Protein AF-0000000070369195 (afdb_homodim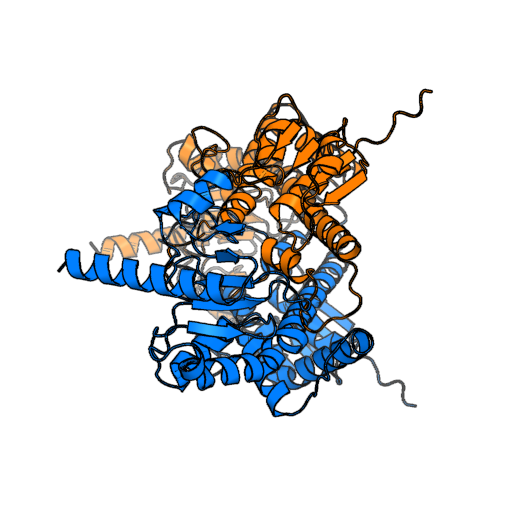er)

Nearest PDB structures (foldseek):
  6nly-assembly1_B  TM=4.868E-01  e=2.873E-02  Homo sapiens
  6now-assembly2_B  TM=4.329E-01  e=4.902E-02  Homo sapiens
  6now-assembly2_B  TM=4.178E-01  e=4.630E-02  Homo sapiens
  7jzk-assembly2_B  TM=3.156E-01  e=8.102E+00  Plasmodium falciparum NF54

Foldseek 3Di:
DPPPPAAEEEEADDQDFLQVLLLCLLQQPQDPRRDVHHYHHHQDVVVVVVGQAYFQHDQDDDVVSRYHHQPHPPQQDDLDPVDRFGFHRNSRSCSVCVLRSLVRLLVVLCVVCVVPAPDDFDDDPVLSVVLSVCCCVPPRSVSRCVVVVHDPDDPPDDDPDDDQPDLRSVLSVLRDDPPDPPDDRVVSSVVNSVSSNVVSSVSSNCCRRAVVVCLVQLVVQQVCQCVLPVQSQETERADDGPRQVSVVVCCVVVVVQNSHFWYKYAPDNVSQKIKIFTHAPHPPDPHGPFFFDQQLEPDPDLVVNCVSLVQNQWDGAHNSRGMGMGRHPVRSSVRVVVRVVVVVVVVVVVD/DPPPPAAEEEEADDQDFLQVLLLCLLQQPQDPNRDVHHYHHHQDVVVVVPGQAYFQHDQDDDVVSRYHHQPHPPQQDDLDPVDRFGFHRNSRSCSVCVLRSLVRLLVVLCVVCVVPAPDDFDDDPVLSVVLSVCCCVPPRSVSRCVVVVHDPDDPPDDDPDDDQPDLRSVLSVLRDDPPDDPDDRVVSSVVNSVSSNVVSSVSSCCCRRAVVVCLVQLVVQQVCQCVLPVQSQETERADDGPRQVSVVVCCVVVVVPNSHFWYKYAPDNVSQKIKIFTHAPHPPDPHGPFFFDQQLEPDPDLVVNCVSLVQNFWDGAHNSRGMGMGRHPVRSSVRVVVRVVVVVVVVVVVD

InterPro domains:
  IPR003226 MYG1 exonuclease [PF03690] (8-339)
  IPR003226 MYG1 exonuclease [PTHR11215] (6-343)

Organism: Tetrahymena thermophila (strain SB210) (NCBI:txid312017)

Radius of gyration: 27.83 Å; Cα contacts (8 Å, |Δi|>4): 1253; chains: 2; bounding box: 65×78×72 Å

Structure (mmCIF, N/CA/C/O backbone):
data_AF-0000000070369195-model_v1
#
loop_
_entity.id
_entity.type
_entity.pdbx_description
1 polymer 'Melanocyte proliferating protein, putative'
#
loop_
_atom_site.group_PDB
_atom_site.id
_atom_site.type_symbol
_atom_site.label_atom_id
_atom_site.label_alt_id
_atom_site.label_comp_id
_atom_site.label_asym_id
_atom_site.label_entity_id
_atom_site.label_seq_id
_atom_site.pdbx_PDB_ins_code
_atom_site.Cartn_x
_atom_site.Cartn_y
_atom_site.Cartn_z
_atom_site.occupancy
_atom_site.B_iso_or_equiv
_atom_site.auth_seq_id
_atom_site.auth_comp_id
_atom_site.auth_asym_id
_atom_site.auth_atom_id
_atom_site.pdbx_PDB_model_num
ATOM 1 N N . MET A 1 1 ? 38.344 -0.16 26.453 1 29.8 1 MET A N 1
ATOM 2 C CA . MET A 1 1 ? 37.5 -0.09 25.266 1 29.8 1 MET A CA 1
ATOM 3 C C . MET A 1 1 ? 36.656 1.184 25.266 1 29.8 1 MET A C 1
ATOM 5 O O . MET A 1 1 ? 35.906 1.432 26.219 1 29.8 1 MET A O 1
ATOM 9 N N . ALA A 1 2 ? 37.188 2.256 24.781 1 38.75 2 ALA A N 1
ATOM 10 C CA . ALA A 1 2 ? 36.594 3.586 24.938 1 38.75 2 ALA A CA 1
ATOM 11 C C . ALA A 1 2 ? 35.094 3.57 24.625 1 38.75 2 ALA A C 1
ATOM 13 O O . ALA A 1 2 ? 34.656 2.945 23.656 1 38.75 2 ALA A O 1
ATOM 14 N N . GLU A 1 3 ? 34.188 3.574 25.438 1 45.19 3 GLU A N 1
ATOM 15 C CA . GLU A 1 3 ? 32.719 3.557 25.297 1 45.19 3 GLU A CA 1
ATOM 16 C C . GLU A 1 3 ? 32.281 4.426 24.141 1 45.19 3 GLU A C 1
ATOM 18 O O . GLU A 1 3 ? 32.438 5.648 24.156 1 45.19 3 GLU A O 1
ATOM 23 N N . VAL A 1 4 ? 32.531 4.082 22.953 1 54.75 4 VAL A N 1
ATOM 24 C CA . VAL A 1 4 ? 32.25 4.891 21.766 1 54.75 4 VAL A CA 1
ATOM 25 C C . VAL A 1 4 ? 30.844 5.5 21.906 1 54.75 4 VAL A C 1
ATOM 27 O O . VAL A 1 4 ? 29.859 4.773 22.062 1 54.75 4 VAL A O 1
ATOM 30 N N . ALA A 1 5 ? 30.766 6.777 22.359 1 74.44 5 ALA A N 1
ATOM 31 C CA . ALA A 1 5 ? 29.547 7.527 22.609 1 74.44 5 ALA A CA 1
ATOM 32 C C . ALA A 1 5 ? 28.578 7.398 21.438 1 74.44 5 ALA A C 1
ATOM 34 O O . ALA A 1 5 ? 28.969 7.516 20.281 1 74.44 5 ALA A O 1
ATOM 35 N N . LEU A 1 6 ? 27.328 6.887 21.641 1 87.94 6 LEU A N 1
ATOM 36 C CA . LEU A 1 6 ? 26.281 6.734 20.641 1 87.94 6 LEU A CA 1
ATOM 37 C C . LEU A 1 6 ? 26.094 8.023 19.859 1 87.94 6 LEU A C 1
ATOM 39 O O . LEU A 1 6 ? 26.141 9.117 20.422 1 87.94 6 LEU A O 1
ATOM 43 N N . LYS A 1 7 ? 26.094 7.926 18.547 1 96.06 7 LYS A N 1
ATOM 44 C CA . LYS A 1 7 ? 25.859 9.086 17.688 1 96.06 7 LYS A CA 1
ATOM 45 C C . LYS A 1 7 ? 24.422 9.578 17.781 1 96.06 7 LYS A C 1
ATOM 47 O O . LYS A 1 7 ? 23.516 8.805 18.125 1 96.06 7 LYS A O 1
ATOM 52 N N . LYS A 1 8 ? 24.281 10.844 17.609 1 98.31 8 LYS A N 1
ATOM 53 C CA . LYS A 1 8 ? 22.984 11.484 17.688 1 98.31 8 LYS A CA 1
ATOM 54 C C . LYS A 1 8 ? 22.438 11.805 16.297 1 98.31 8 LYS A C 1
ATOM 56 O O . LYS A 1 8 ? 23.141 12.359 15.469 1 98.31 8 LYS A O 1
ATOM 61 N N . ILE A 1 9 ? 21.203 11.406 16.062 1 98.69 9 ILE A N 1
ATOM 62 C CA . ILE A 1 9 ? 20.484 11.633 14.812 1 98.69 9 ILE A CA 1
ATOM 63 C C . ILE A 1 9 ? 19.328 12.594 15.047 1 98.69 9 ILE A C 1
ATOM 65 O O . ILE A 1 9 ? 18.406 12.289 15.805 1 98.69 9 ILE A O 1
ATOM 69 N N . GLY A 1 10 ? 19.391 13.75 14.438 1 98.69 10 GLY A N 1
ATOM 70 C CA . GLY A 1 10 ? 18.344 14.75 14.625 1 98.69 10 GLY A CA 1
ATOM 71 C C . GLY A 1 10 ? 17.359 14.797 13.469 1 98.69 10 GLY A C 1
ATOM 72 O O . GLY A 1 10 ? 17.75 14.648 12.312 1 98.69 10 GLY A O 1
ATOM 73 N N . THR A 1 11 ? 16.062 14.953 13.688 1 98.62 11 THR A N 1
ATOM 74 C CA . THR A 1 11 ? 15 15.242 12.734 1 98.62 11 THR A CA 1
ATOM 75 C C . THR A 1 11 ? 13.961 16.172 13.352 1 98.62 11 THR A C 1
ATOM 77 O O . THR A 1 11 ? 14.148 16.672 14.469 1 98.62 11 THR A O 1
ATOM 80 N N . HIS A 1 12 ? 12.922 16.484 12.672 1 96.5 12 HIS A N 1
ATOM 81 C CA . HIS A 1 12 ? 12 17.5 13.172 1 96.5 12 HIS A CA 1
ATOM 82 C C . HIS A 1 12 ? 10.961 16.891 14.102 1 96.5 12 HIS A C 1
ATOM 84 O O . HIS A 1 12 ? 10.656 15.695 14 1 96.5 12 HIS A O 1
ATOM 90 N N . SER A 1 13 ? 10.469 17.688 15.031 1 94.94 13 SER A N 1
ATOM 91 C CA . SER A 1 13 ? 9.359 17.312 15.906 1 94.94 13 SER A CA 1
ATOM 92 C C . SER A 1 13 ? 8.016 17.5 15.203 1 94.94 13 SER A C 1
ATOM 94 O O . SER A 1 13 ? 7.969 17.938 14.055 1 94.94 13 SER A O 1
ATOM 96 N N . GLY A 1 14 ? 6.898 17.078 15.875 1 92.19 14 GLY A N 1
ATOM 97 C CA . GLY A 1 14 ? 5.566 17.25 15.312 1 92.19 14 GLY A CA 1
ATOM 98 C C . GLY A 1 14 ? 5.156 16.109 14.398 1 92.19 14 GLY A C 1
ATOM 99 O O . GLY A 1 14 ? 5.598 14.977 14.57 1 92.19 14 GLY A O 1
ATOM 100 N N . VAL A 1 15 ? 4.32 16.438 13.414 1 93 15 VAL A N 1
ATOM 101 C CA . VAL A 1 15 ? 3.814 15.43 12.484 1 93 15 VAL A CA 1
ATOM 102 C C . VAL A 1 15 ? 4.973 14.82 11.703 1 93 15 VAL A C 1
ATOM 104 O O . VAL A 1 15 ? 5.773 15.539 11.094 1 93 15 VAL A O 1
ATOM 107 N N . PHE A 1 16 ? 5.137 13.539 11.844 1 97.25 16 PHE A N 1
ATOM 108 C CA . PHE A 1 16 ? 6.215 12.891 11.109 1 97.25 16 PHE A CA 1
ATOM 109 C C . PHE A 1 16 ? 5.703 12.281 9.812 1 97.25 16 PHE A C 1
ATOM 111 O O . PHE A 1 16 ? 4.504 12.031 9.664 1 97.25 16 PHE A O 1
ATOM 118 N N . HIS A 1 17 ? 6.613 12.156 8.883 1 97.69 17 HIS A N 1
ATOM 119 C CA . HIS A 1 17 ? 6.328 11.609 7.562 1 97.69 17 HIS A CA 1
ATOM 120 C C . HIS A 1 17 ? 7.168 10.367 7.289 1 97.69 17 HIS A C 1
ATOM 122 O O . HIS A 1 17 ? 8.094 10.062 8.039 1 97.69 17 HIS A O 1
ATOM 128 N N . CYS A 1 18 ? 6.801 9.688 6.25 1 98.69 18 CYS A N 1
ATOM 129 C CA . CYS A 1 18 ? 7.422 8.414 5.902 1 98.69 18 CYS A CA 1
ATOM 130 C C . CYS A 1 18 ? 8.906 8.602 5.598 1 98.69 18 CYS A C 1
ATOM 132 O O . CYS A 1 18 ? 9.719 7.746 5.945 1 98.69 18 CYS A O 1
ATOM 134 N N . ASP A 1 19 ? 9.32 9.711 4.949 1 98.69 19 ASP A N 1
ATOM 135 C CA . ASP A 1 19 ? 10.695 9.867 4.484 1 98.69 19 ASP A CA 1
ATOM 136 C C . ASP A 1 19 ? 11.656 10.008 5.66 1 98.69 19 ASP A C 1
ATOM 138 O O . ASP A 1 19 ? 12.68 9.328 5.711 1 98.69 19 ASP A O 1
ATOM 142 N N . GLU A 1 20 ? 11.359 10.797 6.695 1 98.81 20 GLU A N 1
ATOM 143 C CA . GLU A 1 20 ? 12.312 10.93 7.793 1 98.81 20 GLU A CA 1
ATOM 144 C C . GLU A 1 20 ? 12.281 9.703 8.703 1 98.81 20 GLU A C 1
ATOM 146 O O . GLU A 1 20 ? 13.289 9.344 9.312 1 98.81 20 GLU A O 1
ATOM 151 N N . VAL A 1 21 ? 11.102 9.062 8.797 1 98.94 21 VAL A N 1
ATOM 152 C CA . VAL A 1 21 ? 11.031 7.816 9.555 1 98.94 21 VAL A CA 1
ATOM 153 C C . VAL A 1 21 ? 11.961 6.785 8.93 1 98.94 21 VAL A C 1
ATOM 155 O O . VAL A 1 21 ? 12.773 6.168 9.625 1 98.94 21 VAL A O 1
ATOM 158 N N . LEU A 1 22 ? 11.867 6.578 7.629 1 98.94 22 LEU A N 1
ATOM 159 C CA . LEU A 1 22 ? 12.695 5.613 6.914 1 98.94 22 LEU A CA 1
ATOM 160 C C . LEU A 1 22 ? 14.164 6.012 6.957 1 98.94 22 LEU A C 1
ATOM 162 O O . LEU A 1 22 ? 15.039 5.16 7.105 1 98.94 22 LEU A O 1
ATOM 166 N N . ALA A 1 23 ? 14.453 7.336 6.828 1 98.94 23 ALA A N 1
ATOM 167 C CA . ALA A 1 23 ? 15.828 7.824 6.934 1 98.94 23 ALA A CA 1
ATOM 168 C C . ALA A 1 23 ? 16.438 7.449 8.281 1 98.94 23 ALA A C 1
ATOM 170 O O . ALA A 1 23 ? 17.562 6.953 8.336 1 98.94 23 ALA A O 1
ATOM 171 N N . CYS A 1 24 ? 15.695 7.656 9.32 1 98.94 24 CYS A N 1
ATOM 172 C CA . CYS A 1 24 ? 16.188 7.352 10.656 1 98.94 24 CYS A CA 1
ATOM 173 C C . CYS A 1 24 ? 16.422 5.855 10.828 1 98.94 24 CYS A C 1
ATOM 175 O O . CYS A 1 24 ? 17.391 5.441 11.477 1 98.94 24 CYS A O 1
ATOM 177 N N . VAL A 1 25 ? 15.523 5.035 10.266 1 98.94 25 VAL A N 1
ATOM 178 C CA . VAL A 1 25 ? 15.703 3.588 10.305 1 98.94 25 VAL A CA 1
ATOM 179 C C . VAL A 1 25 ? 17 3.207 9.594 1 98.94 25 VAL A C 1
ATOM 181 O O . VAL A 1 25 ? 17.828 2.486 10.148 1 98.94 25 VAL A O 1
ATOM 184 N N . MET A 1 26 ? 17.172 3.723 8.375 1 98.94 26 MET A N 1
ATOM 185 C CA . MET A 1 26 ? 18.344 3.379 7.574 1 98.94 26 MET A CA 1
ATOM 186 C C . MET A 1 26 ? 19.625 3.74 8.312 1 98.94 26 MET A C 1
ATOM 188 O O . MET A 1 26 ? 20.562 2.943 8.352 1 98.94 26 MET A O 1
ATOM 192 N N . LEU A 1 27 ? 19.641 4.879 8.961 1 98.88 27 LEU A N 1
ATOM 193 C CA . LEU A 1 27 ? 20.828 5.359 9.648 1 98.88 27 LEU A CA 1
ATOM 194 C C . LEU A 1 27 ? 21.078 4.566 10.922 1 98.88 27 LEU A C 1
ATOM 196 O O . LEU A 1 27 ? 22.172 4.02 11.117 1 98.88 27 LEU A O 1
ATOM 200 N N . SER A 1 28 ? 20.078 4.465 11.773 1 98.75 28 SER A N 1
ATOM 201 C CA . SER A 1 28 ? 20.266 3.949 13.125 1 98.75 28 SER A CA 1
ATOM 202 C C . SER A 1 28 ? 20.406 2.432 13.125 1 98.75 28 SER A C 1
ATOM 204 O O . SER A 1 28 ? 20.984 1.856 14.047 1 98.75 28 SER A O 1
ATOM 206 N N . LYS A 1 29 ? 19.922 1.774 12.125 1 98.62 29 LYS A N 1
ATOM 207 C CA . LYS A 1 29 ? 19.938 0.314 12.164 1 98.62 29 LYS A CA 1
ATOM 208 C C . LYS A 1 29 ? 20.953 -0.258 11.188 1 98.62 29 LYS A C 1
ATOM 210 O O . LYS A 1 29 ? 21.469 -1.361 11.391 1 98.62 29 LYS A O 1
ATOM 215 N N . TYR A 1 30 ? 21.328 0.525 10.141 1 98.62 30 TYR A N 1
ATOM 216 C CA . TYR A 1 30 ? 22.016 -0.189 9.07 1 98.62 30 TYR A CA 1
ATOM 217 C C . TYR A 1 30 ? 23.266 0.551 8.625 1 98.62 30 TYR A C 1
ATOM 219 O O . TYR A 1 30 ? 23.844 0.232 7.586 1 98.62 30 TYR A O 1
ATOM 227 N N . THR A 1 31 ? 23.703 1.603 9.344 1 98.5 31 THR A N 1
ATOM 228 C CA . THR A 1 31 ? 25.016 2.203 9.133 1 98.5 31 THR A CA 1
ATOM 229 C C . THR A 1 31 ? 25.953 1.885 10.289 1 98.5 31 THR A C 1
ATOM 231 O O . THR A 1 31 ? 25.5 1.653 11.414 1 98.5 31 THR A O 1
ATOM 234 N N . SER A 1 32 ? 27.188 1.822 9.992 1 97.12 32 SER A N 1
ATOM 235 C CA . SER A 1 32 ? 28.172 1.562 11.031 1 97.12 32 SER A CA 1
ATOM 236 C C . SER A 1 32 ? 28.344 2.77 11.945 1 97.12 32 SER A C 1
ATOM 238 O O . SER A 1 32 ? 28.406 2.625 13.172 1 97.12 32 SER A O 1
ATOM 240 N N . GLU A 1 33 ? 28.344 3.973 11.406 1 97.19 33 GLU A N 1
ATOM 241 C CA . GLU A 1 33 ? 28.641 5.199 12.141 1 97.19 33 GLU A CA 1
ATOM 242 C C . GLU A 1 33 ? 27.5 5.582 13.062 1 97.19 33 GLU A C 1
ATOM 244 O O . GLU A 1 33 ? 27.719 6.074 14.172 1 97.19 33 GLU A O 1
ATOM 249 N N . PHE A 1 34 ? 26.297 5.301 12.695 1 98.31 34 PHE A N 1
ATOM 250 C CA . PHE A 1 34 ? 25.156 5.824 13.43 1 98.31 34 PHE A CA 1
ATOM 251 C C . PHE A 1 34 ? 24.344 4.688 14.031 1 98.31 34 PHE A C 1
ATOM 253 O O . PHE A 1 34 ? 23.234 4.914 14.539 1 98.31 34 PHE A O 1
ATOM 260 N N . LYS A 1 35 ? 24.844 3.525 13.906 1 97.06 35 LYS A N 1
ATOM 261 C CA . LYS A 1 35 ? 24.156 2.359 14.445 1 97.06 35 LYS A CA 1
ATOM 262 C C . LYS A 1 35 ? 23.766 2.576 15.906 1 97.06 35 LYS A C 1
ATOM 264 O O . LYS A 1 35 ? 24.562 3.043 16.703 1 97.06 35 LYS A O 1
ATOM 269 N N . ASP A 1 36 ? 22.469 2.307 16.219 1 96.69 36 ASP A N 1
ATOM 270 C CA . ASP A 1 36 ? 21.906 2.422 17.562 1 96.69 36 ASP A CA 1
ATOM 271 C C . ASP A 1 36 ? 21.969 3.867 18.062 1 96.69 36 ASP A C 1
ATOM 273 O O . ASP A 1 36 ? 21.984 4.117 19.266 1 96.69 36 ASP A O 1
ATOM 277 N N . GLY A 1 37 ? 22.062 4.789 17.109 1 97 37 GLY A N 1
ATOM 278 C CA . GLY A 1 37 ? 22.109 6.199 17.469 1 97 37 GLY A CA 1
ATOM 279 C C . GLY A 1 37 ? 20.859 6.676 18.172 1 97 37 GLY A C 1
ATOM 280 O O . GLY A 1 37 ? 19.797 6.078 18.047 1 97 37 GLY A O 1
ATOM 281 N N . ILE A 1 38 ? 21.016 7.773 18.906 1 97.56 38 ILE A N 1
ATOM 282 C CA . ILE A 1 38 ? 19.906 8.383 19.641 1 97.56 38 ILE A CA 1
ATOM 283 C C . ILE A 1 38 ? 19.172 9.359 18.719 1 97.56 38 ILE A C 1
ATOM 285 O O . ILE A 1 38 ? 19.766 10.312 18.219 1 97.56 38 ILE A O 1
ATOM 289 N N . ILE A 1 39 ? 17.953 9.125 18.516 1 98.31 39 ILE A N 1
ATOM 290 C CA . ILE A 1 39 ? 17.141 9.977 17.656 1 98.31 39 ILE A CA 1
ATOM 291 C C . ILE A 1 39 ? 16.547 11.117 18.469 1 98.31 39 ILE A C 1
ATOM 293 O O . ILE A 1 39 ? 15.852 10.883 19.453 1 98.31 39 ILE A O 1
ATOM 297 N N . THR A 1 40 ? 16.766 12.32 18.062 1 98.06 40 THR A N 1
ATOM 298 C CA . THR A 1 40 ? 16.234 13.531 18.672 1 98.06 40 THR A CA 1
ATOM 299 C C . THR A 1 40 ? 15.312 14.258 17.703 1 98.06 40 THR A C 1
ATOM 301 O O . THR A 1 40 ? 15.727 14.648 16.609 1 98.06 40 THR A O 1
ATOM 304 N N . ARG A 1 41 ? 14.102 14.398 18.125 1 98 41 ARG A N 1
ATOM 305 C CA . ARG A 1 41 ? 13.141 15.125 17.281 1 98 41 ARG A CA 1
ATOM 306 C C . ARG A 1 41 ? 12.891 16.531 17.844 1 98 41 ARG A C 1
ATOM 308 O O . ARG A 1 41 ? 12.352 16.688 18.938 1 98 41 ARG A O 1
ATOM 315 N N . THR A 1 42 ? 13.305 17.516 17.094 1 97 42 THR A N 1
ATOM 316 C CA . THR A 1 42 ? 13.211 18.891 17.547 1 97 42 THR A CA 1
ATOM 317 C C . THR A 1 42 ? 13.312 19.859 16.359 1 97 42 THR A C 1
ATOM 319 O O . THR A 1 42 ? 13.766 19.484 15.281 1 97 42 THR A O 1
ATOM 322 N N . ARG A 1 43 ? 12.867 21.062 16.562 1 91.19 43 ARG A N 1
ATOM 323 C CA . ARG A 1 43 ? 13.047 22.125 15.578 1 91.19 43 ARG A CA 1
ATOM 324 C C . ARG A 1 43 ? 13.969 23.219 16.109 1 91.19 43 ARG A C 1
ATOM 326 O O . ARG A 1 43 ? 14.242 24.188 15.406 1 91.19 43 ARG A O 1
ATOM 333 N N . GLU A 1 44 ? 14.43 22.969 17.312 1 94 44 GLU A N 1
ATOM 334 C CA . GLU A 1 44 ? 15.32 23.953 17.922 1 94 44 GLU A CA 1
ATOM 335 C C . GLU A 1 44 ? 16.734 23.859 17.344 1 94 44 GLU A C 1
ATOM 337 O O . GLU A 1 44 ? 17.422 22.859 17.531 1 94 44 GLU A O 1
ATOM 342 N N . GLN A 1 45 ? 17.156 24.953 16.797 1 93.12 45 GLN A N 1
ATOM 343 C CA . GLN A 1 45 ? 18.422 24.969 16.078 1 93.12 45 GLN A CA 1
ATOM 344 C C . GLN A 1 45 ? 19.594 24.672 17.016 1 93.12 45 GLN A C 1
ATOM 346 O O . GLN A 1 45 ? 20.547 23.984 16.641 1 93.12 45 GLN A O 1
ATOM 351 N N . GLU A 1 46 ? 19.5 25.156 18.219 1 96.56 46 GLU A N 1
ATOM 352 C CA . GLU A 1 46 ? 20.562 24.938 19.172 1 96.56 46 GLU A CA 1
ATOM 353 C C . GLU A 1 46 ? 20.766 23.453 19.469 1 96.56 46 GLU A C 1
ATOM 355 O O . GLU A 1 46 ? 21.906 22.984 19.609 1 96.56 46 GLU A O 1
ATOM 360 N N . ILE A 1 47 ? 19.703 22.719 19.562 1 97.56 47 ILE A N 1
ATOM 361 C CA . ILE A 1 47 ? 19.766 21.281 19.812 1 97.56 47 ILE A CA 1
ATOM 362 C C . ILE A 1 47 ? 20.203 20.578 18.531 1 97.56 47 ILE A C 1
ATOM 364 O O . ILE A 1 47 ? 21.047 19.672 18.594 1 97.56 47 ILE A O 1
ATOM 368 N N . LEU A 1 48 ? 19.703 20.984 17.391 1 97.19 48 LEU A N 1
ATOM 369 C CA . LEU A 1 48 ? 20.062 20.391 16.109 1 97.19 48 LEU A CA 1
ATOM 370 C C . LEU A 1 48 ? 21.562 20.516 15.859 1 97.19 48 LEU A C 1
ATOM 372 O O . LEU A 1 48 ? 22.172 19.578 15.328 1 97.19 48 LEU A O 1
ATOM 376 N N . ASP A 1 49 ? 22.141 21.625 16.297 1 96.38 49 ASP A N 1
ATOM 377 C CA . ASP A 1 49 ? 23.562 21.891 16.062 1 96.38 49 ASP A CA 1
ATOM 378 C C . ASP A 1 49 ? 24.422 20.875 16.828 1 96.38 49 ASP A C 1
ATOM 380 O O . ASP A 1 49 ? 25.594 20.688 16.484 1 96.38 49 ASP A O 1
ATOM 384 N N . GLN A 1 50 ? 23.859 20.25 17.812 1 97.06 50 GLN A N 1
ATOM 385 C CA . GLN A 1 50 ? 24.594 19.312 18.641 1 97.06 50 GLN A CA 1
ATOM 386 C C . GLN A 1 50 ? 24.484 17.891 18.109 1 97.06 50 GLN A C 1
ATOM 388 O O . GLN A 1 50 ? 25.125 16.969 18.625 1 97.06 50 GLN A O 1
ATOM 393 N N . GLN A 1 51 ? 23.703 17.672 17.141 1 97.94 51 GLN A N 1
ATOM 394 C CA . GLN A 1 51 ? 23.516 16.328 16.562 1 97.94 51 GLN A CA 1
ATOM 395 C C . GLN A 1 51 ? 24.656 15.992 15.609 1 97.94 51 GLN A C 1
ATOM 397 O O . GLN A 1 51 ? 25.234 16.875 14.977 1 97.94 51 GLN A O 1
ATOM 402 N N . ASN A 1 52 ? 25.031 14.727 15.531 1 98.5 52 ASN A N 1
ATOM 403 C CA . ASN A 1 52 ? 26.062 14.273 14.617 1 98.5 52 ASN A CA 1
ATOM 404 C C . ASN A 1 52 ? 25.578 14.273 13.172 1 98.5 52 ASN A C 1
ATOM 406 O O . ASN A 1 52 ? 26.375 14.484 12.242 1 98.5 52 ASN A O 1
ATOM 410 N N . ILE A 1 53 ? 24.312 14.016 12.906 1 98.69 53 ILE A N 1
ATOM 411 C CA . ILE A 1 53 ? 23.672 14.016 11.602 1 98.69 53 ILE A CA 1
ATOM 412 C C . ILE A 1 53 ? 22.234 14.5 11.734 1 98.69 53 ILE A C 1
ATOM 414 O O . ILE A 1 53 ? 21.562 14.227 12.742 1 98.69 53 ILE A O 1
ATOM 418 N N . ILE A 1 54 ? 21.797 15.32 10.781 1 98.5 54 ILE A N 1
ATOM 419 C CA . ILE A 1 54 ? 20.422 15.836 10.773 1 98.5 54 ILE A CA 1
ATOM 420 C C . ILE A 1 54 ? 19.75 15.5 9.445 1 98.5 54 ILE A C 1
ATOM 422 O O . ILE A 1 54 ? 20.375 15.609 8.383 1 98.5 54 ILE A O 1
ATOM 426 N N . VAL A 1 55 ? 18.5 15.023 9.578 1 98.69 55 VAL A N 1
ATOM 427 C CA . VAL A 1 55 ? 17.75 14.719 8.375 1 98.69 55 VAL A CA 1
ATOM 428 C C . VAL A 1 55 ? 16.406 15.445 8.406 1 98.69 55 VAL A C 1
ATOM 430 O O . VAL A 1 55 ? 15.805 15.609 9.469 1 98.69 55 VAL A O 1
ATOM 433 N N . ASP A 1 56 ? 15.922 15.961 7.285 1 97.69 56 ASP A N 1
ATOM 434 C CA . ASP A 1 56 ? 14.594 16.484 7.008 1 97.69 56 ASP A CA 1
ATOM 435 C C . ASP A 1 56 ? 14.32 17.766 7.809 1 97.69 56 ASP A C 1
ATOM 437 O O . ASP A 1 56 ? 13.164 18.109 8.062 1 97.69 56 ASP A O 1
ATOM 441 N N . VAL A 1 57 ? 15.344 18.391 8.352 1 95.38 57 VAL A N 1
ATOM 442 C CA . VAL A 1 57 ? 15.211 19.625 9.133 1 95.38 57 VAL A CA 1
ATOM 443 C C . VAL A 1 57 ? 16.5 20.438 9.031 1 95.38 57 VAL A C 1
ATOM 445 O O . VAL A 1 57 ? 17.531 19.922 8.617 1 95.38 57 VAL A O 1
ATOM 448 N N . GLY A 1 58 ? 16.438 21.719 9.312 1 91.38 58 GLY A N 1
ATOM 449 C CA . GLY A 1 58 ? 17.625 22.562 9.367 1 91.38 58 GLY A CA 1
ATOM 450 C C . GLY A 1 58 ? 17.812 23.406 8.125 1 91.38 58 GLY A C 1
ATOM 451 O O . GLY A 1 58 ? 18.562 24.406 8.148 1 91.38 58 GLY A O 1
ATOM 452 N N . GLY A 1 59 ? 17.25 22.953 6.926 1 90.12 59 GLY A N 1
ATOM 453 C CA . GLY A 1 59 ? 17.219 23.781 5.73 1 90.12 59 GLY A CA 1
ATOM 454 C C . GLY A 1 59 ? 18.531 23.75 4.957 1 90.12 59 GLY A C 1
ATOM 455 O O . GLY A 1 59 ? 18.797 24.641 4.152 1 90.12 59 GLY A O 1
ATOM 456 N N . ILE A 1 60 ? 19.375 22.766 5.246 1 92.81 60 ILE A N 1
ATOM 457 C CA . ILE A 1 60 ? 20.688 22.688 4.609 1 92.81 60 ILE A CA 1
ATOM 458 C C . ILE A 1 60 ? 20.906 21.281 4.055 1 92.81 60 ILE A C 1
ATOM 460 O O . ILE A 1 60 ? 20.578 20.297 4.707 1 92.81 60 ILE A O 1
ATOM 464 N N . TYR A 1 61 ? 21.406 21.188 2.859 1 96.44 61 TYR A N 1
ATOM 465 C CA . TYR A 1 61 ? 21.953 19.969 2.293 1 96.44 61 TYR A CA 1
ATOM 466 C C . TYR A 1 61 ? 23.453 20.078 2.102 1 96.44 61 TYR A C 1
ATOM 468 O O . TYR A 1 61 ? 23.922 20.766 1.19 1 96.44 61 TYR A O 1
ATOM 476 N N . ASP A 1 62 ? 24.172 19.484 2.973 1 97.12 62 ASP A N 1
ATOM 477 C CA . ASP A 1 62 ? 25.625 19.484 2.984 1 97.12 62 ASP A CA 1
ATOM 478 C C . ASP A 1 62 ? 26.172 18.156 3.535 1 97.12 62 ASP A C 1
ATOM 480 O O . ASP A 1 62 ? 26.406 18.031 4.738 1 97.12 62 ASP A O 1
ATOM 484 N N . PRO A 1 63 ? 26.438 17.188 2.695 1 97.25 63 PRO A N 1
ATOM 485 C CA . PRO A 1 63 ? 26.891 15.859 3.125 1 97.25 63 PRO A CA 1
ATOM 486 C C . PRO A 1 63 ? 28.172 15.922 3.959 1 97.25 63 PRO A C 1
ATOM 488 O O . PRO A 1 63 ? 28.359 15.086 4.848 1 97.25 63 PRO A O 1
ATOM 491 N N . SER A 1 64 ? 29.016 16.891 3.705 1 97.5 64 SER A N 1
ATOM 492 C CA . SER A 1 64 ? 30.281 16.984 4.43 1 97.5 64 SER A CA 1
ATOM 493 C C . SER A 1 64 ? 30.062 17.266 5.906 1 97.5 64 SER A C 1
ATOM 495 O O . SER A 1 64 ? 30.906 16.953 6.746 1 97.5 64 SER A O 1
ATOM 497 N N . LYS A 1 65 ? 28.922 17.797 6.238 1 97.31 65 LYS A N 1
ATOM 498 C CA . LYS A 1 65 ? 28.594 18.109 7.621 1 97.31 65 LYS A CA 1
ATOM 499 C C . LYS A 1 65 ? 27.438 17.25 8.117 1 97.31 65 LYS A C 1
ATOM 501 O O . LYS A 1 65 ? 26.875 17.516 9.188 1 97.31 65 LYS A O 1
ATOM 506 N N . HIS A 1 66 ? 26.984 16.359 7.34 1 98.31 66 HIS A N 1
ATOM 507 C CA . HIS A 1 66 ? 25.891 15.445 7.656 1 98.31 66 HIS A CA 1
ATOM 508 C C . HIS A 1 66 ? 24.594 16.203 7.918 1 98.31 66 HIS A C 1
ATOM 510 O O . HIS A 1 66 ? 23.906 15.945 8.906 1 98.31 66 HIS A O 1
ATOM 516 N N . ARG A 1 67 ? 24.359 17.203 7.008 1 98.06 67 ARG A N 1
ATOM 517 C CA . ARG A 1 67 ? 23.078 17.922 6.965 1 98.06 67 ARG A CA 1
ATOM 518 C C . ARG A 1 67 ? 22.266 17.516 5.738 1 98.06 67 ARG A C 1
ATOM 520 O O . ARG A 1 67 ? 22.688 17.766 4.605 1 98.06 67 ARG A O 1
ATOM 527 N N . TYR A 1 68 ? 21.109 16.812 5.953 1 98.25 68 TYR A N 1
ATOM 528 C CA . TYR A 1 68 ? 20.344 16.25 4.852 1 98.25 68 TYR A CA 1
ATOM 529 C C . TYR A 1 68 ? 18.891 16.734 4.879 1 98.25 68 TYR A C 1
ATOM 531 O O . TYR A 1 68 ? 17.969 15.969 5.168 1 98.25 68 TYR A O 1
ATOM 539 N N . ASP A 1 69 ? 18.688 17.984 4.539 1 96.06 69 ASP A N 1
ATOM 540 C CA . ASP A 1 69 ? 17.359 18.562 4.352 1 96.06 69 ASP A CA 1
ATOM 541 C C . ASP A 1 69 ? 17.109 18.859 2.877 1 96.06 69 ASP A C 1
ATOM 543 O O . ASP A 1 69 ? 18.016 19.219 2.135 1 96.06 69 ASP A O 1
ATOM 547 N N . HIS A 1 70 ? 15.875 18.672 2.49 1 94.25 70 HIS A N 1
ATOM 548 C CA . HIS A 1 70 ? 15.516 18.828 1.083 1 94.25 70 HIS A CA 1
ATOM 549 C C . HIS A 1 70 ? 14.477 19.922 0.89 1 94.25 70 HIS A C 1
ATOM 551 O O . HIS A 1 70 ? 14 20.141 -0.225 1 94.25 70 HIS A O 1
ATOM 557 N N . HIS A 1 71 ? 14.195 20.75 1.901 1 88.88 71 HIS A N 1
ATOM 558 C CA . HIS A 1 71 ? 13.039 21.641 1.883 1 88.88 71 HIS A CA 1
ATOM 559 C C . HIS A 1 71 ? 13.398 23 1.27 1 88.88 71 HIS A C 1
ATOM 561 O O . HIS A 1 71 ? 12.516 23.781 0.93 1 88.88 71 HIS A O 1
ATOM 567 N N . GLN A 1 72 ? 14.664 23.312 1.148 1 84.5 72 GLN A N 1
ATOM 568 C CA . GLN A 1 72 ? 15.047 24.609 0.603 1 84.5 72 GLN A CA 1
ATOM 569 C C . GLN A 1 72 ? 14.703 24.719 -0.88 1 84.5 72 GLN A C 1
ATOM 571 O O . GLN A 1 72 ? 14.781 23.719 -1.608 1 84.5 72 GLN A O 1
ATOM 576 N N . ARG A 1 73 ? 14.375 25.812 -1.326 1 82.25 73 ARG A N 1
ATOM 577 C CA . ARG A 1 73 ? 13.977 26.094 -2.703 1 82.25 73 ARG A CA 1
ATOM 578 C C . ARG A 1 73 ? 15.094 25.734 -3.68 1 82.25 73 ARG A C 1
ATOM 580 O O . ARG A 1 73 ? 14.828 25.281 -4.793 1 82.25 73 ARG A O 1
ATOM 587 N N . SER A 1 74 ? 16.266 25.906 -3.223 1 85.69 74 SER A N 1
ATOM 588 C CA . SER A 1 74 ? 17.422 25.703 -4.098 1 85.69 74 SER A CA 1
ATOM 589 C C . SER A 1 74 ? 17.688 24.219 -4.316 1 85.69 74 SER A C 1
ATOM 591 O O . SER A 1 74 ? 18.453 23.844 -5.211 1 85.69 74 SER A O 1
ATOM 593 N N . PHE A 1 75 ? 17.078 23.391 -3.504 1 90.69 75 PHE A N 1
ATOM 594 C CA . PHE A 1 75 ? 17.359 21.969 -3.609 1 90.69 75 PHE A CA 1
ATOM 595 C C . PHE A 1 75 ? 16.562 21.344 -4.758 1 90.69 75 PHE A C 1
ATOM 597 O O . PHE A 1 75 ? 15.336 21.375 -4.766 1 90.69 75 PHE A O 1
ATOM 604 N N . VAL A 1 76 ? 17.281 20.75 -5.695 1 91.81 76 VAL A N 1
ATOM 605 C CA . VAL A 1 76 ? 16.625 20.172 -6.863 1 91.81 76 VAL A CA 1
ATOM 606 C C . VAL A 1 76 ? 17.266 18.844 -7.215 1 91.81 76 VAL A C 1
ATOM 608 O O . VAL A 1 76 ? 17.047 18.297 -8.297 1 91.81 76 VAL A O 1
ATOM 611 N N . ASP A 1 77 ? 17.969 18.25 -6.289 1 95.5 77 ASP A N 1
ATOM 612 C CA . ASP A 1 77 ? 18.766 17.062 -6.594 1 95.5 77 ASP A CA 1
ATOM 613 C C . ASP A 1 77 ? 17.875 15.828 -6.719 1 95.5 77 ASP A C 1
ATOM 615 O O . ASP A 1 77 ? 16.859 15.727 -6.039 1 95.5 77 ASP A O 1
ATOM 619 N N . THR A 1 78 ? 18.328 14.961 -7.59 1 97.94 78 THR A N 1
ATOM 620 C CA . THR A 1 78 ? 17.719 13.648 -7.824 1 97.94 78 THR A CA 1
ATOM 621 C C . THR A 1 78 ? 18.719 12.531 -7.531 1 97.94 78 THR A C 1
ATOM 623 O O . THR A 1 78 ? 19.859 12.797 -7.156 1 97.94 78 THR A O 1
ATOM 626 N N . PHE A 1 79 ? 18.281 11.297 -7.586 1 98.25 79 PHE A N 1
ATOM 627 C CA . PHE A 1 79 ? 19.125 10.164 -7.238 1 98.25 79 PHE A CA 1
ATOM 628 C C . PHE A 1 79 ? 20.312 10.055 -8.188 1 98.25 79 PHE A C 1
ATOM 630 O O . PHE A 1 79 ? 21.438 9.82 -7.758 1 98.25 79 PHE A O 1
ATOM 637 N N . SER A 1 80 ? 20.094 10.203 -9.461 1 97.25 80 SER A N 1
ATOM 638 C CA . SER A 1 80 ? 21.094 10.211 -10.523 1 97.25 80 SER A CA 1
ATOM 639 C C . SER A 1 80 ? 20.578 10.953 -11.758 1 97.25 80 SER A C 1
ATOM 641 O O . SER A 1 80 ? 19.438 11.422 -11.773 1 97.25 80 SER A O 1
ATOM 643 N N . SER A 1 81 ? 21.375 11.055 -12.758 1 95.81 81 SER A N 1
ATOM 644 C CA . SER A 1 81 ? 21 11.742 -13.992 1 95.81 81 SER A CA 1
ATOM 645 C C . SER A 1 81 ? 19.859 11.031 -14.703 1 95.81 81 SER A C 1
ATOM 647 O O . SER A 1 81 ? 19.203 11.609 -15.562 1 95.81 81 SER A O 1
ATOM 649 N N . GLN A 1 82 ? 19.594 9.797 -14.266 1 95.19 82 GLN A N 1
ATOM 650 C CA . GLN A 1 82 ? 18.547 9.016 -14.914 1 95.19 82 GLN A CA 1
ATOM 651 C C . GLN A 1 82 ? 17.219 9.156 -14.172 1 95.19 82 GLN A C 1
ATOM 653 O O . GLN A 1 82 ? 16.219 8.57 -14.57 1 95.19 82 GLN A O 1
ATOM 658 N N . HIS A 1 83 ? 17.219 9.875 -13.125 1 97.19 83 HIS A N 1
ATOM 659 C CA . HIS A 1 83 ? 16.016 10.039 -12.297 1 97.19 83 HIS A CA 1
ATOM 660 C C . HIS A 1 83 ? 15.547 11.484 -12.297 1 97.19 83 HIS A C 1
ATOM 662 O O . HIS A 1 83 ? 16.359 12.406 -12.398 1 97.19 83 HIS A O 1
ATOM 668 N N . ASN A 1 84 ? 14.273 11.703 -12.172 1 96.25 84 ASN A N 1
ATOM 669 C CA . ASN A 1 84 ? 13.719 13.055 -12.281 1 96.25 84 ASN A CA 1
ATOM 670 C C . ASN A 1 84 ? 12.945 13.445 -11.023 1 96.25 84 ASN A C 1
ATOM 672 O O . ASN A 1 84 ? 12.438 14.562 -10.922 1 96.25 84 ASN A O 1
ATOM 676 N N . ILE A 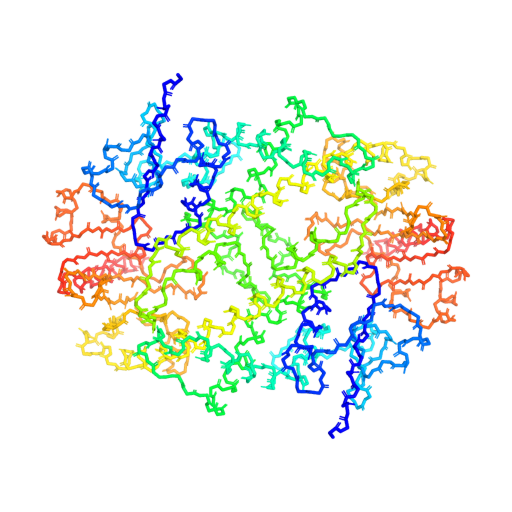1 85 ? 12.875 12.516 -10.102 1 97.25 85 ILE A N 1
ATOM 677 C CA . ILE A 1 85 ? 12.148 12.828 -8.875 1 97.25 85 ILE A CA 1
ATOM 678 C C . ILE A 1 85 ? 13.117 13.367 -7.82 1 97.25 85 ILE A C 1
ATOM 680 O O . ILE A 1 85 ? 14.156 12.766 -7.555 1 97.25 85 ILE A O 1
ATOM 684 N N . ARG A 1 86 ? 12.711 14.555 -7.34 1 96.62 86 ARG A N 1
ATOM 685 C CA . ARG A 1 86 ? 13.484 15.188 -6.281 1 96.62 86 ARG A CA 1
ATOM 686 C C . ARG A 1 86 ? 13.609 14.273 -5.066 1 96.62 86 ARG A C 1
ATOM 688 O O . ARG A 1 86 ? 12.648 13.594 -4.699 1 96.62 86 ARG A O 1
ATOM 695 N N . LEU A 1 87 ? 14.797 14.305 -4.461 1 98.38 87 LEU A N 1
ATOM 696 C CA . LEU A 1 87 ? 15.031 13.43 -3.314 1 98.38 87 LEU A CA 1
ATOM 697 C C . LEU A 1 87 ? 14.359 13.992 -2.064 1 98.38 87 LEU A C 1
ATOM 699 O O . LEU A 1 87 ? 14.273 15.211 -1.89 1 98.38 87 LEU A O 1
ATOM 703 N N . SER A 1 88 ? 13.812 13.133 -1.25 1 98.12 88 SER A N 1
ATOM 704 C CA . SER A 1 88 ? 13.438 13.438 0.13 1 98.12 88 SER A CA 1
ATOM 705 C C . SER A 1 88 ? 14.562 13.07 1.094 1 98.12 88 SER A C 1
ATOM 707 O O . SER A 1 88 ? 15.68 12.75 0.667 1 98.12 88 SER A O 1
ATOM 709 N N . SER A 1 89 ? 14.297 13.164 2.393 1 98.38 89 SER A N 1
ATOM 710 C CA . SER A 1 89 ? 15.352 12.812 3.338 1 98.38 89 SER A CA 1
ATOM 711 C C . SER A 1 89 ? 15.703 11.336 3.246 1 98.38 89 SER A C 1
ATOM 713 O O . SER A 1 89 ? 16.859 10.953 3.439 1 98.38 89 SER A O 1
ATOM 715 N N . ALA A 1 90 ? 14.727 10.453 2.953 1 98.81 90 ALA A N 1
ATOM 716 C CA . ALA A 1 90 ? 15 9.039 2.746 1 98.81 90 ALA A CA 1
ATOM 717 C C . ALA A 1 90 ? 15.93 8.828 1.55 1 98.81 90 ALA A C 1
ATOM 719 O O . ALA A 1 90 ? 16.922 8.094 1.642 1 98.81 90 ALA A O 1
ATOM 720 N N . GLY A 1 91 ? 15.57 9.469 0.455 1 98.81 91 GLY A N 1
ATOM 721 C CA . GLY A 1 91 ? 16.406 9.383 -0.727 1 98.81 91 GLY A CA 1
ATOM 722 C C . GLY A 1 91 ? 17.812 9.914 -0.503 1 98.81 91 GLY A C 1
ATOM 723 O O . GLY A 1 91 ? 18.781 9.336 -0.992 1 98.81 91 GLY A O 1
ATOM 724 N N . LEU A 1 92 ? 17.938 11.031 0.23 1 98.81 92 LEU A N 1
ATOM 725 C CA .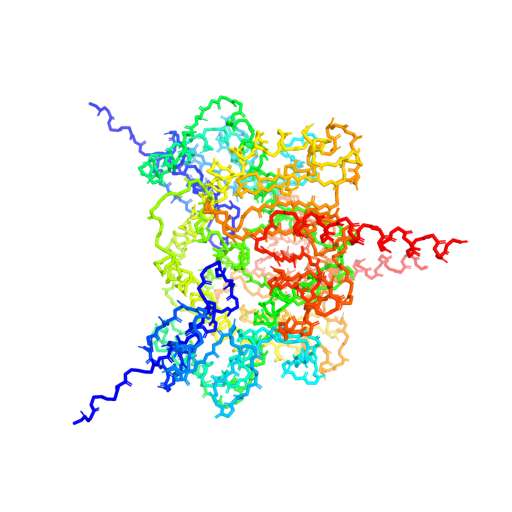 LEU A 1 92 ? 19.234 11.617 0.508 1 98.81 92 LEU A CA 1
ATOM 726 C C . LEU A 1 92 ? 20.094 10.664 1.32 1 98.81 92 LEU A C 1
ATOM 728 O O . LEU A 1 92 ? 21.266 10.445 0.991 1 98.81 92 LEU A O 1
ATOM 732 N N . VAL A 1 93 ? 19.516 10.109 2.375 1 98.81 93 VAL A N 1
ATOM 733 C CA . VAL A 1 93 ? 20.25 9.156 3.191 1 98.81 93 VAL A CA 1
ATOM 734 C C . VAL A 1 93 ? 20.641 7.941 2.346 1 98.81 93 VAL A C 1
ATOM 736 O O . VAL A 1 93 ? 21.781 7.461 2.42 1 98.81 93 VAL A O 1
ATOM 739 N N . TYR A 1 94 ? 19.75 7.449 1.515 1 98.88 94 TYR A N 1
ATOM 740 C CA . TYR A 1 94 ? 20.016 6.297 0.659 1 98.88 94 TYR A CA 1
ATOM 741 C C . TYR A 1 94 ? 21.125 6.605 -0.344 1 98.88 94 TYR A C 1
ATOM 743 O O . TYR A 1 94 ? 21.969 5.754 -0.621 1 98.88 94 TYR A O 1
ATOM 751 N N . LYS A 1 95 ? 21.078 7.781 -0.905 1 98.56 95 LYS A N 1
ATOM 752 C CA . LYS A 1 95 ? 22.062 8.188 -1.895 1 98.56 95 LYS A CA 1
ATOM 753 C C . LYS A 1 95 ? 23.469 8.164 -1.302 1 98.56 95 LYS A C 1
ATOM 755 O O . LYS A 1 95 ? 24.422 7.707 -1.95 1 98.56 95 LYS A O 1
ATOM 760 N N . HIS A 1 96 ? 23.641 8.586 -0.073 1 98.44 96 HIS A N 1
ATOM 761 C CA . HIS A 1 96 ? 24.953 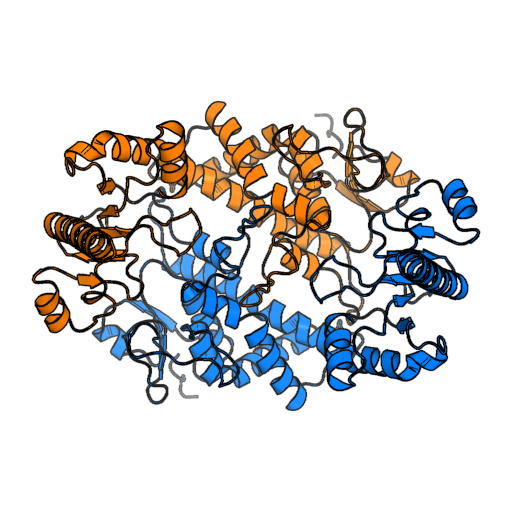8.773 0.505 1 98.44 96 HIS A CA 1
ATOM 762 C C . HIS A 1 96 ? 25.391 7.551 1.303 1 98.44 96 HIS A C 1
ATOM 764 O O . HIS A 1 96 ? 26.594 7.27 1.409 1 98.44 96 HIS A O 1
ATOM 770 N N . PHE A 1 97 ? 24.422 6.793 1.87 1 98.62 97 PHE A N 1
ATOM 771 C CA . PHE A 1 97 ? 24.766 5.676 2.742 1 98.62 97 PHE A CA 1
ATOM 772 C C . PHE A 1 97 ? 24.219 4.367 2.188 1 98.62 97 PHE A C 1
ATOM 774 O O . PHE A 1 97 ? 24.375 3.309 2.797 1 98.62 97 PHE A O 1
ATOM 781 N N . GLY A 1 98 ? 23.531 4.398 1.057 1 98.56 98 GLY A N 1
ATOM 782 C CA . GLY A 1 98 ? 22.719 3.307 0.545 1 98.56 98 GLY A CA 1
ATOM 783 C C . GLY A 1 98 ? 23.5 2.033 0.312 1 98.56 98 GLY A C 1
ATOM 784 O O . GLY A 1 98 ? 23 0.932 0.539 1 98.56 98 GLY A O 1
ATOM 785 N N . GLN A 1 99 ? 24.75 2.168 -0.187 1 97.94 99 GLN A N 1
ATOM 786 C CA . GLN A 1 99 ? 25.578 0.985 -0.42 1 97.94 99 GLN A CA 1
ATOM 787 C C . GLN A 1 99 ? 25.828 0.224 0.878 1 97.94 99 GLN A C 1
ATOM 789 O O . GLN A 1 99 ? 25.688 -1 0.923 1 97.94 99 GLN A O 1
ATOM 794 N N . GLU A 1 100 ? 26.156 0.954 1.885 1 98.44 100 GLU A N 1
ATOM 795 C CA . GLU A 1 100 ? 26.375 0.348 3.193 1 98.44 100 GLU A CA 1
ATOM 796 C C . GLU A 1 100 ? 25.078 -0.215 3.773 1 98.44 100 GLU A C 1
ATOM 798 O O . GLU A 1 100 ? 25.078 -1.313 4.332 1 98.44 100 GLU A O 1
ATOM 803 N N . ILE A 1 101 ? 24.031 0.56 3.662 1 98.81 101 ILE A N 1
ATOM 804 C CA . ILE A 1 101 ? 22.734 0.167 4.188 1 98.81 101 ILE A CA 1
ATOM 805 C C . ILE A 1 101 ? 22.297 -1.149 3.549 1 98.81 101 ILE A C 1
ATOM 807 O O . ILE A 1 101 ? 21.938 -2.098 4.254 1 98.81 101 ILE A O 1
ATOM 811 N N . ILE A 1 102 ? 22.344 -1.263 2.229 1 98.75 102 ILE A N 1
ATOM 812 C CA . ILE A 1 102 ? 21.922 -2.447 1.491 1 98.75 102 ILE A CA 1
ATOM 813 C C . ILE A 1 102 ? 22.797 -3.639 1.879 1 98.75 102 ILE A C 1
ATOM 815 O O . ILE A 1 102 ? 22.281 -4.746 2.082 1 98.75 102 ILE A O 1
ATOM 819 N N . LYS A 1 103 ? 24.062 -3.402 1.947 1 98.62 103 LYS A N 1
ATOM 820 C CA . LYS A 1 103 ? 24.984 -4.465 2.346 1 98.62 103 LYS A CA 1
ATOM 821 C C . LYS A 1 103 ? 24.609 -5.031 3.713 1 98.62 103 LYS A C 1
ATOM 823 O O . LYS A 1 103 ? 24.516 -6.25 3.883 1 98.62 103 LYS A O 1
ATOM 828 N N . ASN A 1 104 ? 24.359 -4.156 4.664 1 98.69 104 ASN A N 1
ATOM 829 C CA . ASN A 1 104 ? 24.078 -4.586 6.031 1 98.69 104 ASN A CA 1
ATOM 830 C C . ASN A 1 104 ? 22.719 -5.258 6.133 1 98.69 104 ASN A C 1
ATOM 832 O O . ASN A 1 104 ? 22.562 -6.262 6.828 1 98.69 104 ASN A O 1
ATOM 836 N N . VAL A 1 105 ? 21.703 -4.715 5.477 1 98.75 105 VAL A N 1
ATOM 837 C CA . VAL A 1 105 ? 20.391 -5.352 5.445 1 98.75 105 VAL A CA 1
ATOM 838 C C . VAL A 1 105 ? 20.5 -6.738 4.816 1 98.75 105 VAL A C 1
ATOM 840 O O . VAL A 1 105 ? 19.969 -7.715 5.348 1 98.75 105 VAL A O 1
ATOM 843 N N . ALA A 1 106 ? 21.219 -6.797 3.658 1 98.62 106 ALA A N 1
ATOM 844 C CA . ALA A 1 106 ? 21.359 -8.047 2.918 1 98.62 106 ALA A CA 1
ATOM 845 C C . ALA A 1 106 ? 22.062 -9.109 3.758 1 98.62 106 ALA A C 1
ATOM 847 O O . ALA A 1 106 ? 21.625 -10.258 3.818 1 98.62 106 ALA A O 1
ATOM 848 N N . GLN A 1 107 ? 23.141 -8.711 4.398 1 97.94 107 GLN A N 1
ATOM 849 C CA . GLN A 1 107 ? 23.875 -9.641 5.238 1 97.94 107 GLN A CA 1
ATOM 850 C C . GLN A 1 107 ? 23 -10.18 6.375 1 97.94 107 GLN A C 1
ATOM 852 O O . GLN A 1 107 ? 23.016 -11.375 6.664 1 97.94 107 GLN A O 1
ATOM 857 N N . SER A 1 108 ? 22.312 -9.266 7.004 1 97.94 108 SER A N 1
ATOM 858 C CA . SER A 1 108 ? 21.406 -9.672 8.078 1 97.94 108 SER A CA 1
ATOM 859 C C . SER A 1 108 ? 20.375 -10.68 7.574 1 97.94 108 SER A C 1
ATOM 861 O O . SER A 1 108 ? 20.094 -11.672 8.25 1 97.94 108 SER A O 1
ATOM 863 N N . LEU A 1 109 ? 19.844 -10.484 6.445 1 98 109 LEU A N 1
ATOM 864 C CA . LEU A 1 109 ? 18.828 -11.352 5.863 1 98 109 LEU A CA 1
ATOM 865 C C . LEU A 1 109 ? 19.406 -12.719 5.516 1 98 109 LEU A C 1
ATOM 867 O O . LEU A 1 109 ? 18.766 -13.75 5.715 1 98 109 LEU A O 1
ATOM 871 N N . ILE A 1 110 ? 20.609 -12.734 4.957 1 97.12 110 ILE A N 1
ATOM 872 C CA . ILE A 1 110 ? 21.266 -14 4.641 1 97.12 110 ILE A CA 1
ATOM 873 C C . ILE A 1 110 ? 21.469 -14.805 5.918 1 97.12 110 ILE A C 1
ATOM 875 O O . ILE A 1 110 ? 21.172 -15.992 5.969 1 97.12 110 ILE A O 1
ATOM 879 N N . ASP A 1 111 ? 21.938 -14.094 6.961 1 96.81 111 ASP A N 1
ATOM 880 C CA . ASP A 1 111 ? 22.203 -14.758 8.234 1 96.81 111 ASP A CA 1
ATOM 881 C C . ASP A 1 111 ? 20.922 -15.312 8.844 1 96.81 111 ASP A C 1
ATOM 883 O O . ASP A 1 111 ? 20.922 -16.422 9.391 1 96.81 111 ASP A O 1
ATOM 887 N N . GLU A 1 112 ? 19.891 -14.594 8.742 1 96.38 112 GLU A N 1
ATOM 888 C CA . GLU A 1 112 ? 18.625 -14.953 9.344 1 96.38 112 GLU A CA 1
ATOM 889 C C . GLU A 1 112 ? 17.953 -16.109 8.594 1 96.38 112 GLU A C 1
ATOM 891 O O . GLU A 1 112 ? 17.141 -16.828 9.164 1 96.38 112 GLU A O 1
ATOM 896 N N . ASN A 1 113 ? 18.328 -16.312 7.277 1 95.69 113 ASN A N 1
ATOM 897 C CA . ASN A 1 113 ? 17.562 -17.234 6.445 1 95.69 113 ASN A CA 1
ATOM 898 C C . ASN A 1 113 ? 18.438 -18.375 5.934 1 95.69 113 ASN A C 1
ATOM 900 O O . ASN A 1 113 ? 17.938 -19.297 5.289 1 95.69 113 ASN A O 1
ATOM 904 N N . LYS A 1 114 ? 19.688 -18.359 6.203 1 93.25 114 LYS A N 1
ATOM 905 C CA . LYS A 1 114 ? 20.672 -19.25 5.605 1 93.25 114 LYS A CA 1
ATOM 906 C C . LYS A 1 114 ? 20.266 -20.719 5.773 1 93.25 114 LYS A C 1
ATOM 908 O O . LYS A 1 114 ? 20.406 -21.516 4.848 1 93.25 114 LYS A O 1
ATOM 913 N N . ASP A 1 115 ? 19.688 -21.094 6.867 1 94.12 115 ASP A N 1
ATOM 914 C CA . ASP A 1 115 ? 19.375 -22.484 7.172 1 94.12 115 ASP A CA 1
ATOM 915 C C . ASP A 1 115 ? 18.109 -22.922 6.434 1 94.12 115 ASP A C 1
ATOM 917 O O . ASP A 1 115 ? 17.828 -24.125 6.324 1 94.12 115 ASP A O 1
ATOM 921 N N . ASN A 1 116 ? 17.391 -22 5.91 1 94.94 116 ASN A N 1
ATOM 922 C CA . ASN A 1 116 ? 16.109 -22.312 5.281 1 94.94 116 ASN A CA 1
ATOM 923 C C . ASN A 1 116 ? 16.156 -22.078 3.773 1 94.94 116 ASN A C 1
ATOM 925 O O . ASN A 1 116 ? 15.117 -22.078 3.109 1 94.94 116 ASN A O 1
ATOM 929 N N . LEU A 1 117 ? 17.312 -21.875 3.213 1 96.06 117 LEU A N 1
ATOM 930 C CA . LEU A 1 117 ? 17.469 -21.656 1.779 1 96.06 117 LEU A CA 1
ATOM 931 C C . LEU A 1 117 ? 17.969 -22.906 1.088 1 96.06 117 LEU A C 1
ATOM 933 O O . LEU A 1 117 ? 18.812 -23.625 1.637 1 96.06 117 LEU A O 1
ATOM 937 N N . ASN A 1 118 ? 17.484 -23.172 -0.094 1 94.5 118 ASN A N 1
ATOM 938 C CA . ASN A 1 118 ? 17.938 -24.312 -0.875 1 94.5 118 ASN A CA 1
ATOM 939 C C . ASN A 1 118 ? 19 -23.922 -1.905 1 94.5 118 ASN A C 1
ATOM 941 O O . ASN A 1 118 ? 19.391 -24.734 -2.744 1 94.5 118 ASN A O 1
ATOM 945 N N . ILE A 1 119 ? 19.344 -22.609 -1.839 1 94 119 ILE A N 1
ATOM 946 C CA . ILE A 1 119 ? 20.406 -22.109 -2.715 1 94 119 ILE A CA 1
ATOM 947 C C . ILE A 1 119 ? 21.391 -21.281 -1.899 1 94 119 ILE A C 1
ATOM 949 O O . ILE A 1 119 ? 21.109 -20.906 -0.762 1 94 119 ILE A O 1
ATOM 953 N N . GLU A 1 120 ? 22.531 -21.062 -2.535 1 93 120 GLU A N 1
ATOM 954 C CA . GLU A 1 120 ? 23.516 -20.188 -1.922 1 93 120 GLU A CA 1
ATOM 955 C C . GLU A 1 120 ? 23.391 -18.75 -2.441 1 93 120 GLU A C 1
ATOM 957 O O . GLU A 1 120 ? 23.297 -18.531 -3.65 1 93 120 GLU A O 1
ATOM 962 N N . ILE A 1 121 ? 23.328 -17.875 -1.52 1 93.62 121 ILE A N 1
ATOM 963 C CA . ILE A 1 121 ? 23.297 -16.469 -1.866 1 93.62 121 ILE A CA 1
ATOM 964 C C . ILE A 1 121 ? 24.672 -15.844 -1.643 1 93.62 121 ILE A C 1
ATOM 966 O O . ILE A 1 121 ? 25.219 -15.906 -0.539 1 93.62 121 ILE A O 1
ATOM 970 N N . THR A 1 122 ? 25.234 -15.32 -2.705 1 87.25 122 THR A N 1
ATOM 971 C CA . THR A 1 122 ? 26.516 -14.648 -2.617 1 87.25 122 THR A CA 1
ATOM 972 C C . THR A 1 122 ? 26.344 -13.133 -2.689 1 87.25 122 THR A C 1
ATOM 974 O O . THR A 1 122 ? 25.672 -12.625 -3.596 1 87.25 122 THR A O 1
ATOM 977 N N . LEU A 1 123 ? 26.938 -12.5 -1.737 1 93.69 123 LEU A N 1
ATOM 978 C CA . LEU A 1 123 ? 26.875 -11.039 -1.705 1 93.69 123 LEU A CA 1
ATOM 979 C C . LEU A 1 123 ? 28.156 -10.438 -2.27 1 93.69 123 LEU A C 1
ATOM 981 O O . LEU A 1 123 ? 29 -9.93 -1.519 1 93.69 123 LEU A O 1
ATOM 985 N N . ASN A 1 124 ? 28.328 -10.445 -3.594 1 94.62 124 ASN A N 1
ATOM 986 C CA . ASN A 1 124 ? 29.453 -9.766 -4.223 1 94.62 124 ASN A CA 1
ATOM 987 C C . ASN A 1 124 ? 29.078 -8.352 -4.668 1 94.62 124 ASN A C 1
ATOM 989 O O . ASN A 1 124 ? 27.953 -7.914 -4.465 1 94.62 124 ASN A O 1
ATOM 993 N N . GLN A 1 125 ? 30 -7.676 -5.199 1 95.88 125 GLN A N 1
ATOM 994 C CA . GLN A 1 125 ? 29.797 -6.273 -5.547 1 95.88 125 GLN A CA 1
ATOM 995 C C . GLN A 1 125 ? 28.719 -6.129 -6.621 1 95.88 125 GLN A C 1
ATOM 997 O O . GLN A 1 125 ? 27.938 -5.18 -6.59 1 95.88 125 GLN A O 1
ATOM 1002 N N . GLU A 1 126 ? 28.672 -7.016 -7.504 1 94.31 126 GLU A N 1
ATOM 1003 C CA . GLU A 1 126 ? 27.672 -6.98 -8.57 1 94.31 126 GLU A CA 1
ATOM 1004 C C . GLU A 1 126 ? 26.266 -7.094 -8 1 94.31 126 GLU A C 1
ATOM 1006 O O . GLU A 1 126 ? 25.359 -6.363 -8.422 1 94.31 126 GLU A O 1
ATOM 1011 N N . THR A 1 127 ? 26.125 -8.055 -7.105 1 95.56 127 THR A N 1
ATOM 1012 C CA . THR A 1 127 ? 24.828 -8.242 -6.453 1 95.56 127 THR A CA 1
ATOM 1013 C C . THR A 1 127 ? 24.438 -6.996 -5.664 1 95.56 127 THR A C 1
ATOM 1015 O O . THR A 1 127 ? 23.281 -6.551 -5.723 1 95.56 127 THR A O 1
ATOM 1018 N N . LEU A 1 128 ? 25.391 -6.434 -4.953 1 97.62 128 LEU A N 1
ATOM 1019 C CA . LEU A 1 128 ? 25.141 -5.262 -4.125 1 97.62 128 LEU A CA 1
ATOM 1020 C C . LEU A 1 128 ? 24.766 -4.059 -4.984 1 97.62 128 LEU A C 1
ATOM 1022 O O . LEU A 1 128 ? 23.859 -3.297 -4.641 1 97.62 128 LEU A O 1
ATOM 1026 N N . ASP A 1 129 ? 25.469 -3.922 -6.102 1 97.25 129 ASP A N 1
ATOM 1027 C CA . ASP A 1 129 ? 25.156 -2.828 -7.02 1 97.25 129 ASP A CA 1
ATOM 1028 C C . ASP A 1 129 ? 23.766 -2.977 -7.605 1 97.25 129 ASP A C 1
ATOM 1030 O O . ASP A 1 129 ? 23.031 -1.992 -7.734 1 97.25 129 ASP A O 1
ATOM 1034 N N . SER A 1 130 ? 23.422 -4.191 -7.949 1 95.69 130 SER A N 1
ATOM 1035 C CA . SER A 1 130 ? 22.078 -4.461 -8.484 1 95.69 130 SER A CA 1
ATOM 1036 C C . SER A 1 130 ? 21 -4.168 -7.441 1 95.69 130 SER A C 1
ATOM 1038 O O . SER A 1 130 ? 19.984 -3.553 -7.754 1 95.69 130 SER A O 1
ATOM 1040 N N . LEU A 1 131 ? 21.281 -4.629 -6.25 1 98.12 131 LEU A N 1
ATOM 1041 C CA . LEU A 1 131 ? 20.328 -4.375 -5.168 1 98.12 131 LEU A CA 1
ATOM 1042 C C . LEU A 1 131 ? 20.172 -2.877 -4.93 1 98.12 131 LEU A C 1
ATOM 1044 O O . LEU A 1 131 ? 19.047 -2.387 -4.793 1 98.12 131 LEU A O 1
ATOM 1048 N N . TYR A 1 132 ? 21.281 -2.191 -4.871 1 98.5 132 TYR A N 1
ATOM 1049 C CA . TYR A 1 132 ? 21.281 -0.753 -4.625 1 98.5 132 TYR A CA 1
ATOM 1050 C C . TYR A 1 132 ? 20.375 -0.028 -5.613 1 98.5 132 TYR A C 1
ATOM 1052 O O . TYR A 1 132 ? 19.547 0.787 -5.219 1 98.5 132 TYR A O 1
ATOM 1060 N N . GLN A 1 133 ? 20.484 -0.375 -6.859 1 97.44 133 GLN A N 1
ATOM 1061 C CA . GLN A 1 133 ? 19.703 0.271 -7.91 1 97.44 133 GLN A CA 1
ATOM 1062 C C . GLN A 1 133 ? 18.234 -0.178 -7.867 1 97.44 133 GLN A C 1
ATOM 1064 O O . GLN A 1 133 ? 17.328 0.644 -7.977 1 97.44 133 GLN A O 1
ATOM 1069 N N . ARG A 1 134 ? 18 -1.443 -7.672 1 96.62 134 ARG A N 1
ATOM 1070 C CA . ARG A 1 134 ? 16.656 -2.006 -7.699 1 96.62 134 ARG A CA 1
ATOM 1071 C C . ARG A 1 134 ? 15.82 -1.493 -6.527 1 96.62 134 ARG A C 1
ATOM 1073 O O . ARG A 1 134 ? 14.625 -1.229 -6.676 1 96.62 134 ARG A O 1
ATOM 1080 N N . ILE A 1 135 ? 16.484 -1.357 -5.402 1 98.56 135 ILE A N 1
ATOM 1081 C CA . ILE A 1 135 ? 15.766 -0.92 -4.215 1 98.56 135 ILE A CA 1
ATOM 1082 C C . ILE A 1 135 ? 15.398 0.555 -4.352 1 98.56 135 ILE A C 1
ATOM 1084 O O . ILE A 1 135 ? 14.297 0.964 -3.967 1 98.56 135 ILE A O 1
ATOM 1088 N N . TYR A 1 136 ? 16.266 1.366 -4.887 1 98.69 136 TYR A N 1
ATOM 1089 C CA . TYR A 1 136 ? 15.875 2.756 -5.105 1 98.69 136 TYR A CA 1
ATOM 1090 C C . TYR A 1 136 ? 14.695 2.848 -6.07 1 98.69 136 TYR A C 1
ATOM 1092 O O . TYR A 1 136 ? 13.68 3.467 -5.758 1 98.69 136 TYR A O 1
ATOM 1100 N N . ASP A 1 137 ? 14.805 2.162 -7.219 1 97.19 137 ASP A N 1
ATOM 1101 C CA . ASP A 1 137 ? 13.812 2.268 -8.281 1 97.19 137 ASP A CA 1
ATOM 1102 C C . ASP A 1 137 ? 12.477 1.662 -7.859 1 97.19 137 ASP A C 1
ATOM 1104 O O . ASP A 1 137 ? 11.414 2.158 -8.234 1 97.19 137 ASP A O 1
ATOM 1108 N N . GLY A 1 138 ? 12.602 0.707 -7.066 1 96.81 138 GLY A N 1
ATOM 1109 C CA . GLY A 1 138 ? 11.398 -0.057 -6.762 1 96.81 138 GLY A CA 1
ATOM 1110 C C . GLY A 1 138 ? 10.75 0.349 -5.453 1 96.81 138 GLY A C 1
ATOM 1111 O O . GLY A 1 138 ? 9.656 -0.108 -5.129 1 96.81 138 GLY A O 1
ATOM 1112 N N . PHE A 1 139 ? 11.43 1.156 -4.613 1 98.38 139 PHE A N 1
ATOM 1113 C CA . PHE A 1 139 ? 10.906 1.394 -3.271 1 98.38 139 PHE A CA 1
ATOM 1114 C C . PHE A 1 139 ? 11.188 2.822 -2.824 1 98.38 139 PHE A C 1
ATOM 1116 O O . PHE A 1 139 ? 10.273 3.633 -2.695 1 98.38 139 PHE A O 1
ATOM 1123 N N . ILE A 1 140 ? 12.477 3.266 -2.752 1 98.81 140 ILE A N 1
ATOM 1124 C CA . ILE A 1 140 ? 12.875 4.543 -2.174 1 98.81 140 ILE A CA 1
ATOM 1125 C C . ILE A 1 140 ? 12.336 5.688 -3.027 1 98.81 140 ILE A C 1
ATOM 1127 O O . ILE A 1 140 ? 11.945 6.73 -2.5 1 98.81 140 ILE A O 1
ATOM 1131 N N . GLN A 1 141 ? 12.352 5.539 -4.348 1 98.69 141 GLN A N 1
ATOM 1132 C CA . GLN A 1 141 ? 11.844 6.562 -5.254 1 98.69 141 GLN A CA 1
ATOM 1133 C C . GLN A 1 141 ? 10.383 6.891 -4.957 1 98.69 141 GLN A C 1
ATOM 1135 O O . GLN A 1 141 ? 9.969 8.047 -5.062 1 98.69 141 GLN A O 1
ATOM 1140 N N . GLY A 1 142 ? 9.633 5.828 -4.656 1 98.12 142 GLY A N 1
ATOM 1141 C CA . GLY A 1 142 ? 8.242 6.055 -4.273 1 98.12 142 GLY A CA 1
ATOM 1142 C C . GLY A 1 142 ? 8.102 6.906 -3.029 1 98.12 142 GLY A C 1
ATOM 1143 O O . GLY A 1 142 ? 7.195 7.746 -2.947 1 98.12 142 GLY A O 1
ATOM 1144 N N . VAL A 1 143 ? 8.977 6.707 -2.043 1 98.62 143 VAL A N 1
ATOM 1145 C CA . VAL A 1 143 ? 8.984 7.512 -0.826 1 98.62 143 VAL A CA 1
ATOM 1146 C C . VAL A 1 143 ? 9.344 8.961 -1.165 1 98.62 143 VAL A C 1
ATOM 1148 O O . VAL A 1 143 ? 8.711 9.891 -0.676 1 98.62 143 VAL A O 1
ATOM 1151 N N . ASP A 1 144 ? 10.328 9.133 -2.062 1 98.38 144 ASP A N 1
ATOM 1152 C CA . ASP A 1 144 ? 10.727 10.461 -2.518 1 98.38 144 ASP A CA 1
ATOM 1153 C C . ASP A 1 144 ? 9.57 11.172 -3.223 1 98.38 144 ASP A C 1
ATOM 1155 O O . ASP A 1 144 ? 9.281 12.336 -2.939 1 98.38 144 ASP A O 1
ATOM 1159 N N . GLY A 1 145 ? 8.984 10.438 -4.164 1 96.81 145 GLY A N 1
ATOM 1160 C CA . GLY A 1 145 ? 7.883 11.016 -4.918 1 96.81 145 GLY A CA 1
ATOM 1161 C C . GLY A 1 145 ? 6.719 11.445 -4.047 1 96.81 145 GLY A C 1
ATOM 1162 O O . GLY A 1 145 ? 6.219 12.562 -4.168 1 96.81 145 GLY A O 1
ATOM 1163 N N . SER A 1 146 ? 6.332 10.586 -3.178 1 94.56 146 SER A N 1
ATOM 1164 C CA . SER A 1 146 ? 5.207 10.875 -2.293 1 94.56 146 SER A CA 1
ATOM 1165 C C . SER A 1 146 ? 5.5 12.078 -1.402 1 94.56 146 SER A C 1
ATOM 1167 O O . SER A 1 146 ? 4.652 12.953 -1.241 1 94.56 146 SER A O 1
ATOM 1169 N N . ASP A 1 147 ? 6.633 12.148 -0.853 1 95 147 ASP A N 1
ATOM 1170 C CA . ASP A 1 147 ? 6.984 13.227 0.069 1 95 147 ASP A CA 1
ATOM 1171 C C . ASP A 1 147 ? 7.047 14.57 -0.654 1 95 147 ASP A C 1
ATOM 1173 O O . ASP A 1 147 ? 6.715 15.609 -0.077 1 95 147 ASP A O 1
ATOM 1177 N N . ASN A 1 148 ? 7.477 14.539 -1.88 1 93.25 148 ASN A N 1
ATOM 1178 C CA . ASN A 1 148 ? 7.652 15.773 -2.637 1 93.25 148 ASN A CA 1
ATOM 1179 C C . ASN A 1 148 ? 6.391 16.141 -3.418 1 93.25 148 ASN A C 1
ATOM 1181 O O . ASN A 1 148 ? 6.418 17.047 -4.258 1 93.25 148 ASN A O 1
ATOM 1185 N N . GLY A 1 149 ? 5.352 15.383 -3.199 1 90.5 149 GLY A N 1
ATOM 1186 C CA . GLY A 1 149 ? 4.074 15.742 -3.797 1 90.5 149 GLY A CA 1
ATOM 1187 C C . GLY A 1 149 ? 3.973 15.352 -5.262 1 90.5 149 GLY A C 1
ATOM 1188 O O . GLY A 1 149 ? 3.229 15.977 -6.02 1 90.5 149 GLY A O 1
ATOM 1189 N N . VAL A 1 150 ? 4.754 14.375 -5.699 1 92.94 150 VAL A N 1
ATOM 1190 C CA . VAL A 1 150 ? 4.668 13.867 -7.066 1 92.94 150 VAL A CA 1
ATOM 1191 C C . VAL A 1 150 ? 3.537 12.852 -7.172 1 92.94 150 VAL A C 1
ATOM 1193 O O . VAL A 1 150 ? 3.564 11.812 -6.5 1 92.94 150 VAL A O 1
ATOM 1196 N N . GLU A 1 151 ? 2.582 13.188 -8.023 1 91.5 151 GLU A N 1
ATOM 1197 C CA . GLU A 1 151 ? 1.493 12.242 -8.25 1 91.5 151 GLU A CA 1
ATOM 1198 C C . GLU A 1 151 ? 1.996 10.969 -8.93 1 91.5 151 GLU A C 1
ATOM 1200 O O . GLU A 1 151 ? 2.689 11.039 -9.945 1 91.5 151 GLU A O 1
ATOM 1205 N N . GLN A 1 152 ? 1.649 9.836 -8.398 1 92.75 152 GLN A N 1
ATOM 1206 C CA . GLN A 1 152 ? 2.043 8.57 -9.016 1 92.75 152 GLN A CA 1
ATOM 1207 C C . GLN A 1 152 ? 1.4 8.406 -10.391 1 92.75 152 GLN A C 1
ATOM 1209 O O . GLN A 1 152 ? 2.006 7.832 -11.297 1 92.75 152 GLN A O 1
ATOM 1214 N N . TYR A 1 153 ? 0.168 8.859 -10.531 1 92.31 153 TYR A N 1
ATOM 1215 C CA . TYR A 1 153 ? -0.574 8.883 -11.789 1 92.31 153 TYR A CA 1
ATOM 1216 C C . TYR A 1 153 ? -1.169 10.266 -12.047 1 92.31 153 TYR A C 1
ATOM 1218 O O . TYR A 1 153 ? -1.431 11.016 -11.109 1 92.31 153 TYR A O 1
ATOM 1226 N N . PRO A 1 154 ? -1.423 10.562 -13.328 1 89.94 154 PRO A N 1
ATOM 1227 C CA . PRO A 1 154 ? -2.002 11.875 -13.625 1 89.94 154 PRO A CA 1
ATOM 1228 C C . PRO A 1 154 ? -3.334 12.102 -12.922 1 89.94 154 PRO A C 1
ATOM 1230 O O . PRO A 1 154 ? -4.148 11.188 -12.812 1 89.94 154 PRO A O 1
ATOM 1233 N N . VAL A 1 155 ? -3.529 13.25 -12.453 1 85.5 155 VAL A N 1
ATOM 1234 C CA . VAL A 1 155 ? -4.668 13.625 -11.617 1 85.5 155 VAL A CA 1
ATOM 1235 C C . VAL A 1 155 ? -5.965 13.445 -12.406 1 85.5 155 VAL A C 1
ATOM 1237 O O . VAL A 1 155 ? -7.02 13.18 -11.828 1 85.5 155 VAL A O 1
ATOM 1240 N N . GLU A 1 156 ? -5.879 13.594 -13.688 1 86.62 156 GLU A N 1
ATOM 1241 C CA . GLU A 1 156 ? -7.059 13.523 -14.539 1 86.62 156 GLU A CA 1
ATOM 1242 C C . GLU A 1 156 ? -7.574 12.086 -14.656 1 86.62 156 GLU A C 1
ATOM 1244 O O . GLU A 1 156 ? -8.711 11.859 -15.07 1 86.62 156 GLU A O 1
ATOM 1249 N N . VAL A 1 157 ? -6.688 11.211 -14.297 1 89.25 157 VAL A N 1
ATOM 1250 C CA . VAL A 1 157 ? -7.062 9.805 -14.398 1 89.25 157 VAL A CA 1
ATOM 1251 C C . VAL A 1 157 ? -7.672 9.328 -13.078 1 89.25 157 VAL A C 1
ATOM 1253 O O . VAL A 1 157 ? -7.008 9.352 -12.039 1 89.25 157 VAL A O 1
ATOM 1256 N N . LYS A 1 158 ? -8.867 8.93 -13.156 1 87.06 158 LYS A N 1
ATOM 1257 C CA . LYS A 1 158 ? -9.57 8.461 -11.969 1 87.06 158 LYS A CA 1
ATOM 1258 C C . LYS A 1 158 ? -9.211 7.012 -11.648 1 87.06 158 LYS A C 1
ATOM 1260 O O . LYS A 1 158 ? -9.172 6.168 -12.547 1 87.06 158 LYS A O 1
ATOM 1265 N N . SER A 1 159 ? -8.961 6.789 -10.391 1 91.94 159 SER A N 1
ATOM 1266 C CA . S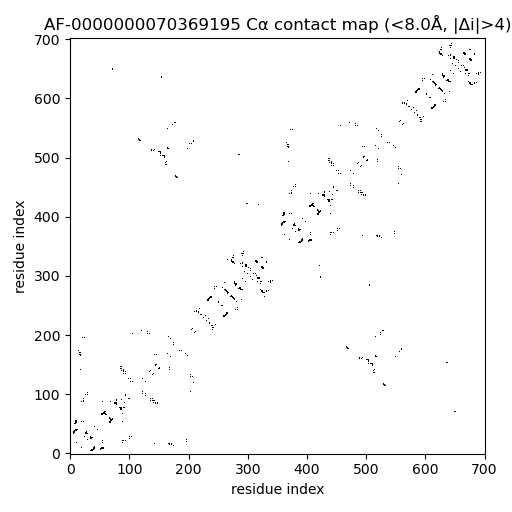ER A 1 159 ? -8.703 5.426 -9.945 1 91.94 159 SER A CA 1
ATOM 1267 C C . SER A 1 159 ? -9.984 4.594 -9.938 1 91.94 159 SER A C 1
ATOM 1269 O O . SER A 1 159 ? -11.055 5.098 -9.594 1 91.94 159 SER A O 1
ATOM 1271 N N . ALA A 1 160 ? -9.906 3.293 -10.289 1 94.38 160 ALA A N 1
ATOM 1272 C CA . ALA A 1 160 ? -11.055 2.395 -10.289 1 94.38 160 ALA A CA 1
ATOM 1273 C C . ALA A 1 160 ? -11.516 2.082 -8.867 1 94.38 160 ALA A C 1
ATOM 1275 O O . ALA A 1 160 ? -12.688 1.76 -8.641 1 94.38 160 ALA A O 1
ATOM 1276 N N . TYR A 1 161 ? -10.672 2.184 -7.93 1 95.31 161 TYR A N 1
ATOM 1277 C CA . TYR A 1 161 ? -10.969 1.927 -6.523 1 95.31 161 TYR A CA 1
ATOM 1278 C C . TYR A 1 161 ? -9.891 2.521 -5.625 1 95.31 161 TYR A C 1
ATOM 1280 O O . TYR A 1 161 ? -8.781 2.82 -6.082 1 95.31 161 TYR A O 1
ATOM 1288 N N . SER A 1 162 ? -10.234 2.689 -4.367 1 93.38 162 SER A N 1
ATOM 1289 C CA . SER A 1 162 ? -9.305 3.172 -3.354 1 93.38 162 SER A CA 1
ATOM 1290 C C . SER A 1 162 ? -8.5 2.025 -2.748 1 93.38 162 SER A C 1
ATOM 1292 O O . SER A 1 162 ? -9.016 0.914 -2.6 1 93.38 162 SER A O 1
ATOM 1294 N N . ASN A 1 163 ? -7.219 2.254 -2.428 1 92.94 163 ASN A N 1
ATOM 1295 C CA . ASN A 1 163 ? -6.359 1.312 -1.72 1 92.94 163 ASN A CA 1
ATOM 1296 C C . ASN A 1 163 ? -5.348 2.033 -0.837 1 92.94 163 ASN A C 1
ATOM 1298 O O . ASN A 1 163 ? -4.152 2.039 -1.135 1 92.94 163 ASN A O 1
ATOM 1302 N N . PRO A 1 164 ? -5.832 2.627 0.246 1 94.12 164 PRO A N 1
ATOM 1303 C CA . PRO A 1 164 ? -4.961 3.418 1.119 1 94.12 164 PRO A CA 1
ATOM 1304 C C . PRO A 1 164 ? -4.172 2.557 2.102 1 94.12 164 PRO A C 1
ATOM 1306 O O . PRO A 1 164 ? -4.234 2.779 3.312 1 94.12 164 PRO A O 1
ATOM 1309 N N . THR A 1 165 ? -3.375 1.604 1.588 1 97.88 165 THR A N 1
ATOM 1310 C CA . THR A 1 165 ? -2.676 0.653 2.445 1 97.88 165 THR A CA 1
ATOM 1311 C C . THR A 1 165 ? -1.171 0.708 2.199 1 97.88 165 THR A C 1
ATOM 1313 O O . THR A 1 165 ? -0.435 -0.188 2.621 1 97.88 165 THR A O 1
ATOM 1316 N N . GLN A 1 166 ? -0.698 1.774 1.508 1 97.25 166 GLN A N 1
ATOM 1317 C CA . GLN A 1 166 ? 0.723 1.919 1.21 1 97.25 166 GLN A CA 1
ATOM 1318 C C . GLN A 1 166 ? 1.506 2.334 2.451 1 97.25 166 GLN A C 1
ATOM 1320 O O . GLN A 1 166 ? 0.916 2.66 3.484 1 97.25 166 GLN A O 1
ATOM 1325 N N . LEU A 1 167 ? 2.799 2.258 2.346 1 98.5 167 LEU A N 1
ATOM 1326 C CA . LEU A 1 167 ? 3.676 2.525 3.48 1 98.5 167 LEU A CA 1
ATOM 1327 C C . LEU A 1 167 ? 3.43 3.922 4.043 1 98.5 167 LEU A C 1
ATOM 1329 O O . LEU A 1 167 ? 3.346 4.102 5.258 1 98.5 167 LEU A O 1
ATOM 1333 N N . GLN A 1 168 ? 3.287 4.938 3.146 1 97.38 168 GLN A N 1
ATOM 1334 C CA . GLN A 1 168 ? 3.109 6.32 3.574 1 97.38 168 GLN A CA 1
ATOM 1335 C C . GLN A 1 168 ? 1.838 6.48 4.402 1 97.38 168 GLN A C 1
ATOM 1337 O O . GLN A 1 168 ? 1.831 7.195 5.406 1 97.38 168 GLN A O 1
ATOM 1342 N N . GLN A 1 169 ? 0.805 5.77 3.982 1 96.12 169 GLN A N 1
ATOM 1343 C CA . GLN A 1 169 ? -0.45 5.82 4.723 1 96.12 169 GLN A CA 1
ATOM 1344 C C . GLN A 1 169 ? -0.325 5.109 6.066 1 96.12 169 GLN A C 1
ATOM 1346 O O . GLN A 1 169 ? -0.866 5.57 7.074 1 96.12 169 GLN A O 1
ATOM 1351 N N . ARG A 1 170 ? 0.368 3.975 6.074 1 98.12 170 ARG A N 1
ATOM 1352 C CA . ARG A 1 170 ? 0.545 3.199 7.297 1 98.12 170 ARG A CA 1
ATOM 1353 C C . ARG A 1 170 ? 1.34 3.984 8.336 1 98.12 170 ARG A C 1
ATOM 1355 O O . ARG A 1 170 ? 1.026 3.943 9.523 1 98.12 170 ARG A O 1
ATOM 1362 N N . ILE A 1 171 ? 2.314 4.684 7.875 1 98.56 171 ILE A N 1
ATOM 1363 C CA . ILE A 1 171 ? 3.113 5.508 8.773 1 98.56 171 ILE A CA 1
ATOM 1364 C C . ILE A 1 171 ? 2.305 6.727 9.211 1 98.56 171 ILE A C 1
ATOM 1366 O O . ILE A 1 171 ? 2.295 7.086 10.391 1 98.56 171 ILE A O 1
ATOM 1370 N N . GLY A 1 172 ? 1.611 7.371 8.258 1 97.25 172 GLY A N 1
ATOM 1371 C CA . GLY A 1 172 ? 0.817 8.555 8.547 1 97.25 172 GLY A CA 1
ATOM 1372 C C . GLY A 1 172 ? -0.247 8.312 9.602 1 97.25 172 GLY A C 1
ATOM 1373 O O . GLY A 1 172 ? -0.527 9.195 10.422 1 97.25 172 GLY A O 1
ATOM 1374 N N . ARG A 1 173 ? -0.817 7.145 9.609 1 96.75 173 ARG A N 1
ATOM 1375 C CA . ARG A 1 173 ? -1.933 6.867 10.508 1 96.75 173 ARG A CA 1
ATOM 1376 C C . ARG A 1 173 ? -1.447 6.684 11.945 1 96.75 173 ARG A C 1
ATOM 1378 O O . ARG A 1 173 ? -2.254 6.625 12.875 1 96.75 173 ARG A O 1
ATOM 1385 N N . LEU A 1 174 ? -0.128 6.652 12.164 1 97.44 174 LEU A N 1
ATOM 1386 C CA . LEU A 1 174 ? 0.421 6.504 13.508 1 97.44 174 LEU A CA 1
ATOM 1387 C C . LEU A 1 174 ? 0.572 7.859 14.188 1 97.44 174 LEU A C 1
ATOM 1389 O O . LEU A 1 174 ? 0.812 7.934 15.391 1 97.44 174 LEU A O 1
ATOM 1393 N N . ASN A 1 175 ? 0.462 8.977 13.375 1 96.81 175 ASN A N 1
ATOM 1394 C CA . ASN A 1 175 ? 0.403 10.281 14.023 1 96.81 175 ASN A CA 1
ATOM 1395 C C . ASN A 1 175 ? -0.799 10.391 14.961 1 96.81 175 ASN A C 1
ATOM 1397 O O . ASN A 1 175 ? -1.828 9.75 14.734 1 96.81 175 ASN A O 1
ATOM 1401 N N . PRO A 1 176 ? -0.67 11.141 16 1 94.5 176 PRO A N 1
ATOM 1402 C CA . PRO A 1 176 ? -1.807 11.297 16.906 1 94.5 176 PRO A CA 1
ATOM 1403 C C . PRO A 1 176 ? -3.059 11.82 16.219 1 94.5 176 PRO A C 1
ATOM 1405 O O . PRO A 1 176 ? -2.965 12.688 15.344 1 94.5 176 PRO A O 1
ATOM 1408 N N . LEU A 1 177 ? -4.242 11.219 16.516 1 94.25 177 LEU A N 1
ATOM 1409 C CA . LEU A 1 177 ? -5.523 11.727 16.031 1 94.25 177 LEU A CA 1
ATOM 1410 C C . LEU A 1 177 ? -5.957 12.945 16.844 1 94.25 177 LEU A C 1
ATOM 1412 O O . LEU A 1 177 ? -5.562 13.102 18 1 94.25 177 LEU A O 1
ATOM 1416 N N . TRP A 1 178 ? -6.809 13.789 16.219 1 93.31 178 TRP A N 1
ATOM 1417 C CA . TRP A 1 178 ? -7.305 14.984 16.906 1 93.31 178 TRP A CA 1
ATOM 1418 C C . TRP A 1 178 ? -8.195 14.602 18.078 1 93.31 178 TRP A C 1
ATOM 1420 O O . TRP A 1 178 ? -8.398 15.406 19 1 93.31 178 TRP A O 1
ATOM 1430 N N . THR A 1 179 ? -8.68 13.352 18.062 1 95.88 179 THR A N 1
ATOM 1431 C CA . THR A 1 179 ? -9.586 12.883 19.109 1 95.88 179 THR A CA 1
ATOM 1432 C C . THR A 1 179 ? -8.812 12.242 20.25 1 95.88 179 THR A C 1
ATOM 1434 O O . THR A 1 179 ? -9.391 11.867 21.266 1 95.88 179 THR A O 1
ATOM 1437 N N . GLU A 1 180 ? -7.559 12.047 20.078 1 95 180 GLU A N 1
ATOM 1438 C CA . GLU A 1 180 ? -6.75 11.367 21.078 1 95 180 GLU A CA 1
ATOM 1439 C C . GLU A 1 180 ? -6.156 12.367 22.078 1 95 180 GLU A C 1
ATOM 1441 O O . GLU A 1 180 ? -5.789 13.484 21.688 1 95 180 GLU A O 1
ATOM 1446 N N . LYS A 1 181 ? -6.062 11.898 23.281 1 92.69 181 LYS A N 1
ATOM 1447 C CA . LYS A 1 181 ? -5.383 12.688 24.297 1 92.69 181 LYS A CA 1
ATOM 1448 C C . LYS A 1 181 ? -4.184 11.93 24.875 1 92.69 181 LYS A C 1
ATOM 1450 O O . LYS A 1 181 ? -4.07 10.719 24.703 1 92.69 181 LYS A O 1
ATOM 1455 N N . ASN A 1 182 ? -3.209 12.633 25.406 1 88 182 ASN A N 1
ATOM 1456 C CA . ASN A 1 182 ? -2.045 12.078 26.094 1 88 182 ASN A CA 1
ATOM 1457 C C . ASN A 1 182 ? -1.211 11.203 25.172 1 88 182 ASN A C 1
ATOM 1459 O O . ASN A 1 182 ? -0.801 10.102 25.547 1 88 182 ASN A O 1
ATOM 1463 N N . THR A 1 183 ? -1.132 11.617 23.984 1 91.38 183 THR A N 1
ATOM 1464 C CA . THR A 1 183 ? -0.317 10.859 23.031 1 91.38 183 THR A CA 1
ATOM 1465 C C . THR A 1 183 ? 1.148 11.273 23.141 1 91.38 183 THR A C 1
ATOM 1467 O O . THR A 1 183 ? 1.455 12.445 23.375 1 91.38 183 THR A O 1
ATOM 1470 N N . ASP A 1 184 ? 2.016 10.305 23.109 1 94.06 184 ASP A N 1
ATOM 1471 C CA . ASP A 1 184 ? 3.453 10.531 23 1 94.06 184 ASP A CA 1
ATOM 1472 C C . ASP A 1 184 ? 3.941 10.336 21.562 1 94.06 184 ASP A C 1
ATOM 1474 O O . ASP A 1 184 ? 4.094 9.203 21.109 1 94.06 184 ASP A O 1
ATOM 1478 N N . GLU A 1 185 ? 4.215 11.391 20.938 1 94 185 GLU A N 1
ATOM 1479 C CA . GLU A 1 185 ? 4.59 11.391 19.516 1 94 185 GLU A CA 1
ATOM 1480 C C . GLU A 1 185 ? 5.844 10.562 19.281 1 94 185 GLU A C 1
ATOM 1482 O O . GLU A 1 185 ? 5.984 9.922 18.234 1 94 185 GLU A O 1
ATOM 1487 N N . ASN A 1 186 ? 6.715 10.562 20.203 1 95.88 186 ASN A N 1
ATOM 1488 C CA . ASN A 1 186 ? 7.969 9.836 20.031 1 95.88 186 ASN A CA 1
ATOM 1489 C C . ASN A 1 186 ? 7.754 8.32 20.094 1 95.88 186 ASN A C 1
ATOM 1491 O O . ASN A 1 186 ? 8.445 7.57 19.406 1 95.88 186 ASN A O 1
ATOM 1495 N N . VAL A 1 187 ? 6.855 7.926 20.984 1 97 187 VAL A N 1
ATOM 1496 C CA . VAL A 1 187 ? 6.508 6.508 21.016 1 97 187 VAL A CA 1
ATOM 1497 C C . VAL A 1 187 ? 5.887 6.09 19.688 1 97 187 VAL A C 1
ATOM 1499 O O . VAL A 1 187 ? 6.207 5.027 19.156 1 97 187 VAL A O 1
ATOM 1502 N N . ARG A 1 188 ? 5.02 6.977 19.188 1 97.75 188 ARG A N 1
ATOM 1503 C CA . ARG A 1 188 ? 4.398 6.715 17.891 1 97.75 188 ARG A CA 1
ATOM 1504 C C . ARG A 1 188 ? 5.438 6.699 16.781 1 97.75 188 ARG A C 1
ATOM 1506 O O . ARG A 1 188 ? 5.355 5.879 15.859 1 97.75 188 ARG A O 1
ATOM 1513 N N . PHE A 1 189 ? 6.402 7.609 16.891 1 98.56 189 PHE A N 1
ATOM 1514 C CA . PHE A 1 189 ? 7.484 7.664 15.906 1 98.56 189 PHE A CA 1
ATOM 1515 C C . PHE A 1 189 ? 8.273 6.363 15.898 1 98.56 189 PHE A C 1
ATOM 1517 O O . PHE A 1 189 ? 8.594 5.832 14.836 1 98.56 189 PHE A O 1
ATOM 1524 N N . ARG A 1 190 ? 8.555 5.82 17.031 1 98.31 190 ARG A N 1
ATOM 1525 C CA . ARG A 1 190 ? 9.281 4.562 17.125 1 98.31 190 ARG A CA 1
ATOM 1526 C C . ARG A 1 190 ? 8.484 3.412 16.516 1 98.31 190 ARG A C 1
ATOM 1528 O O . ARG A 1 190 ? 9.047 2.533 15.867 1 98.31 190 ARG A O 1
ATOM 1535 N N . SER A 1 191 ? 7.207 3.461 16.766 1 98.31 191 SER A N 1
ATOM 1536 C CA . SER A 1 191 ? 6.348 2.457 16.141 1 98.31 191 SER A CA 1
ATOM 1537 C C . SER A 1 191 ? 6.383 2.562 14.625 1 98.31 191 SER A C 1
ATOM 1539 O O . SER A 1 191 ? 6.379 1.546 13.93 1 98.31 191 SER A O 1
ATOM 1541 N N . ALA A 1 192 ? 6.383 3.799 14.148 1 98.75 192 ALA A N 1
ATOM 1542 C CA . ALA A 1 192 ? 6.484 4.035 12.711 1 98.75 192 ALA A CA 1
ATOM 1543 C C . ALA A 1 192 ? 7.801 3.492 12.156 1 98.75 192 ALA A C 1
ATOM 1545 O O . ALA A 1 192 ? 7.836 2.922 11.062 1 98.75 192 ALA A O 1
ATOM 1546 N N . MET A 1 193 ? 8.852 3.641 12.938 1 98.81 193 MET A N 1
ATOM 1547 C CA . MET A 1 193 ? 10.156 3.143 12.523 1 98.81 193 MET A CA 1
ATOM 1548 C C . MET A 1 193 ? 10.141 1.626 12.367 1 98.81 193 MET A C 1
ATOM 1550 O O . MET A 1 193 ? 10.773 1.083 11.461 1 98.81 193 MET A O 1
ATOM 1554 N N . GLU A 1 194 ? 9.422 0.952 13.227 1 98.69 194 GLU A N 1
ATOM 1555 C CA . GLU A 1 194 ? 9.32 -0.501 13.125 1 98.69 194 GLU A CA 1
ATOM 1556 C C . GLU A 1 194 ? 8.648 -0.917 11.82 1 98.69 194 GLU A C 1
ATOM 1558 O O . GLU A 1 194 ? 9.078 -1.87 11.172 1 98.69 194 GLU A O 1
ATOM 1563 N N . ILE A 1 195 ? 7.629 -0.223 11.477 1 98.56 195 ILE A N 1
ATOM 1564 C CA . ILE A 1 195 ? 6.902 -0.51 10.242 1 98.56 195 ILE A CA 1
ATOM 1565 C C . ILE A 1 195 ? 7.797 -0.234 9.039 1 98.56 195 ILE A C 1
ATOM 1567 O O . ILE A 1 195 ? 7.855 -1.035 8.102 1 98.56 195 ILE A O 1
ATOM 1571 N N . ALA A 1 196 ? 8.508 0.896 9.07 1 98.88 196 ALA A N 1
ATOM 1572 C CA . ALA A 1 196 ? 9.406 1.261 7.984 1 98.88 196 ALA A CA 1
ATOM 1573 C C . ALA A 1 196 ? 10.531 0.241 7.84 1 98.88 196 ALA A C 1
ATOM 1575 O O . ALA A 1 196 ? 10.906 -0.124 6.723 1 98.88 196 ALA A O 1
ATOM 1576 N N . ASP A 1 197 ? 11.047 -0.186 8.961 1 98.81 197 ASP A N 1
ATOM 1577 C CA . ASP A 1 197 ? 12.109 -1.182 8.961 1 98.81 197 ASP A CA 1
ATOM 1578 C C . ASP A 1 197 ? 11.641 -2.488 8.328 1 98.81 197 ASP A C 1
ATOM 1580 O O . ASP A 1 197 ? 12.336 -3.059 7.48 1 98.81 197 ASP A O 1
ATOM 1584 N N . MET A 1 198 ? 10.508 -2.91 8.758 1 98.38 198 MET A N 1
ATOM 1585 C CA . MET A 1 198 ? 9.945 -4.145 8.227 1 98.38 198 MET A CA 1
ATOM 1586 C C . MET A 1 198 ? 9.781 -4.055 6.711 1 98.38 198 MET A C 1
ATOM 1588 O O . MET A 1 198 ? 10.117 -4.996 5.988 1 98.38 198 MET A O 1
ATOM 1592 N N . GLU A 1 199 ? 9.266 -2.945 6.25 1 98.69 199 GLU A N 1
ATOM 1593 C CA . GLU A 1 199 ? 9.047 -2.766 4.816 1 98.69 199 GLU A CA 1
ATOM 1594 C C . GLU A 1 199 ? 10.367 -2.748 4.055 1 98.69 199 GLU A C 1
ATOM 1596 O O . GLU A 1 199 ? 10.492 -3.395 3.012 1 98.69 199 GLU A O 1
ATOM 1601 N N . LEU A 1 200 ? 11.383 -2.029 4.574 1 98.88 200 LEU A N 1
ATOM 1602 C CA . LEU A 1 200 ? 12.695 -1.99 3.936 1 98.88 200 LEU A CA 1
ATOM 1603 C C . LEU A 1 200 ? 13.289 -3.391 3.82 1 98.88 200 LEU A C 1
ATOM 1605 O O . LEU A 1 200 ? 13.766 -3.779 2.752 1 98.88 200 LEU A O 1
ATOM 1609 N N . ARG A 1 201 ? 13.211 -4.094 4.879 1 98.75 201 ARG A N 1
ATOM 1610 C CA . ARG A 1 201 ? 13.773 -5.441 4.906 1 98.75 201 ARG A CA 1
ATOM 1611 C C . ARG A 1 201 ? 13.07 -6.344 3.896 1 98.75 201 ARG A C 1
ATOM 1613 O O . ARG A 1 201 ? 13.719 -7.133 3.205 1 98.75 201 ARG A O 1
ATOM 1620 N N . TRP A 1 202 ? 11.797 -6.219 3.807 1 98.19 202 TRP A N 1
ATOM 1621 C CA . TRP A 1 202 ? 11.039 -7.043 2.869 1 98.19 202 TRP A CA 1
ATOM 1622 C C . TRP A 1 202 ? 11.406 -6.703 1.429 1 98.19 202 TRP A C 1
ATOM 1624 O O . TRP A 1 202 ? 11.523 -7.598 0.583 1 98.19 202 TRP A O 1
ATOM 1634 N N . GLN A 1 203 ? 11.555 -5.391 1.142 1 98.38 203 GLN A N 1
ATOM 1635 C CA . GLN A 1 203 ? 11.922 -4.973 -0.206 1 98.38 203 GLN A CA 1
ATOM 1636 C C . GLN A 1 203 ? 13.273 -5.562 -0.615 1 98.38 203 GLN A C 1
ATOM 1638 O O . GLN A 1 203 ? 13.438 -6.016 -1.75 1 98.38 203 GLN A O 1
ATOM 1643 N N . VAL A 1 204 ? 14.164 -5.586 0.317 1 98.75 204 VAL A N 1
ATOM 1644 C CA . VAL A 1 204 ? 15.492 -6.137 0.033 1 98.75 204 VAL A CA 1
ATOM 1645 C C . VAL A 1 204 ? 15.406 -7.66 -0.051 1 98.75 204 VAL A C 1
ATOM 1647 O O . VAL A 1 204 ? 16.016 -8.273 -0.935 1 98.75 204 VAL A O 1
ATOM 1650 N N . LYS A 1 205 ? 14.688 -8.242 0.821 1 98.38 205 LYS A N 1
ATOM 1651 C CA . LYS A 1 205 ? 14.586 -9.695 0.916 1 98.38 205 LYS A CA 1
ATOM 1652 C C . LYS A 1 205 ? 14.078 -10.305 -0.39 1 98.38 205 LYS A C 1
ATOM 1654 O O . LYS A 1 205 ? 14.656 -11.266 -0.899 1 98.38 205 LYS A O 1
ATOM 1659 N N . ILE A 1 206 ? 13.07 -9.758 -0.965 1 97.44 206 ILE A N 1
ATOM 1660 C CA . ILE A 1 206 ? 12.461 -10.297 -2.178 1 97.44 206 ILE A CA 1
ATOM 1661 C C . ILE A 1 206 ? 13.461 -10.234 -3.33 1 97.44 206 ILE A C 1
ATOM 1663 O O . ILE A 1 206 ? 13.617 -11.203 -4.078 1 97.44 206 ILE A O 1
ATOM 1667 N N . GLN A 1 207 ? 14.125 -9.094 -3.443 1 97.5 207 GLN A N 1
ATOM 1668 C CA . GLN A 1 207 ? 15.117 -8.953 -4.504 1 97.5 207 GLN A CA 1
ATOM 1669 C C . GLN A 1 207 ? 16.297 -9.906 -4.285 1 97.5 207 GLN A C 1
ATOM 1671 O O . GLN A 1 207 ? 16.734 -10.57 -5.223 1 97.5 207 GLN A O 1
ATOM 1676 N N . LEU A 1 208 ? 16.703 -10.023 -3.061 1 98 208 LEU A N 1
ATOM 1677 C CA . LEU A 1 208 ? 17.922 -10.75 -2.705 1 98 208 LEU A CA 1
ATOM 1678 C C . LEU A 1 208 ? 17.703 -12.258 -2.783 1 98 208 LEU A C 1
ATOM 1680 O O . LEU A 1 208 ? 18.531 -12.984 -3.336 1 98 208 LEU A O 1
ATOM 1684 N N . LEU A 1 209 ? 16.625 -12.703 -2.275 1 97.38 209 LEU A N 1
ATOM 1685 C CA . LEU A 1 209 ? 16.453 -14.133 -2.064 1 97.38 209 LEU A CA 1
ATOM 1686 C C . LEU A 1 209 ? 15.609 -14.75 -3.18 1 97.38 209 LEU A C 1
ATOM 1688 O O . LEU A 1 209 ? 15.531 -15.977 -3.305 1 97.38 209 LEU A O 1
ATOM 1692 N N . SER A 1 210 ? 14.992 -13.953 -3.967 1 96.62 210 SER A N 1
ATOM 1693 C CA . SER A 1 210 ? 14.062 -14.531 -4.934 1 96.62 210 SER A CA 1
ATOM 1694 C C . SER A 1 210 ? 14.344 -14.023 -6.344 1 96.62 210 SER A C 1
ATOM 1696 O O . SER A 1 210 ? 14.641 -14.805 -7.246 1 96.62 210 SER A O 1
ATOM 1698 N N . VAL A 1 211 ? 14.406 -12.734 -6.57 1 96.31 211 VAL A N 1
ATOM 1699 C CA . VAL A 1 211 ? 14.406 -12.156 -7.906 1 96.31 211 VAL A CA 1
ATOM 1700 C C . VAL A 1 211 ? 15.797 -12.281 -8.523 1 96.31 211 VAL A C 1
ATOM 1702 O O . VAL A 1 211 ? 15.953 -12.859 -9.602 1 96.31 211 VAL A O 1
ATOM 1705 N N . LEU A 1 212 ? 16.797 -11.797 -7.812 1 96.5 212 LEU A N 1
ATOM 1706 C CA . LEU A 1 212 ? 18.141 -11.758 -8.383 1 96.5 212 LEU A CA 1
ATOM 1707 C C . LEU A 1 212 ? 18.625 -13.164 -8.711 1 96.5 212 LEU A C 1
ATOM 1709 O O . LEU A 1 212 ? 19.141 -13.414 -9.805 1 96.5 212 LEU A O 1
ATOM 1713 N N . PRO A 1 213 ? 18.406 -14.125 -7.82 1 95.69 213 PRO A N 1
ATOM 1714 C CA . PRO A 1 213 ? 18.891 -15.477 -8.117 1 95.69 213 PRO A CA 1
ATOM 1715 C C . PRO A 1 213 ? 18.172 -16.125 -9.289 1 95.69 213 PRO A C 1
ATOM 1717 O O . PRO A 1 213 ? 18.656 -17.094 -9.859 1 95.69 213 PRO A O 1
ATOM 1720 N N . ALA A 1 214 ? 17.016 -15.641 -9.656 1 96.25 214 ALA A N 1
ATOM 1721 C CA . ALA A 1 214 ? 16.203 -16.234 -10.711 1 96.25 214 ALA A CA 1
ATOM 1722 C C . ALA A 1 214 ? 16.719 -15.828 -12.094 1 96.25 214 ALA A C 1
ATOM 1724 O O . ALA A 1 214 ? 16.344 -16.422 -13.102 1 96.25 214 ALA A O 1
ATOM 1725 N N . TYR A 1 215 ? 17.578 -14.828 -12.156 1 95.31 215 TYR A N 1
ATOM 1726 C CA . TYR A 1 215 ? 17.953 -14.203 -13.422 1 95.31 215 TYR A CA 1
ATOM 1727 C C . TYR A 1 215 ? 18.562 -15.227 -14.375 1 95.31 215 TYR A C 1
ATOM 1729 O O . TYR A 1 215 ? 18.125 -15.336 -15.523 1 95.31 215 TYR A O 1
ATOM 1737 N N . ASP A 1 216 ? 19.5 -15.969 -13.922 1 94.81 216 ASP A N 1
ATOM 1738 C CA . ASP A 1 216 ? 20.203 -16.906 -14.797 1 94.81 216 ASP A CA 1
ATOM 1739 C C . ASP A 1 216 ? 19.266 -18.016 -15.289 1 94.81 216 ASP A C 1
ATOM 1741 O O . ASP A 1 216 ? 19.406 -18.5 -16.406 1 94.81 216 ASP A O 1
ATOM 1745 N N . ILE A 1 217 ? 18.375 -18.406 -14.414 1 95.88 217 ILE A N 1
ATOM 1746 C CA . ILE A 1 217 ? 17.406 -19.438 -14.781 1 95.88 217 ILE A CA 1
ATOM 1747 C C . ILE A 1 217 ? 16.531 -18.938 -15.922 1 95.88 217 ILE A C 1
ATOM 1749 O O . ILE A 1 217 ? 16.359 -19.625 -16.938 1 95.88 217 ILE A O 1
ATOM 1753 N N . VAL A 1 218 ? 16.062 -17.719 -15.789 1 97.19 218 VAL A N 1
ATOM 1754 C CA . VAL A 1 218 ? 15.203 -17.125 -16.797 1 97.19 218 VAL A CA 1
ATOM 1755 C C . VAL A 1 218 ? 15.992 -16.891 -18.078 1 97.19 218 VAL A C 1
ATOM 1757 O O . VAL A 1 218 ? 15.523 -17.203 -19.188 1 97.19 218 VAL A O 1
ATOM 1760 N N . LYS A 1 219 ? 17.188 -16.406 -17.938 1 97.25 219 LYS A N 1
ATOM 1761 C CA . LYS A 1 219 ? 18.031 -16.125 -19.094 1 97.25 219 LYS A CA 1
ATOM 1762 C C . LYS A 1 219 ? 18.297 -17.391 -19.891 1 97.25 219 LYS A C 1
ATOM 1764 O O . LYS A 1 219 ? 18.156 -17.406 -21.125 1 97.25 219 LYS A O 1
ATOM 1769 N N . GLN A 1 220 ? 18.625 -18.391 -19.234 1 97.25 220 GLN A N 1
ATOM 1770 C CA . GLN A 1 220 ? 18.891 -19.656 -19.906 1 97.25 220 GLN A CA 1
ATOM 1771 C C . GLN A 1 220 ? 17.641 -20.172 -20.609 1 97.25 220 GLN A C 1
ATOM 1773 O O . GLN A 1 220 ? 17.719 -20.688 -21.734 1 97.25 220 GLN A O 1
ATOM 1778 N N . SER A 1 221 ? 16.531 -20.094 -19.938 1 97.38 221 SER A N 1
ATOM 1779 C CA . SER A 1 221 ? 15.273 -20.516 -20.531 1 97.38 221 SER A CA 1
ATOM 1780 C C . SER A 1 221 ? 14.961 -19.734 -21.812 1 97.38 221 SER A C 1
ATOM 1782 O O . SER A 1 221 ? 14.523 -20.312 -22.797 1 97.38 221 SER A O 1
ATOM 1784 N N . VAL A 1 222 ? 15.211 -18.453 -21.781 1 97.69 222 VAL A N 1
ATOM 1785 C CA . VAL A 1 222 ? 14.961 -17.578 -22.922 1 97.69 222 VAL A CA 1
ATOM 1786 C C . VAL A 1 222 ? 15.898 -17.938 -24.062 1 97.69 222 VAL A C 1
ATOM 1788 O O . VAL A 1 222 ? 15.477 -18.031 -25.219 1 97.69 222 VAL A O 1
ATOM 1791 N N . LEU A 1 223 ? 17.125 -18.172 -23.75 1 97.31 223 LEU A N 1
ATOM 1792 C CA . LEU A 1 223 ? 18.125 -18.484 -24.766 1 97.31 223 LEU A CA 1
ATOM 1793 C C . LEU A 1 223 ? 17.844 -19.859 -25.391 1 97.31 223 LEU A C 1
ATOM 1795 O O . LEU A 1 223 ? 18.125 -20.078 -26.562 1 97.31 223 LEU A O 1
ATOM 1799 N N . ASN A 1 224 ? 17.234 -20.734 -24.656 1 97.19 224 ASN A N 1
ATOM 1800 C CA . ASN A 1 224 ? 16.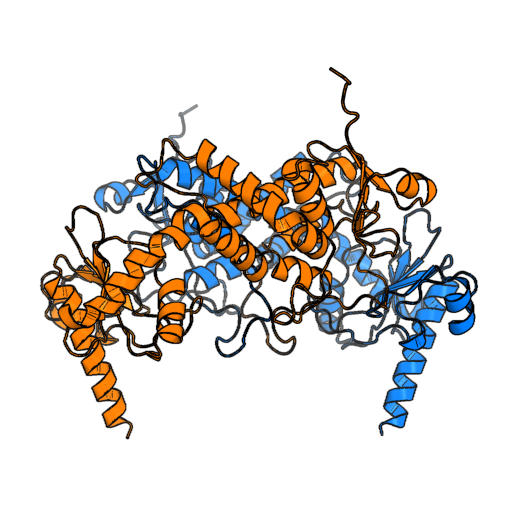984 -22.094 -25.109 1 97.19 224 ASN A CA 1
ATOM 1801 C C . ASN A 1 224 ? 15.578 -22.25 -25.688 1 97.19 224 ASN A C 1
ATOM 1803 O O . ASN A 1 224 ? 15.141 -23.359 -25.969 1 97.19 224 ASN A O 1
ATOM 1807 N N . ARG A 1 225 ? 14.906 -21.203 -25.859 1 97.75 225 ARG A N 1
ATOM 1808 C CA . ARG A 1 225 ? 13.484 -21.25 -26.219 1 97.75 225 ARG A CA 1
ATOM 1809 C C . ARG A 1 225 ? 13.281 -21.906 -27.578 1 97.75 225 ARG A C 1
ATOM 1811 O O . ARG A 1 225 ? 12.227 -22.484 -27.828 1 97.75 225 ARG A O 1
ATOM 1818 N N . PHE A 1 226 ? 14.281 -21.906 -28.438 1 97.88 226 PHE A N 1
ATOM 1819 C CA . PHE A 1 226 ? 14.156 -22.5 -29.766 1 97.88 226 PHE A CA 1
ATOM 1820 C C . PHE A 1 226 ? 14.18 -24.016 -29.688 1 97.88 226 PHE A C 1
ATOM 1822 O O . PHE A 1 226 ? 13.805 -24.703 -30.641 1 97.88 226 PHE A O 1
ATOM 1829 N N . ASN A 1 227 ? 14.609 -24.547 -28.578 1 97.06 227 ASN A N 1
ATOM 1830 C CA . ASN A 1 227 ? 14.531 -25.984 -28.328 1 97.06 227 ASN A CA 1
ATOM 1831 C C . ASN A 1 227 ? 13.117 -26.391 -27.922 1 97.06 227 ASN A C 1
ATOM 1833 O O . ASN A 1 227 ? 12.773 -27.578 -27.984 1 97.06 227 ASN A O 1
ATOM 1837 N N . VAL A 1 228 ? 12.352 -25.531 -27.438 1 96.56 228 VAL A N 1
ATOM 1838 C CA . VAL A 1 228 ? 10.961 -25.781 -27.078 1 96.56 228 VAL A CA 1
ATOM 1839 C C . VAL A 1 228 ? 10.094 -25.781 -28.328 1 96.56 228 VAL A C 1
ATOM 1841 O O . VAL A 1 228 ? 9.312 -26.719 -28.547 1 96.56 228 VAL A O 1
ATOM 1844 N N . HIS A 1 229 ? 10.266 -24.797 -29.109 1 96.94 229 HIS A N 1
ATOM 1845 C CA . HIS A 1 229 ? 9.602 -24.656 -30.391 1 96.94 229 HIS A CA 1
ATOM 1846 C C . HIS A 1 229 ? 10.375 -23.734 -31.312 1 96.94 229 HIS A C 1
ATOM 1848 O O . HIS A 1 229 ? 10.906 -22.703 -30.875 1 96.94 229 HIS A O 1
ATOM 1854 N N . PRO A 1 230 ? 10.383 -23.969 -32.531 1 97.25 230 PRO A N 1
ATOM 1855 C CA . PRO A 1 230 ? 11.203 -23.188 -33.438 1 97.25 230 PRO A CA 1
ATOM 1856 C C . PRO A 1 230 ? 10.758 -21.734 -33.562 1 97.25 230 PRO A C 1
ATOM 1858 O O . PRO A 1 230 ? 11.555 -20.875 -33.938 1 97.25 230 PRO A O 1
ATOM 1861 N N . SER A 1 231 ? 9.539 -21.469 -33.25 1 95.88 231 SER A N 1
ATOM 1862 C CA . SER A 1 231 ? 9.039 -20.109 -33.344 1 95.88 231 SER A CA 1
ATOM 1863 C C . SER A 1 231 ? 9.727 -19.203 -32.312 1 95.88 231 SER A C 1
ATOM 1865 O O . SER A 1 231 ? 9.742 -17.984 -32.469 1 95.88 231 SER A O 1
ATOM 1867 N N . GLY A 1 232 ? 10.195 -19.812 -31.219 1 97.56 232 GLY A N 1
ATOM 1868 C CA . GLY A 1 232 ? 10.805 -19.031 -30.156 1 97.56 232 GLY A CA 1
ATOM 1869 C C . GLY A 1 232 ? 9.797 -18.281 -29.297 1 97.56 232 GLY A C 1
ATOM 1870 O O . GLY A 1 232 ? 10.164 -17.406 -28.531 1 97.56 232 GLY A O 1
ATOM 1871 N N . GLU A 1 233 ? 8.531 -18.578 -29.422 1 98.12 233 GLU A N 1
ATOM 1872 C CA . GLU A 1 233 ? 7.465 -17.828 -28.75 1 98.12 233 GLU A CA 1
ATOM 1873 C C . GLU A 1 233 ? 7.121 -18.438 -27.391 1 98.12 233 GLU A C 1
ATOM 1875 O O . GLU A 1 233 ? 6.359 -17.859 -26.625 1 98.12 233 GLU A O 1
ATOM 1880 N N . ILE A 1 234 ? 7.719 -19.547 -27.125 1 98.5 234 ILE A N 1
ATOM 1881 C CA . ILE A 1 234 ? 7.383 -20.297 -25.906 1 98.5 234 ILE A CA 1
ATOM 1882 C C . ILE A 1 234 ? 8.656 -20.609 -25.125 1 98.5 234 ILE A C 1
ATOM 1884 O O . ILE A 1 234 ? 9.641 -21.062 -25.703 1 98.5 234 ILE A O 1
ATOM 1888 N N . VAL A 1 235 ? 8.633 -20.297 -23.844 1 98.06 235 VAL A N 1
ATOM 1889 C CA . VAL A 1 235 ? 9.75 -20.578 -22.953 1 98.06 235 VAL A CA 1
ATOM 1890 C C . VAL A 1 235 ? 9.336 -21.609 -21.906 1 98.06 235 VAL A C 1
ATOM 1892 O O . VAL A 1 235 ? 8.164 -21.688 -21.531 1 98.06 235 VAL A O 1
ATOM 1895 N N . ILE A 1 236 ? 10.305 -22.406 -21.484 1 97.25 236 ILE A N 1
ATOM 1896 C CA . ILE A 1 236 ? 10.055 -23.359 -20.422 1 97.25 236 ILE A CA 1
ATOM 1897 C C . ILE A 1 236 ? 10.898 -23.016 -19.203 1 97.25 236 ILE A C 1
ATOM 1899 O O . ILE A 1 236 ? 12.062 -22.641 -19.328 1 97.25 236 ILE A O 1
ATOM 1903 N N . LEU A 1 237 ? 10.266 -22.984 -18.062 1 95.88 237 LEU A N 1
ATOM 1904 C CA . LEU A 1 237 ? 10.953 -22.891 -16.781 1 95.88 237 LEU A CA 1
ATOM 1905 C C . LEU A 1 237 ? 10.906 -24.219 -16.047 1 95.88 237 LEU A C 1
ATOM 1907 O O . LEU A 1 237 ? 9.844 -24.641 -15.578 1 95.88 237 LEU A O 1
ATOM 1911 N N . GLU A 1 238 ? 12.031 -24.797 -15.898 1 88.75 238 GLU A N 1
ATOM 1912 C CA . GLU A 1 238 ? 12.086 -26.078 -15.188 1 88.75 238 GLU A CA 1
ATOM 1913 C C . GLU A 1 238 ? 11.82 -25.891 -13.695 1 88.75 238 GLU A C 1
ATOM 1915 O O . GLU A 1 238 ? 11.359 -26.812 -13.023 1 88.75 238 GLU A O 1
ATOM 1920 N N . THR A 1 239 ? 12.242 -24.766 -13.25 1 88.12 239 THR A N 1
ATOM 1921 C CA . THR A 1 239 ? 11.969 -24.328 -11.883 1 88.12 239 THR A CA 1
ATOM 1922 C C . THR A 1 239 ? 11.094 -23.078 -11.875 1 88.12 239 THR A C 1
ATOM 1924 O O . THR A 1 239 ? 11.344 -22.141 -12.625 1 88.12 239 THR A O 1
ATOM 1927 N N . VAL A 1 240 ? 10.055 -23.203 -11.055 1 89.81 240 VAL A N 1
ATOM 1928 C CA . VAL 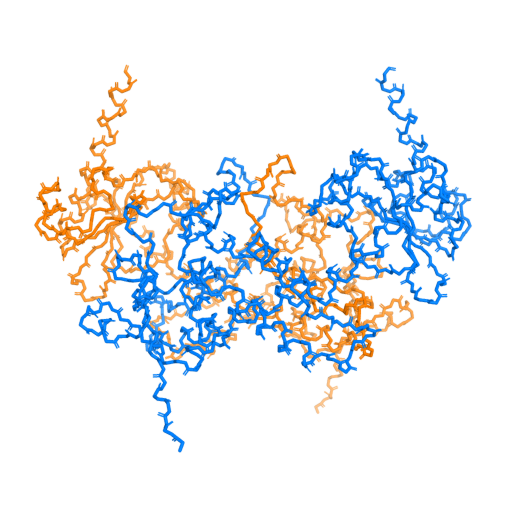A 1 240 ? 9.148 -22.062 -10.984 1 89.81 240 VAL A CA 1
ATOM 1929 C C . VAL A 1 240 ? 9.828 -20.922 -10.242 1 89.81 240 VAL A C 1
ATOM 1931 O O . VAL A 1 240 ? 10.07 -21.016 -9.031 1 89.81 240 VAL A O 1
ATOM 1934 N N . VAL A 1 241 ? 10.195 -19.875 -10.922 1 94.5 241 VAL A N 1
ATOM 1935 C CA . VAL A 1 241 ? 10.867 -18.703 -10.375 1 94.5 241 VAL A CA 1
ATOM 1936 C C . VAL A 1 241 ? 10.156 -17.422 -10.844 1 94.5 241 VAL A C 1
ATOM 1938 O O . VAL A 1 241 ? 9.352 -17.469 -11.773 1 94.5 241 VAL A O 1
ATOM 1941 N N . PRO A 1 242 ? 10.352 -16.312 -10.125 1 94.12 242 PRO A N 1
ATOM 1942 C CA . PRO A 1 242 ? 9.867 -15.055 -10.695 1 94.12 242 PRO A CA 1
ATOM 1943 C C . PRO A 1 242 ? 10.539 -14.703 -12.016 1 94.12 242 PRO A C 1
ATOM 1945 O O . PRO A 1 242 ? 11.758 -14.531 -12.07 1 94.12 242 PRO A O 1
ATOM 1948 N N . TRP A 1 243 ? 9.75 -14.625 -13.062 1 95.88 243 TRP A N 1
ATOM 1949 C CA . TRP A 1 243 ? 10.359 -14.562 -14.383 1 95.88 243 TRP A CA 1
ATOM 1950 C C . TRP A 1 243 ? 9.93 -13.297 -15.125 1 95.88 243 TRP A C 1
ATOM 1952 O O . TRP A 1 243 ? 10.602 -12.859 -16.062 1 95.88 243 TRP A O 1
ATOM 1962 N N . LYS A 1 244 ? 8.914 -12.641 -14.719 1 93 244 LYS A N 1
ATOM 1963 C CA . LYS A 1 244 ? 8.273 -11.617 -15.531 1 93 244 LYS A CA 1
ATOM 1964 C C . LYS A 1 244 ? 9.18 -10.406 -15.711 1 93 244 LYS A C 1
ATOM 1966 O O . LYS A 1 244 ? 9.398 -9.945 -16.828 1 93 244 LYS A O 1
ATOM 1971 N N . SER A 1 245 ? 9.672 -9.906 -14.562 1 91.25 245 SER A N 1
ATOM 1972 C CA . SER A 1 245 ? 10.523 -8.727 -14.656 1 91.25 245 SER A CA 1
ATOM 1973 C C . SER A 1 245 ? 11.812 -9.031 -15.414 1 91.25 245 SER A C 1
ATOM 1975 O O . SER A 1 245 ? 12.273 -8.219 -16.219 1 91.25 245 SER A O 1
ATOM 1977 N N . HIS A 1 246 ? 12.375 -10.219 -15.219 1 95 246 HIS A N 1
ATOM 1978 C CA . HIS A 1 246 ? 13.586 -10.617 -15.922 1 95 246 HIS A CA 1
ATOM 1979 C C . HIS A 1 246 ? 13.32 -10.797 -17.406 1 95 246 HIS A C 1
ATOM 1981 O O . HIS A 1 246 ? 14.164 -10.438 -18.25 1 95 246 HIS A O 1
ATOM 1987 N N . LEU A 1 247 ? 12.195 -11.344 -17.688 1 96.06 247 LEU A N 1
ATOM 1988 C CA . LEU A 1 247 ? 11.852 -11.523 -19.094 1 96.06 247 LEU A CA 1
ATOM 1989 C C . LEU A 1 247 ? 11.797 -10.18 -19.812 1 96.06 247 LEU A C 1
ATOM 1991 O O . LEU A 1 247 ? 12.344 -10.039 -20.922 1 96.06 247 LEU A O 1
ATOM 1995 N N . GLU A 1 248 ? 11.148 -9.234 -19.188 1 93.44 248 GLU A N 1
ATOM 1996 C CA . GLU A 1 248 ? 11.055 -7.902 -19.781 1 93.44 248 GLU A CA 1
ATOM 1997 C C . GLU A 1 248 ? 12.445 -7.301 -19.984 1 93.44 248 GLU A C 1
ATOM 1999 O O . GLU A 1 248 ? 12.727 -6.73 -21.047 1 93.44 248 GLU A O 1
ATOM 2004 N N . ASP A 1 249 ? 13.273 -7.434 -19.031 1 92.19 249 ASP A N 1
ATOM 2005 C CA . ASP A 1 249 ? 14.641 -6.926 -19.109 1 92.19 249 ASP A CA 1
ATOM 2006 C C . ASP A 1 249 ? 15.414 -7.621 -20.234 1 92.19 249 ASP A C 1
ATOM 2008 O O . ASP A 1 249 ? 16.141 -6.977 -20.984 1 92.19 249 ASP A O 1
ATOM 2012 N N . LEU A 1 250 ? 15.266 -8.875 -20.266 1 95.69 250 LEU A N 1
ATOM 2013 C CA . LEU A 1 250 ? 15.977 -9.68 -21.25 1 95.69 250 LEU A CA 1
ATOM 2014 C C . LEU A 1 250 ? 15.492 -9.375 -22.672 1 95.69 250 LEU A C 1
ATOM 2016 O O . LEU A 1 250 ? 16.281 -9.336 -23.609 1 95.69 250 LEU A O 1
ATOM 2020 N N . GLU A 1 251 ? 14.234 -9.203 -22.781 1 95.94 251 GLU A N 1
ATOM 2021 C CA . GLU A 1 251 ? 13.68 -8.836 -24.094 1 95.94 251 GLU A CA 1
ATOM 2022 C C . GLU A 1 251 ? 14.289 -7.531 -24.594 1 95.94 251 GLU A C 1
ATOM 2024 O O . GLU A 1 251 ? 14.602 -7.402 -25.781 1 95.94 251 GLU A O 1
ATOM 2029 N N . LYS A 1 252 ? 14.469 -6.586 -23.719 1 93.5 252 LYS A N 1
ATOM 2030 C CA . LYS A 1 252 ? 15.086 -5.309 -24.062 1 93.5 252 LYS A CA 1
ATOM 2031 C C . LYS A 1 252 ? 16.562 -5.484 -24.406 1 93.5 252 LYS A C 1
ATOM 2033 O O . LYS A 1 252 ? 17.016 -5.016 -25.453 1 93.5 252 LYS A O 1
ATOM 2038 N N . SER A 1 253 ? 17.266 -6.18 -23.609 1 94.62 253 SER A N 1
ATOM 2039 C CA . SER A 1 253 ? 18.719 -6.309 -23.766 1 94.62 253 SER A CA 1
ATOM 2040 C C . SER A 1 253 ? 19.078 -7.141 -24.984 1 94.62 253 SER A C 1
ATOM 2042 O O . SER A 1 253 ? 20.094 -6.902 -25.625 1 94.62 253 SER A O 1
ATOM 2044 N N . LEU A 1 254 ? 18.203 -8.062 -25.312 1 95.75 254 LEU A N 1
ATOM 2045 C CA . LEU A 1 254 ? 18.484 -8.961 -26.422 1 95.75 254 LEU A CA 1
ATOM 2046 C C . LEU A 1 254 ? 17.703 -8.531 -27.672 1 95.75 254 LEU A C 1
ATOM 2048 O O . LEU A 1 254 ? 17.75 -9.211 -28.688 1 95.75 254 LEU A O 1
ATOM 2052 N N . ASN A 1 255 ? 16.969 -7.438 -27.562 1 95.25 255 ASN A N 1
ATOM 2053 C CA . ASN A 1 255 ? 16.188 -6.875 -28.656 1 95.25 255 ASN A CA 1
ATOM 2054 C C . ASN A 1 255 ? 15.234 -7.91 -29.25 1 95.25 255 ASN A C 1
ATOM 2056 O O . ASN A 1 255 ? 15.227 -8.125 -30.469 1 95.25 255 ASN A O 1
ATOM 2060 N N . LEU A 1 256 ? 14.484 -8.523 -28.344 1 95.75 256 LEU A N 1
ATOM 2061 C CA . LEU A 1 256 ? 13.586 -9.586 -28.766 1 95.75 256 LEU A CA 1
ATOM 2062 C C . LEU A 1 256 ? 12.188 -9.039 -29.031 1 95.75 256 LEU A C 1
ATOM 2064 O O . LEU A 1 256 ? 11.344 -9.734 -29.609 1 95.75 256 LEU A O 1
ATOM 2068 N N . GLY A 1 257 ? 11.945 -7.77 -28.625 1 92.94 257 GLY A N 1
ATOM 2069 C CA . GLY A 1 257 ? 10.57 -7.305 -28.656 1 92.94 257 GLY A CA 1
ATOM 2070 C C . GLY A 1 257 ? 9.641 -8.125 -27.781 1 92.94 257 GLY A C 1
ATOM 2071 O O . GLY A 1 257 ? 10.039 -8.617 -26.734 1 92.94 257 GLY A O 1
ATOM 2072 N N . LYS A 1 258 ? 8.375 -8.266 -28.141 1 93.75 258 LYS A N 1
ATOM 2073 C CA . LYS A 1 258 ? 7.395 -9.055 -27.391 1 93.75 258 LYS A CA 1
ATOM 2074 C C . LYS A 1 258 ? 7.141 -10.391 -28.078 1 93.75 258 LYS A C 1
ATOM 2076 O O . LYS A 1 258 ? 5.988 -10.797 -28.266 1 93.75 258 LYS A O 1
ATOM 2081 N N . GLN A 1 259 ? 8.219 -11.062 -28.406 1 94.94 259 GLN A N 1
ATOM 2082 C CA . GLN A 1 259 ? 8.172 -12.312 -29.141 1 94.94 259 GLN A CA 1
ATOM 2083 C C . GLN A 1 259 ? 7.652 -13.453 -28.281 1 94.94 259 GLN A C 1
ATOM 2085 O O . GLN A 1 259 ? 6.926 -14.328 -28.766 1 94.94 259 GLN A O 1
ATOM 2090 N N . ILE A 1 260 ? 8.055 -13.477 -27.062 1 97.5 260 ILE A N 1
ATOM 2091 C CA . ILE A 1 260 ? 7.699 -14.57 -26.156 1 97.5 260 ILE A CA 1
ATOM 2092 C C . ILE A 1 260 ? 6.262 -14.391 -25.672 1 97.5 260 ILE A C 1
ATOM 2094 O O . ILE A 1 260 ? 5.906 -13.344 -25.125 1 97.5 260 ILE A O 1
ATOM 2098 N N . LYS A 1 261 ? 5.449 -15.445 -25.859 1 98.06 261 LYS A N 1
ATOM 2099 C CA . LYS A 1 261 ? 4.016 -15.336 -25.609 1 98.06 261 LYS A CA 1
ATOM 2100 C C . LYS A 1 261 ? 3.609 -16.172 -24.391 1 98.06 261 LYS A C 1
ATOM 2102 O O . LYS A 1 261 ? 2.689 -15.797 -23.656 1 98.06 261 LYS A O 1
ATOM 2107 N N . PHE A 1 262 ? 4.289 -17.266 -24.203 1 98.44 262 PHE A N 1
ATOM 2108 C CA . PHE A 1 262 ? 3.887 -18.188 -23.141 1 98.44 262 PHE A CA 1
ATOM 2109 C C . PHE A 1 262 ? 5.102 -18.703 -22.391 1 98.44 262 PHE A C 1
ATOM 2111 O O . PHE A 1 262 ? 6.195 -18.797 -22.953 1 98.44 262 PHE A O 1
ATOM 2118 N N . VAL A 1 263 ? 4.891 -19.016 -21.172 1 98.12 263 VAL A N 1
ATOM 2119 C CA . VAL A 1 263 ? 5.859 -19.672 -20.312 1 98.12 263 VAL A CA 1
ATOM 2120 C C . VAL A 1 263 ? 5.25 -20.953 -19.734 1 98.12 263 VAL A C 1
ATOM 2122 O O . VAL A 1 263 ? 4.145 -20.938 -19.188 1 98.12 263 VAL A O 1
ATOM 2125 N N . LEU A 1 264 ? 5.941 -22.062 -19.922 1 98.12 264 LEU A N 1
ATOM 2126 C CA . LEU A 1 264 ? 5.527 -23.359 -19.391 1 98.12 264 LEU A CA 1
ATOM 2127 C C . LEU A 1 264 ? 6.348 -23.719 -18.156 1 98.12 264 LEU A C 1
ATOM 2129 O O . LEU A 1 264 ? 7.555 -23.453 -18.109 1 98.12 264 LEU A O 1
ATOM 2133 N N . PHE A 1 265 ? 5.695 -24.219 -17.109 1 96.5 265 PHE A N 1
ATOM 2134 C CA . PHE A 1 265 ? 6.43 -24.625 -15.922 1 96.5 265 PHE A CA 1
ATOM 2135 C C . PHE A 1 265 ? 5.668 -25.703 -15.156 1 96.5 265 PHE A C 1
ATOM 2137 O O . PHE A 1 265 ? 4.445 -25.812 -15.273 1 96.5 265 PHE A O 1
ATOM 2144 N N . PRO A 1 266 ? 6.406 -26.578 -14.469 1 94.38 266 PRO A N 1
ATOM 2145 C CA . PRO A 1 266 ? 5.734 -27.594 -13.656 1 94.38 266 PRO A CA 1
ATOM 2146 C C . PRO A 1 266 ? 5.027 -27.016 -12.438 1 94.38 266 PRO A C 1
ATOM 2148 O O . PRO A 1 266 ? 5.484 -26 -11.883 1 94.38 266 PRO A O 1
ATOM 2151 N N . GLU A 1 267 ? 3.953 -27.562 -12.102 1 87.75 267 GLU A N 1
ATOM 2152 C CA . GLU A 1 267 ? 3.221 -27.094 -10.93 1 87.75 267 GLU A CA 1
ATOM 2153 C C . GLU A 1 267 ? 4.035 -27.312 -9.656 1 87.75 267 GLU A C 1
ATOM 2155 O O . GLU A 1 267 ? 3.908 -26.531 -8.695 1 87.75 267 GLU A O 1
ATOM 2160 N N . SER A 1 268 ? 4.758 -28.438 -9.641 1 80.75 268 SER A N 1
ATOM 2161 C CA . SER A 1 268 ? 5.617 -28.781 -8.508 1 80.75 268 SER A CA 1
ATOM 2162 C C . SER A 1 268 ? 6.887 -29.484 -8.977 1 80.75 268 SER A C 1
ATOM 2164 O O . SER A 1 268 ? 7.016 -29.828 -10.156 1 80.75 268 SER A O 1
ATOM 2166 N N . SER A 1 269 ? 7.719 -29.625 -8.039 1 75.81 269 SER A N 1
ATOM 2167 C CA . SER A 1 269 ? 8.961 -30.312 -8.359 1 75.81 269 SER A CA 1
ATOM 2168 C C . SER A 1 269 ? 8.703 -31.766 -8.766 1 75.81 269 SER A C 1
ATOM 2170 O O . SER A 1 269 ? 9.516 -32.375 -9.461 1 75.81 269 SER A O 1
ATOM 2172 N N . ALA A 1 270 ? 7.547 -32.281 -8.391 1 73.81 270 ALA A N 1
ATOM 2173 C CA . ALA A 1 270 ? 7.188 -33.656 -8.734 1 73.81 270 ALA A CA 1
ATOM 2174 C C . ALA A 1 270 ? 6.762 -33.75 -10.195 1 73.81 270 ALA A C 1
ATOM 2176 O O . ALA A 1 270 ? 6.727 -34.844 -10.758 1 73.81 270 ALA A O 1
ATOM 2177 N N . LYS A 1 271 ? 6.516 -32.656 -10.836 1 80.25 271 LYS A N 1
ATOM 2178 C CA . LYS A 1 271 ? 6.164 -32.531 -12.25 1 80.25 271 LYS A CA 1
ATOM 2179 C C . LYS A 1 271 ? 4.98 -33.438 -12.594 1 80.25 271 LYS A C 1
ATOM 2181 O O . LYS A 1 271 ? 5 -34.156 -13.617 1 80.25 271 LYS A O 1
ATOM 2186 N N . LYS A 1 272 ? 3.99 -33.5 -11.656 1 83.75 272 LYS A N 1
ATOM 2187 C CA . LYS A 1 272 ? 2.771 -34.281 -11.883 1 83.75 272 LYS A CA 1
ATOM 2188 C C . LYS A 1 272 ? 1.771 -33.469 -12.727 1 83.75 272 LYS A C 1
ATOM 2190 O O . LYS A 1 272 ? 0.826 -34.062 -13.273 1 83.75 272 LYS A O 1
ATOM 2195 N N . ALA A 1 273 ? 1.955 -32.25 -12.781 1 92.5 273 ALA A N 1
ATOM 2196 C CA . ALA A 1 273 ? 1.142 -31.359 -13.594 1 92.5 273 ALA A CA 1
ATOM 2197 C C . ALA A 1 273 ? 1.965 -30.188 -14.102 1 92.5 273 ALA A C 1
ATOM 2199 O O . ALA A 1 273 ? 3.039 -29.891 -13.562 1 92.5 273 ALA A O 1
ATOM 2200 N N . TRP A 1 274 ? 1.502 -29.625 -15.141 1 96 274 TRP A N 1
ATOM 2201 C CA . TRP A 1 274 ? 2.189 -28.5 -15.773 1 96 274 TRP A CA 1
ATOM 2202 C C . TRP A 1 274 ? 1.241 -27.328 -15.977 1 96 274 TRP A C 1
ATOM 2204 O O . TRP A 1 274 ? 0.025 -27.5 -16.062 1 96 274 TRP A O 1
ATOM 2214 N N . ARG A 1 275 ? 1.853 -26.172 -16 1 97.12 275 ARG A N 1
ATOM 2215 C CA . ARG A 1 275 ? 1.097 -24.938 -16.203 1 97.12 275 ARG A CA 1
ATOM 2216 C C . ARG A 1 275 ? 1.589 -24.188 -17.438 1 97.12 275 ARG A C 1
ATOM 2218 O O . ARG A 1 275 ? 2.75 -24.328 -17.828 1 97.12 275 ARG A O 1
ATOM 2225 N N . VAL A 1 276 ? 0.695 -23.562 -18.047 1 98.12 276 VAL A N 1
ATOM 2226 C CA . VAL A 1 276 ? 0.981 -22.641 -19.141 1 98.12 276 VAL A CA 1
ATOM 2227 C C . VAL A 1 276 ? 0.499 -21.234 -18.766 1 98.12 276 VAL A C 1
ATOM 2229 O O . VAL A 1 276 ? -0.676 -21.047 -18.438 1 98.12 276 VAL A O 1
ATOM 2232 N N . SER A 1 277 ? 1.451 -20.297 -18.703 1 97.12 277 SER A N 1
ATOM 2233 C CA . SER A 1 277 ? 1.132 -18.922 -18.359 1 97.12 277 SER A CA 1
ATOM 2234 C C . SER A 1 277 ? 1.408 -17.984 -19.516 1 97.12 277 SER A C 1
ATOM 2236 O O . SER A 1 277 ? 2.416 -18.125 -20.219 1 97.12 277 SER A O 1
ATOM 2238 N N . THR A 1 278 ? 0.495 -17.125 -19.75 1 97 278 THR A N 1
ATOM 2239 C CA . THR A 1 278 ? 0.701 -16.078 -20.75 1 97 278 THR A CA 1
ATOM 2240 C C . THR A 1 278 ? 1.677 -15.023 -20.234 1 97 278 THR A C 1
ATOM 2242 O O . THR A 1 278 ? 1.88 -14.891 -19.031 1 97 278 THR A O 1
ATOM 2245 N N . VAL A 1 279 ? 2.348 -14.375 -21.125 1 96.12 279 VAL A N 1
ATOM 2246 C CA . VAL A 1 279 ? 3.209 -13.25 -20.797 1 96.12 279 VAL A CA 1
ATOM 2247 C C . VAL A 1 279 ? 2.396 -11.953 -20.828 1 96.12 279 VAL A C 1
ATOM 2249 O O . VAL A 1 279 ? 1.704 -11.672 -21.812 1 96.12 279 VAL A O 1
ATOM 2252 N N . PRO A 1 280 ? 2.479 -11.242 -19.688 1 92.19 280 PRO A N 1
ATOM 2253 C CA . PRO A 1 280 ? 1.761 -9.969 -19.703 1 92.19 280 PRO A CA 1
ATOM 2254 C C . PRO A 1 280 ? 2.344 -8.969 -20.703 1 92.19 280 PRO A C 1
ATOM 2256 O O . PRO A 1 280 ? 3.523 -9.062 -21.047 1 92.19 280 PRO A O 1
ATOM 2259 N N . GLU A 1 281 ? 1.458 -8.062 -21.172 1 89.69 281 GLU A N 1
ATOM 2260 C CA . GLU A 1 281 ? 1.934 -7.016 -22.078 1 89.69 281 GLU A CA 1
ATOM 2261 C C . GLU A 1 281 ? 3.07 -6.219 -21.438 1 89.69 281 GLU A C 1
ATOM 2263 O O . GLU A 1 281 ? 4.078 -5.938 -22.094 1 89.69 281 GLU A O 1
ATOM 2268 N N . ASN A 1 282 ? 2.832 -5.777 -20.219 1 83.19 282 ASN A N 1
ATOM 2269 C CA . ASN A 1 282 ? 3.861 -5.137 -19.406 1 83.19 282 ASN A CA 1
ATOM 2270 C C . ASN A 1 282 ? 3.895 -5.711 -18 1 83.19 282 ASN A C 1
ATOM 2272 O O . ASN A 1 282 ? 2.852 -6.066 -17.438 1 83.19 282 ASN A O 1
ATOM 2276 N N . TRP A 1 283 ? 5.066 -5.75 -17.531 1 79.56 283 TRP A N 1
ATOM 2277 C CA . TRP A 1 283 ? 5.219 -6.262 -16.172 1 79.56 283 TRP A CA 1
ATOM 2278 C C . TRP A 1 283 ? 4.34 -5.492 -15.195 1 79.56 283 TRP A C 1
ATOM 2280 O O . TRP A 1 283 ? 4.273 -4.262 -15.25 1 79.56 283 TRP A O 1
ATOM 2290 N N . GLY A 1 284 ? 3.625 -6.242 -14.406 1 77.81 284 GLY A N 1
ATOM 2291 C CA . GLY A 1 284 ? 2.818 -5.613 -13.367 1 77.81 284 GLY A CA 1
ATOM 2292 C C . GLY A 1 284 ? 1.402 -5.309 -13.82 1 77.81 284 GLY A C 1
ATOM 2293 O O . GLY A 1 284 ? 0.606 -4.762 -13.055 1 77.81 284 GLY A O 1
ATOM 2294 N N . THR A 1 285 ? 1.063 -5.602 -15.062 1 79.19 285 THR A N 1
ATOM 2295 C CA . THR A 1 285 ? -0.281 -5.348 -15.57 1 79.19 285 THR A CA 1
ATOM 2296 C C . THR A 1 285 ? -1.022 -6.656 -15.812 1 79.19 285 THR A C 1
ATOM 2298 O O . THR A 1 285 ? -0.415 -7.73 -15.812 1 79.19 285 THR A O 1
ATOM 2301 N N . TYR A 1 286 ? -2.283 -6.535 -16.031 1 83.44 286 TYR A N 1
ATOM 2302 C CA . TYR A 1 286 ? -3.102 -7.723 -16.25 1 83.44 286 TYR A CA 1
ATOM 2303 C C . TYR A 1 286 ? -3.324 -7.965 -17.734 1 83.44 286 TYR A C 1
ATOM 2305 O O . TYR A 1 286 ? -3.818 -9.023 -18.141 1 83.44 286 TYR A O 1
ATOM 2313 N N . ASP A 1 287 ? -2.893 -7.023 -18.547 1 87.38 287 ASP A N 1
ATOM 2314 C CA . ASP A 1 287 ? -3.045 -7.195 -19.984 1 87.38 287 ASP A CA 1
ATOM 2315 C C . ASP A 1 287 ? -2.104 -8.273 -20.516 1 87.38 287 ASP A C 1
ATOM 2317 O O . ASP A 1 287 ? -0.947 -8.359 -20.094 1 87.38 287 ASP A O 1
ATOM 2321 N N . LEU A 1 288 ? -2.697 -9.07 -21.375 1 92.25 288 LEU A N 1
ATOM 2322 C CA . LEU A 1 288 ? -1.939 -10.203 -21.906 1 92.25 288 LEU A CA 1
ATOM 2323 C C . LEU A 1 288 ? -1.479 -9.938 -23.328 1 92.25 288 LEU A C 1
ATOM 2325 O O . LEU A 1 288 ? -2.213 -9.344 -24.125 1 92.25 288 LEU A O 1
ATOM 2329 N N . ARG A 1 289 ? -0.289 -10.367 -23.641 1 94.81 289 ARG A N 1
ATOM 2330 C CA . ARG A 1 289 ? 0.119 -10.375 -25.047 1 94.81 289 ARG A CA 1
ATOM 2331 C C . ARG A 1 289 ? -0.808 -11.25 -25.875 1 94.81 289 ARG A C 1
ATOM 2333 O O . ARG A 1 289 ? -1.285 -10.828 -26.938 1 94.81 289 ARG A O 1
ATOM 2340 N N . ILE A 1 290 ? -0.928 -12.477 -25.453 1 95.38 290 ILE A N 1
ATOM 2341 C CA . ILE A 1 290 ? -1.87 -13.461 -25.969 1 95.38 290 ILE A CA 1
ATOM 2342 C C . ILE A 1 290 ? -2.471 -14.258 -24.812 1 95.38 290 ILE A C 1
ATOM 2344 O O . ILE A 1 290 ? -1.76 -14.648 -23.875 1 95.38 290 ILE A O 1
ATOM 2348 N N . GLY A 1 291 ? -3.781 -14.383 -24.844 1 96.25 291 GLY A N 1
ATOM 2349 C CA . GLY A 1 291 ? -4.426 -15.242 -23.844 1 96.25 291 GLY A CA 1
ATOM 2350 C C . GLY A 1 291 ? -4.668 -16.656 -24.344 1 96.25 291 GLY A C 1
ATOM 2351 O O . GLY A 1 291 ? -4.586 -16.906 -25.547 1 96.25 291 GLY A O 1
ATOM 2352 N N . LEU A 1 292 ? -4.855 -17.516 -23.391 1 97.94 292 LEU A N 1
ATOM 2353 C CA . LEU A 1 292 ? -5.32 -18.844 -23.781 1 97.94 292 LEU A CA 1
ATOM 2354 C C . LEU A 1 292 ? -6.656 -18.75 -24.516 1 97.94 292 LEU A C 1
ATOM 2356 O O . LEU A 1 292 ? -7.406 -17.781 -24.328 1 97.94 292 LEU A O 1
ATOM 2360 N N . LYS A 1 293 ? -6.949 -19.703 -25.312 1 96.56 293 LYS A N 1
ATOM 2361 C CA . LYS A 1 293 ? -8.133 -19.672 -26.156 1 96.56 293 LYS A CA 1
ATOM 2362 C C . LYS A 1 293 ? -9.383 -19.297 -25.359 1 96.56 293 LYS A C 1
ATOM 2364 O O . LYS A 1 293 ? -9.625 -19.859 -24.281 1 96.56 293 LYS A O 1
ATOM 2369 N N . GLU A 1 294 ? -10.125 -18.375 -25.891 1 93.44 294 GLU A N 1
ATOM 2370 C CA . GLU A 1 294 ? -11.297 -17.828 -25.203 1 93.44 294 GLU A CA 1
ATOM 2371 C C . GLU A 1 294 ? -12.32 -18.922 -24.906 1 93.44 294 GLU A C 1
ATOM 2373 O O . GLU A 1 294 ? -12.938 -18.906 -23.844 1 93.44 294 GLU A O 1
ATOM 2378 N N . GLU A 1 295 ? -12.469 -19.844 -25.797 1 94.12 295 GLU A N 1
ATOM 2379 C CA . GLU A 1 295 ? -13.492 -20.875 -25.672 1 94.12 295 GLU A CA 1
ATOM 2380 C C . GLU A 1 295 ? -13.172 -21.828 -24.516 1 94.12 295 GLU A C 1
ATOM 2382 O O . GLU A 1 295 ? -14.039 -22.594 -24.078 1 94.12 295 GLU A O 1
ATOM 2387 N N . TRP A 1 296 ? -11.867 -21.844 -24.109 1 96.12 296 TRP A N 1
ATOM 2388 C CA . TRP A 1 296 ? -11.438 -22.75 -23.047 1 96.12 296 TRP A CA 1
ATOM 2389 C C . TRP A 1 296 ? -11.672 -22.125 -21.672 1 96.12 296 TRP A C 1
ATOM 2391 O O . TRP A 1 296 ? -11.68 -22.844 -20.672 1 96.12 296 TRP A O 1
ATOM 2401 N N . ARG A 1 297 ? -11.789 -20.875 -21.562 1 92.81 297 ARG A N 1
ATOM 2402 C CA . ARG A 1 297 ? -11.609 -20.109 -20.328 1 92.81 297 ARG A CA 1
ATOM 2403 C C . ARG A 1 297 ? -12.797 -20.297 -19.391 1 92.81 297 ARG A C 1
ATOM 2405 O O . ARG A 1 297 ? -13.945 -20.297 -19.844 1 92.81 297 ARG A O 1
ATOM 2412 N N . GLY A 1 298 ? -12.531 -20.562 -18.172 1 86.88 298 GLY A N 1
ATOM 2413 C CA . GLY A 1 298 ? -13.523 -20.5 -17.094 1 86.88 298 GLY A CA 1
ATOM 2414 C C . GLY A 1 298 ? -14.406 -21.734 -17.047 1 86.88 298 GLY A C 1
ATOM 2415 O O . GLY A 1 298 ? -15.383 -21.766 -16.281 1 86.88 298 GLY A O 1
ATOM 2416 N N . ILE A 1 299 ? -14.148 -22.75 -17.891 1 88.31 299 ILE A N 1
ATOM 2417 C CA . ILE A 1 299 ? -14.961 -23.953 -17.875 1 88.31 299 ILE A CA 1
ATOM 2418 C C . ILE A 1 299 ? -14.586 -24.812 -16.672 1 88.31 299 ILE A C 1
ATOM 2420 O O . ILE A 1 299 ? -13.445 -25.281 -16.562 1 88.31 299 ILE A O 1
ATOM 2424 N N . LYS A 1 300 ? -15.523 -25.109 -15.805 1 84.38 300 LYS A N 1
ATOM 2425 C CA . LYS A 1 300 ? -15.25 -25.844 -14.578 1 84.38 300 LYS A CA 1
ATOM 2426 C C . LYS A 1 300 ? -15.562 -27.328 -14.742 1 84.38 300 LYS A C 1
ATOM 2428 O O . LYS A 1 300 ? -14.906 -28.188 -14.141 1 84.38 300 LYS A O 1
ATOM 2433 N N . ASP A 1 301 ? -16.578 -27.547 -15.547 1 87.25 301 ASP A N 1
ATOM 2434 C CA . ASP A 1 301 ? -16.922 -28.938 -15.805 1 87.25 301 ASP A CA 1
ATOM 2435 C C . ASP A 1 301 ? -15.82 -29.641 -16.594 1 87.25 301 ASP A C 1
ATOM 2437 O O . ASP A 1 301 ? -15.562 -29.281 -17.75 1 87.25 301 ASP A O 1
ATOM 2441 N N . MET A 1 302 ? -15.305 -30.656 -16.031 1 90.31 302 MET A N 1
ATOM 2442 C CA . MET A 1 302 ? -14.141 -31.312 -16.625 1 90.31 302 MET A CA 1
ATOM 2443 C C . MET A 1 302 ? -14.516 -32 -17.922 1 90.31 302 MET A C 1
ATOM 2445 O O . MET A 1 302 ? -13.727 -32.031 -18.875 1 90.31 302 MET A O 1
ATOM 2449 N N . THR A 1 303 ? -15.625 -32.5 -17.953 1 94.31 303 THR A N 1
ATOM 2450 C CA . THR A 1 303 ? -16.078 -33.188 -19.172 1 94.31 303 THR A CA 1
ATOM 2451 C C . THR A 1 303 ? -16.234 -32.156 -20.312 1 94.31 303 THR A C 1
ATOM 2453 O O . THR A 1 303 ? -15.781 -32.406 -21.438 1 94.31 303 THR A O 1
ATOM 2456 N N . GLU A 1 304 ? -16.828 -31.109 -19.953 1 94.12 304 GLU A N 1
ATOM 2457 C CA . GLU A 1 304 ? -17 -30.062 -20.953 1 94.12 304 GLU A CA 1
ATOM 2458 C C . GLU A 1 304 ? -15.656 -29.484 -21.391 1 94.12 304 GLU A C 1
ATOM 2460 O O . GLU A 1 304 ? -15.438 -29.266 -22.594 1 94.12 304 GLU A O 1
ATOM 2465 N N . LEU A 1 305 ? -14.781 -29.266 -20.5 1 95.12 305 LEU A N 1
ATOM 2466 C CA . LEU A 1 305 ? -13.469 -28.719 -20.797 1 95.12 305 LEU A CA 1
ATOM 2467 C C . LEU A 1 305 ? -12.68 -29.656 -21.719 1 95.12 305 LEU A C 1
ATOM 2469 O O . LEU A 1 305 ? -12.078 -29.203 -22.688 1 95.12 305 LEU A O 1
ATOM 2473 N N . LYS A 1 306 ? -12.711 -30.906 -21.516 1 96.75 306 LYS A N 1
ATOM 2474 C CA . LYS A 1 306 ? -12.039 -31.906 -22.344 1 96.75 306 LYS A CA 1
ATOM 2475 C C . LYS A 1 306 ? -12.633 -31.938 -23.75 1 96.75 306 LYS A C 1
ATOM 2477 O O . LYS A 1 306 ? -11.898 -32.031 -24.75 1 96.75 306 LYS A O 1
ATOM 2482 N N . ASN A 1 307 ? -13.906 -31.766 -23.75 1 96.44 307 ASN A N 1
ATOM 2483 C CA . ASN A 1 307 ? -14.594 -31.812 -25.047 1 96.44 307 ASN A CA 1
ATOM 2484 C C . ASN A 1 307 ? -14.25 -30.609 -25.906 1 96.44 307 ASN A C 1
ATOM 2486 O O . ASN A 1 307 ? -14.062 -30.734 -27.125 1 96.44 307 ASN A O 1
ATOM 2490 N N . VAL A 1 308 ? -14.219 -29.5 -25.266 1 96.19 308 VAL A N 1
ATOM 2491 C CA . VAL A 1 308 ? -14 -28.25 -26 1 96.19 308 VAL A CA 1
ATOM 2492 C C . VAL A 1 308 ? -12.531 -28.141 -26.406 1 96.19 308 VAL A C 1
ATOM 2494 O O . VAL A 1 308 ? -12.219 -27.641 -27.484 1 96.19 308 VAL A O 1
ATOM 2497 N N . THR A 1 309 ? -11.625 -28.625 -25.609 1 96.62 309 THR A N 1
ATOM 2498 C CA . THR A 1 309 ? -10.195 -28.453 -25.844 1 96.62 309 THR A CA 1
ATOM 2499 C C . THR A 1 309 ? -9.648 -29.641 -26.625 1 96.62 309 THR A C 1
ATOM 2501 O O . THR A 1 309 ? -8.602 -29.531 -27.281 1 96.62 309 THR A O 1
ATOM 2504 N N . LYS A 1 310 ? -10.258 -30.781 -26.469 1 97 310 LYS A N 1
ATOM 2505 C CA . LYS A 1 310 ? -9.805 -32.062 -27.016 1 97 310 LYS A CA 1
ATOM 2506 C C . LYS A 1 310 ? -8.484 -32.5 -26.391 1 97 310 LYS A C 1
ATOM 2508 O O . LYS A 1 310 ? -7.656 -33.125 -27.031 1 97 310 LYS A O 1
ATOM 2513 N N . ILE A 1 311 ? -8.188 -31.984 -25.219 1 97.62 311 ILE A N 1
ATOM 2514 C CA . ILE A 1 311 ? -7.031 -32.375 -24.422 1 97.62 311 ILE A CA 1
ATOM 2515 C C . ILE A 1 311 ? -7.488 -33.188 -23.219 1 97.62 311 ILE A C 1
ATOM 2517 O O . ILE A 1 311 ? -8.078 -32.656 -22.266 1 97.62 311 ILE A O 1
ATOM 2521 N N . ASP A 1 312 ? -7.137 -34.375 -23.203 1 96.12 312 ASP A N 1
ATOM 2522 C CA . ASP A 1 312 ? -7.699 -35.344 -22.266 1 96.12 312 ASP A CA 1
ATOM 2523 C C . ASP A 1 312 ? -7.23 -35.062 -20.844 1 96.12 312 ASP A C 1
ATOM 2525 O O . ASP A 1 312 ? -7.988 -35.219 -19.891 1 96.12 312 ASP A O 1
ATOM 2529 N N . ASP A 1 313 ? -5.988 -34.625 -20.719 1 97 313 ASP A N 1
ATOM 2530 C CA . ASP A 1 313 ? -5.453 -34.5 -19.359 1 97 313 ASP A CA 1
ATOM 2531 C C . ASP A 1 313 ? -5.43 -33.031 -18.922 1 97 313 ASP A C 1
ATOM 2533 O O . ASP A 1 313 ? -4.633 -32.656 -18.047 1 97 313 ASP A O 1
ATOM 2537 N N . ILE A 1 314 ? -6.273 -32.188 -19.562 1 97.19 314 ILE A N 1
ATOM 2538 C CA . ILE A 1 314 ? -6.371 -30.797 -19.156 1 97.19 314 ILE A CA 1
ATOM 2539 C C . ILE A 1 314 ? -6.957 -30.703 -17.75 1 97.19 314 ILE A C 1
ATOM 2541 O O . ILE A 1 314 ? -7.781 -31.531 -17.359 1 97.19 314 ILE A O 1
ATOM 2545 N N . VAL A 1 315 ? -6.504 -29.75 -17.016 1 93.12 315 VAL A N 1
ATOM 2546 C CA . VAL A 1 315 ? -6.938 -29.609 -15.625 1 93.12 315 VAL A CA 1
ATOM 2547 C C . VAL A 1 315 ? -7.82 -28.375 -15.484 1 93.12 315 VAL A C 1
ATOM 2549 O O . VAL A 1 315 ? -8.844 -28.406 -14.797 1 93.12 315 VAL A O 1
ATOM 2552 N N . PHE A 1 316 ? -7.434 -27.25 -16.047 1 91.88 316 PHE A N 1
ATOM 2553 C CA . PHE A 1 316 ? -8.219 -26.031 -15.922 1 91.88 316 PHE A CA 1
ATOM 2554 C C . PHE A 1 316 ? -7.684 -24.953 -16.859 1 91.88 316 PHE A C 1
ATOM 2556 O O . PHE A 1 316 ? -6.57 -25.062 -17.375 1 91.88 316 PHE A O 1
ATOM 2563 N N . VAL A 1 317 ? -8.461 -24.016 -17.125 1 94.38 317 VAL A N 1
ATOM 2564 C CA . VAL A 1 317 ? -8.102 -22.75 -17.75 1 94.38 317 VAL A CA 1
ATOM 2565 C C . VAL A 1 317 ? -8.758 -21.594 -17 1 94.38 317 VAL A C 1
ATOM 2567 O O . VAL A 1 317 ? -9.977 -21.578 -16.828 1 94.38 317 VAL A O 1
ATOM 2570 N N . HIS A 1 318 ? -7.922 -20.719 -16.562 1 91.19 318 HIS A N 1
ATOM 2571 C CA . HIS A 1 318 ? -8.43 -19.578 -15.812 1 91.19 318 HIS A CA 1
ATOM 2572 C C . HIS A 1 318 ? -9.383 -18.734 -16.656 1 91.19 318 HIS A C 1
ATOM 2574 O O . HIS A 1 318 ? -9.203 -18.609 -17.875 1 91.19 318 HIS A O 1
ATOM 2580 N N . ASN A 1 319 ? -10.305 -18.062 -16.062 1 86.56 319 ASN A N 1
ATOM 2581 C CA . ASN A 1 319 ? -11.344 -17.281 -16.719 1 86.56 319 ASN A CA 1
ATOM 2582 C C . ASN A 1 319 ? -10.75 -16.172 -17.578 1 86.56 319 ASN A C 1
ATOM 2584 O O . ASN A 1 319 ? -11.258 -15.867 -18.656 1 86.56 319 ASN A O 1
ATOM 2588 N N . SER A 1 320 ? -9.68 -15.586 -17.078 1 86.38 320 SER A N 1
ATOM 2589 C CA . SER A 1 320 ? -9.078 -14.461 -17.781 1 86.38 320 SER A CA 1
ATOM 2590 C C . SER A 1 320 ? -8.172 -14.93 -18.906 1 86.38 320 SER A C 1
ATOM 2592 O O . SER A 1 320 ? -7.773 -14.141 -19.766 1 86.38 320 SER A O 1
ATOM 2594 N N . GLY A 1 321 ? -7.816 -16.203 -18.844 1 93 321 GLY A N 1
ATOM 2595 C CA . GLY A 1 321 ? -6.977 -16.781 -19.875 1 93 321 GLY A CA 1
ATOM 2596 C C . GLY A 1 321 ? -5.492 -16.641 -19.594 1 93 321 GLY A C 1
ATOM 2597 O O . GLY A 1 321 ? -4.656 -17.016 -20.422 1 93 321 GLY A O 1
ATOM 2598 N N . PHE A 1 322 ? -5.086 -16.141 -18.438 1 94.25 322 PHE A N 1
ATOM 2599 C CA . PHE A 1 322 ? -3.678 -15.836 -18.203 1 94.25 322 PHE A CA 1
ATOM 2600 C C . PHE A 1 322 ? -2.904 -17.094 -17.828 1 94.25 322 PHE A C 1
ATOM 2602 O O . PHE A 1 322 ? -1.675 -17.125 -17.922 1 94.25 322 PHE A O 1
ATOM 2609 N N . ILE A 1 323 ? -3.684 -18.172 -17.438 1 95.69 323 ILE A N 1
ATOM 2610 C CA . ILE A 1 323 ? -2.98 -19.375 -17 1 95.69 323 ILE A CA 1
ATOM 2611 C C . ILE A 1 323 ? -3.891 -20.594 -17.172 1 95.69 323 ILE A C 1
ATOM 2613 O O . ILE A 1 323 ? -5.117 -20.469 -17.094 1 95.69 323 ILE A O 1
ATOM 2617 N N . GLY A 1 324 ? -3.34 -21.703 -17.453 1 96.44 324 GLY A N 1
ATOM 2618 C CA . GLY A 1 324 ? -3.988 -23 -17.531 1 96.44 324 GLY A CA 1
ATOM 2619 C C . GLY A 1 324 ? -3.072 -24.141 -17.141 1 96.44 324 GLY A C 1
ATOM 2620 O O . GLY A 1 324 ? -1.907 -23.922 -16.797 1 96.44 324 GLY A O 1
ATOM 2621 N N . GLY A 1 325 ? -3.682 -25.266 -17.094 1 97 325 GLY A N 1
ATOM 2622 C CA . GLY A 1 325 ? -2.861 -26.391 -16.672 1 97 325 GLY A CA 1
ATOM 2623 C C . GLY A 1 325 ? -3.363 -27.719 -17.188 1 97 325 GLY A C 1
ATOM 2624 O O . GLY A 1 325 ? -4.539 -27.859 -17.547 1 97 325 GLY A O 1
ATOM 2625 N N . ALA A 1 326 ? -2.424 -28.656 -17.312 1 97.44 326 ALA A N 1
ATOM 2626 C CA . ALA A 1 326 ? -2.658 -30.047 -17.688 1 97.44 326 ALA A CA 1
ATOM 2627 C C . ALA A 1 326 ? -1.699 -30.984 -16.969 1 97.44 326 ALA A C 1
ATOM 2629 O O . ALA A 1 326 ? -0.807 -30.531 -16.234 1 97.44 326 ALA A O 1
ATOM 2630 N N . LYS A 1 327 ? -1.888 -32.25 -17.062 1 95.94 327 LYS A N 1
ATOM 2631 C CA . LYS A 1 327 ? -1.089 -33.219 -16.344 1 95.94 327 LYS A CA 1
ATOM 2632 C C . LYS A 1 327 ? 0.253 -33.469 -17.031 1 95.94 327 LYS A C 1
ATOM 2634 O O . LYS A 1 327 ? 1.201 -33.938 -16.406 1 95.94 327 LYS A O 1
ATOM 2639 N N . SER A 1 328 ? 0.308 -33.094 -18.328 1 96.06 328 SER A N 1
ATOM 2640 C CA . SER A 1 328 ? 1.542 -33.406 -19.047 1 96.06 328 SER A CA 1
ATOM 2641 C C . SER A 1 328 ? 2.127 -32.156 -19.688 1 96.06 328 SER A C 1
ATOM 2643 O O . SER A 1 328 ? 1.398 -31.203 -19.984 1 96.06 328 SER A O 1
ATOM 2645 N N . TYR A 1 329 ? 3.426 -32.219 -19.922 1 96 329 TYR A N 1
ATOM 2646 C CA . TYR A 1 329 ? 4.145 -31.156 -20.625 1 96 329 TYR A CA 1
ATOM 2647 C C . TYR A 1 329 ? 3.617 -30.984 -22.047 1 96 329 TYR A C 1
ATOM 2649 O O . TYR A 1 329 ? 3.422 -29.859 -22.516 1 96 329 TYR A O 1
ATOM 2657 N N . GLU A 1 330 ? 3.385 -32.062 -22.719 1 97 330 GLU A N 1
ATOM 2658 C CA . GLU A 1 330 ? 2.922 -32.062 -24.109 1 97 330 GLU A CA 1
ATOM 2659 C C . GLU A 1 330 ? 1.591 -31.328 -24.234 1 97 330 GLU A C 1
ATOM 2661 O O . GLU A 1 330 ? 1.382 -30.562 -25.188 1 97 330 GLU A O 1
ATOM 2666 N N . SER A 1 331 ? 0.788 -31.516 -23.281 1 98 331 SER A N 1
ATOM 2667 C CA . SER A 1 331 ? -0.542 -30.922 -23.328 1 98 331 SER A CA 1
ATOM 2668 C C . SER A 1 331 ? -0.475 -29.406 -23.141 1 98 331 SER A C 1
ATOM 2670 O O . SER A 1 331 ? -1.179 -28.656 -23.828 1 98 331 SER A O 1
ATOM 2672 N N . VAL A 1 332 ? 0.372 -28.938 -22.203 1 98.06 332 VAL A N 1
ATOM 2673 C CA . VAL A 1 332 ? 0.443 -27.5 -21.984 1 98.06 332 VAL A CA 1
ATOM 2674 C C . VAL A 1 332 ? 1.15 -26.844 -23.172 1 98.06 332 VAL A C 1
ATOM 2676 O O . VAL A 1 332 ? 0.828 -25.719 -23.547 1 98.06 332 VAL A O 1
ATOM 2679 N N . LEU A 1 333 ? 2.107 -27.547 -23.766 1 98.06 333 LEU A N 1
ATOM 2680 C CA . LEU A 1 333 ? 2.703 -27.047 -25 1 98.06 333 LEU A CA 1
ATOM 2681 C C . LEU A 1 333 ? 1.648 -26.891 -26.094 1 98.06 333 LEU A C 1
ATOM 2683 O O . LEU A 1 333 ? 1.609 -25.875 -26.781 1 98.06 333 LEU A O 1
ATOM 2687 N N . ARG A 1 334 ? 0.866 -27.891 -26.188 1 98.06 334 ARG A N 1
ATOM 2688 C CA . ARG A 1 334 ? -0.225 -27.844 -27.156 1 98.06 334 ARG A CA 1
ATOM 2689 C C . ARG A 1 334 ? -1.162 -26.672 -26.859 1 98.06 334 ARG A C 1
ATOM 2691 O O . ARG A 1 334 ? -1.611 -25.984 -27.781 1 98.06 334 ARG A O 1
ATOM 2698 N N . MET A 1 335 ? -1.487 -26.453 -25.609 1 98.5 335 MET A N 1
ATOM 2699 C CA . MET A 1 335 ? -2.336 -25.328 -25.219 1 98.5 335 MET A CA 1
ATOM 2700 C C . MET A 1 335 ? -1.752 -24.016 -25.688 1 98.5 335 MET A C 1
ATOM 2702 O O . MET A 1 335 ? -2.473 -23.172 -26.234 1 98.5 335 MET A O 1
ATOM 2706 N N . ALA A 1 336 ? -0.473 -23.875 -25.484 1 98.44 336 ALA A N 1
ATOM 2707 C CA . ALA A 1 336 ? 0.208 -22.656 -25.922 1 98.44 336 ALA A CA 1
ATOM 2708 C C . ALA A 1 336 ? 0.161 -22.5 -27.438 1 98.44 336 ALA A C 1
ATOM 2710 O O . ALA A 1 336 ? -0.233 -21.453 -27.953 1 98.44 336 ALA A O 1
ATOM 2711 N N . LEU A 1 337 ? 0.468 -23.562 -28.141 1 98.12 337 LEU A N 1
ATOM 2712 C CA . LEU A 1 337 ? 0.564 -23.531 -29.594 1 98.12 337 LEU A CA 1
ATOM 2713 C C . LEU A 1 337 ? -0.796 -23.25 -30.234 1 98.12 337 LEU A C 1
ATOM 2715 O O . LEU A 1 337 ? -0.908 -22.422 -31.141 1 98.12 337 LEU A O 1
ATOM 2719 N N . GLU A 1 338 ? -1.779 -23.891 -29.719 1 97.75 338 GLU A N 1
ATOM 2720 C CA . GLU A 1 338 ? -3.117 -23.688 -30.266 1 97.75 338 GLU A CA 1
ATOM 2721 C C . GLU A 1 338 ? -3.609 -22.266 -29.984 1 97.75 338 GLU A C 1
ATOM 2723 O O . GLU A 1 338 ? -4.332 -21.688 -30.812 1 97.75 338 GLU A O 1
ATOM 2728 N N . SER A 1 339 ? -3.246 -21.781 -28.844 1 98 339 SER A N 1
ATOM 2729 C CA . SER A 1 339 ? -3.645 -20.422 -28.5 1 98 339 SER A CA 1
ATOM 2730 C C . SER A 1 339 ? -2.945 -19.406 -29.406 1 98 339 SER A C 1
ATOM 2732 O O . SER A 1 339 ? -3.555 -18.422 -29.844 1 98 339 SER A O 1
ATOM 2734 N N . ILE A 1 340 ? -1.699 -19.641 -29.719 1 97.38 340 ILE A N 1
ATOM 2735 C CA . ILE A 1 340 ? -0.948 -18.766 -30.625 1 97.38 340 ILE A CA 1
ATOM 2736 C C . ILE A 1 340 ? -1.569 -18.812 -32.031 1 97.38 340 ILE A C 1
ATOM 2738 O O . ILE A 1 340 ? -1.762 -17.781 -32.656 1 97.38 340 ILE A O 1
ATOM 2742 N N . GLU A 1 341 ? -1.896 -20 -32.406 1 96.19 341 GLU A N 1
ATOM 2743 C CA . GLU A 1 341 ? -2.504 -20.188 -33.719 1 96.19 341 GLU A CA 1
ATOM 2744 C C . GLU A 1 341 ? -3.844 -19.453 -33.812 1 96.19 341 GLU A C 1
ATOM 2746 O O . GLU A 1 341 ? -4.133 -18.812 -34.844 1 96.19 341 GLU A O 1
ATOM 2751 N N . ALA A 1 342 ? -4.613 -19.625 -32.844 1 95.38 342 ALA A N 1
ATOM 2752 C CA . ALA A 1 342 ? -5.922 -18.969 -32.812 1 95.38 342 ALA A CA 1
ATOM 2753 C C . ALA A 1 342 ? -5.777 -17.453 -32.875 1 95.38 342 ALA A C 1
ATOM 2755 O O . ALA A 1 342 ? -6.547 -16.766 -33.531 1 95.38 342 ALA A O 1
ATOM 2756 N N . HIS A 1 343 ? -4.867 -16.953 -32.125 1 94.56 343 HIS A N 1
ATOM 2757 C CA . HIS A 1 343 ? -4.613 -15.516 -32.094 1 94.56 343 HIS A CA 1
ATOM 2758 C C . HIS A 1 343 ? -4.191 -15 -33.469 1 94.56 343 HIS A C 1
ATOM 2760 O O . HIS A 1 343 ? -4.691 -13.977 -33.938 1 94.56 343 HIS A O 1
ATOM 2766 N N . ASN A 1 344 ? -3.295 -15.758 -34.125 1 93.75 344 ASN A N 1
ATOM 2767 C CA . ASN A 1 344 ? -2.805 -15.383 -35.438 1 93.75 344 ASN A CA 1
ATOM 2768 C C . ASN A 1 344 ? -3.912 -15.438 -36.5 1 93.75 344 ASN A C 1
ATOM 2770 O O . ASN A 1 344 ? -3.963 -14.602 -37.406 1 93.75 344 ASN A O 1
ATOM 2774 N N . ALA A 1 345 ? -4.707 -16.391 -36.312 1 92 345 ALA A N 1
ATOM 2775 C CA . ALA A 1 345 ? -5.832 -16.531 -37.219 1 92 345 ALA A CA 1
ATOM 2776 C C . ALA A 1 345 ? -6.789 -15.344 -37.125 1 92 345 ALA A C 1
ATOM 2778 O O . ALA A 1 345 ? -7.309 -14.852 -38.125 1 92 345 ALA A O 1
ATOM 2779 N N . LYS A 1 346 ? -7.078 -14.906 -35.906 1 88.19 346 LYS A N 1
ATOM 2780 C CA . LYS A 1 346 ? -7.957 -13.766 -35.688 1 88.19 346 LYS A CA 1
ATOM 2781 C C . LYS A 1 346 ? -7.367 -12.484 -36.25 1 88.19 346 LYS A C 1
ATOM 2783 O O . LYS A 1 346 ? -8.094 -11.633 -36.781 1 88.19 346 LYS A O 1
ATOM 2788 N N . LEU A 1 347 ? -6.059 -12.281 -36.188 1 86.75 347 LEU A N 1
ATOM 2789 C CA . LEU A 1 347 ? -5.375 -11.109 -36.719 1 86.75 347 LEU A CA 1
ATOM 2790 C C . LEU A 1 347 ? -5.418 -11.086 -38.219 1 86.75 347 LEU A C 1
ATOM 2792 O O . LEU A 1 347 ? -5.547 -10.016 -38.844 1 86.75 347 LEU A O 1
ATOM 2796 N N . ASN A 1 348 ? -5.359 -12.219 -38.75 1 87.62 348 ASN A N 1
ATOM 2797 C CA . ASN A 1 348 ? -5.398 -12.32 -40.219 1 87.62 348 ASN A CA 1
ATOM 2798 C C . ASN A 1 348 ? -6.809 -12.086 -40.75 1 87.62 348 ASN A C 1
ATOM 2800 O O . ASN A 1 348 ? -6.977 -11.609 -41.875 1 87.62 348 ASN A O 1
ATOM 2804 N N . ASN A 1 349 ? -7.738 -12.461 -39.969 1 77.62 349 ASN A N 1
ATOM 2805 C CA . ASN A 1 349 ? -9.117 -12.234 -40.406 1 77.62 349 ASN A CA 1
ATOM 2806 C C . ASN A 1 349 ? -9.516 -10.773 -40.25 1 77.62 349 ASN A C 1
ATOM 2808 O O . ASN A 1 349 ? -10.461 -10.32 -40.906 1 77.62 349 ASN A O 1
ATOM 2812 N N . LYS A 1 350 ? -8.961 -10.078 -39.375 1 73.25 350 LYS A N 1
ATOM 2813 C CA . LYS A 1 350 ? -9.266 -8.656 -39.188 1 73.25 350 LYS A CA 1
ATOM 2814 C C . LYS A 1 350 ? -8.562 -7.816 -40.25 1 73.25 350 LYS A C 1
ATOM 2816 O O . LYS A 1 350 ? -8.867 -6.629 -40.406 1 73.25 350 LYS A O 1
ATOM 2821 N N . GLN A 1 351 ? -7.504 -8.219 -41.031 1 55.22 351 GLN A N 1
ATOM 2822 C CA . GLN A 1 351 ? -6.883 -7.539 -42.156 1 55.22 351 GLN A CA 1
ATOM 2823 C C . GLN A 1 351 ? -7.566 -7.91 -43.469 1 55.22 351 GLN A C 1
ATOM 2825 O O . GLN A 1 351 ? -7.812 -9.086 -43.75 1 55.22 351 GLN A O 1
ATOM 2830 N N . MET B 1 1 ? -22.859 -26.516 30.359 1 29.34 1 MET B N 1
ATOM 2831 C CA . MET B 1 1 ? -22.594 -25.531 29.328 1 29.34 1 MET B CA 1
ATOM 2832 C C . MET B 1 1 ? -22.078 -26.188 28.047 1 29.34 1 MET B C 1
ATOM 2834 O O . MET B 1 1 ? -21.078 -26.891 28.062 1 29.34 1 MET B O 1
ATOM 2838 N N . ALA B 1 2 ? -22.953 -26.594 27.188 1 38.31 2 ALA B N 1
ATOM 2839 C CA . ALA B 1 2 ? -22.625 -27.453 26.047 1 38.31 2 ALA B CA 1
ATOM 2840 C C . ALA B 1 2 ? -21.406 -26.922 25.297 1 38.31 2 ALA B C 1
ATOM 2842 O O . ALA B 1 2 ? -21.297 -25.719 25.047 1 38.31 2 ALA B O 1
ATOM 2843 N N . GLU B 1 3 ? -20.266 -27.344 25.375 1 44.84 3 GLU B N 1
ATOM 2844 C CA . GLU B 1 3 ? -19.016 -26.938 24.719 1 44.84 3 GLU B CA 1
ATOM 2845 C C . GLU B 1 3 ? -19.25 -26.562 23.266 1 44.84 3 GLU B C 1
ATOM 2847 O O . GLU B 1 3 ? -19.609 -27.422 22.453 1 44.84 3 GLU B O 1
ATOM 2852 N N . VAL B 1 4 ? -19.906 -25.531 22.969 1 54.59 4 VAL B N 1
ATOM 2853 C CA . VAL B 1 4 ? -20.266 -25.156 21.609 1 54.59 4 VAL B CA 1
ATOM 2854 C C . VAL B 1 4 ? -19.062 -25.375 20.688 1 54.59 4 VAL B C 1
ATOM 2856 O O . VAL B 1 4 ? -17.984 -24.812 20.891 1 54.59 4 VAL B O 1
ATOM 2859 N N . ALA B 1 5 ? -19.047 -26.531 19.969 1 73.75 5 ALA B N 1
ATOM 2860 C CA . ALA B 1 5 ? -18 -26.969 19.062 1 73.75 5 ALA B CA 1
ATOM 2861 C C . ALA B 1 5 ? -17.578 -25.859 18.109 1 73.75 5 ALA B C 1
ATOM 2863 O O . ALA B 1 5 ? -18.438 -25.172 17.531 1 73.75 5 ALA B O 1
ATOM 2864 N N . LEU B 1 6 ? -16.281 -25.422 18.094 1 87.81 6 LEU B N 1
ATOM 2865 C CA . LEU B 1 6 ? -15.734 -24.391 17.219 1 87.81 6 LEU B CA 1
ATOM 2866 C C . LEU B 1 6 ? -16.141 -24.656 15.766 1 87.81 6 LEU B C 1
ATOM 2868 O O . LEU B 1 6 ? -16.156 -25.797 15.312 1 87.81 6 LEU B O 1
ATOM 2872 N N . LYS B 1 7 ? -16.656 -23.625 15.102 1 95.94 7 LYS B N 1
ATOM 2873 C CA . LYS B 1 7 ? -17.031 -23.734 13.695 1 95.94 7 LYS B CA 1
ATOM 2874 C C . LYS B 1 7 ? -15.797 -23.859 12.805 1 95.94 7 LYS B C 1
ATOM 2876 O O . LYS B 1 7 ? -14.703 -23.422 13.172 1 95.94 7 LYS B O 1
ATOM 2881 N N . LYS B 1 8 ? -15.984 -24.547 11.742 1 98.25 8 LYS B N 1
ATOM 2882 C CA . LYS B 1 8 ? -14.914 -24.797 10.781 1 98.25 8 LYS B CA 1
ATOM 2883 C C . LYS B 1 8 ? -15.055 -23.891 9.562 1 98.25 8 LYS B C 1
ATOM 2885 O O . LYS B 1 8 ? -16.141 -23.781 8.984 1 98.25 8 LYS B O 1
ATOM 2890 N N . ILE B 1 9 ? -13.969 -23.219 9.203 1 98.69 9 ILE B N 1
ATOM 2891 C CA . ILE B 1 9 ? -13.898 -22.328 8.055 1 98.69 9 ILE B CA 1
ATOM 2892 C C . ILE B 1 9 ? -12.938 -22.906 7.012 1 98.69 9 ILE B C 1
ATOM 2894 O O . ILE B 1 9 ? -11.75 -23.078 7.281 1 98.69 9 ILE B O 1
ATOM 2898 N N . GLY B 1 10 ? -13.469 -23.25 5.863 1 98.69 10 GLY B N 1
ATOM 2899 C CA . GLY B 1 10 ? -12.656 -23.844 4.812 1 98.69 10 GLY B CA 1
ATOM 2900 C C . GLY B 1 10 ? -12.258 -22.859 3.736 1 98.69 10 GLY B C 1
ATOM 2901 O O . GLY B 1 10 ? -13.047 -21.984 3.355 1 98.69 10 GLY B O 1
ATOM 2902 N N . THR B 1 11 ? -11.047 -22.859 3.211 1 98.62 11 THR B N 1
ATOM 2903 C CA . THR B 1 11 ? -10.539 -22.172 2.033 1 98.62 11 THR B CA 1
ATOM 2904 C C . THR B 1 11 ? -9.531 -23.031 1.283 1 98.62 11 THR B C 1
ATOM 2906 O O . THR B 1 11 ? -9.344 -24.203 1.615 1 98.62 11 THR B O 1
ATOM 2909 N N . HIS B 1 12 ? -8.938 -22.547 0.256 1 96.56 12 HIS B N 1
ATOM 2910 C CA . HIS B 1 12 ? -8.102 -23.406 -0.578 1 96.56 12 HIS B CA 1
ATOM 2911 C C . HIS B 1 12 ? -6.676 -23.469 -0.041 1 96.56 12 HIS B C 1
ATOM 2913 O O . HIS B 1 12 ? -6.215 -22.547 0.63 1 96.56 12 HIS B O 1
ATOM 2919 N N . SER B 1 13 ? -6.012 -24.594 -0.315 1 95 13 SER B N 1
ATOM 2920 C CA . SER B 1 13 ? -4.594 -24.766 -0.01 1 95 13 SER B CA 1
ATOM 2921 C C . SER B 1 13 ? -3.719 -24.125 -1.085 1 95 13 SER B C 1
ATOM 2923 O O . SER B 1 13 ? -4.23 -23.578 -2.062 1 95 13 SER B O 1
ATOM 2925 N N . GLY B 1 14 ? -2.363 -24.125 -0.869 1 92.25 14 GLY B N 1
ATOM 2926 C CA . GLY B 1 14 ? -1.438 -23.562 -1.847 1 92.25 14 GLY B CA 1
ATOM 2927 C C . GLY B 1 14 ? -1.236 -22.078 -1.7 1 92.25 14 GLY B C 1
ATOM 2928 O O . GLY B 1 14 ? -1.351 -21.531 -0.598 1 92.25 14 GLY B O 1
ATOM 2929 N N . VAL B 1 15 ? -0.943 -21.406 -2.812 1 93.06 15 VAL B N 1
ATOM 2930 C CA . VAL B 1 15 ? -0.686 -19.984 -2.811 1 93.06 15 VAL B CA 1
ATOM 2931 C C . VAL B 1 15 ? -1.927 -19.234 -2.324 1 93.06 15 VAL B C 1
ATOM 2933 O O . VAL B 1 15 ? -3.023 -19.422 -2.854 1 93.06 15 VAL B O 1
ATOM 2936 N N . PHE B 1 16 ? -1.774 -18.516 -1.255 1 97.31 16 PHE B N 1
ATOM 2937 C CA . PHE B 1 16 ? -2.914 -17.75 -0.745 1 97.31 16 PHE B CA 1
ATOM 2938 C C . PHE B 1 16 ? -2.871 -16.312 -1.238 1 97.31 16 PHE B C 1
ATOM 2940 O O . PHE B 1 16 ? -1.814 -15.82 -1.632 1 97.31 16 PHE B O 1
ATOM 2947 N N . HIS B 1 17 ? -4.039 -15.734 -1.286 1 97.69 17 HIS B N 1
ATOM 2948 C CA . HIS B 1 17 ? -4.223 -14.367 -1.744 1 97.69 17 HIS B CA 1
ATOM 2949 C C . HIS B 1 17 ? -4.848 -13.5 -0.655 1 97.69 17 HIS B C 1
ATOM 2951 O O . HIS B 1 17 ? -5.316 -14.016 0.362 1 97.69 17 HIS B O 1
ATOM 2957 N N . CYS B 1 18 ? -4.809 -12.227 -0.887 1 98.69 18 CYS B N 1
ATOM 2958 C CA . CYS B 1 18 ? -5.262 -11.25 0.095 1 98.69 18 CYS B CA 1
ATOM 2959 C C . CYS B 1 18 ? -6.742 -11.43 0.4 1 98.69 18 CYS B C 1
ATOM 2961 O O . CYS B 1 18 ? -7.168 -11.273 1.546 1 98.69 18 CYS B O 1
ATOM 2963 N N . ASP B 1 19 ? -7.594 -11.773 -0.594 1 98.69 19 ASP B N 1
ATOM 2964 C CA . ASP B 1 19 ? -9.039 -11.805 -0.405 1 98.69 19 ASP B CA 1
ATOM 2965 C C . ASP B 1 19 ? -9.445 -12.93 0.542 1 98.69 19 ASP B C 1
ATOM 2967 O O . ASP B 1 19 ? -10.211 -12.711 1.483 1 98.69 19 ASP B O 1
ATOM 2971 N N . GLU B 1 20 ? -8.906 -14.141 0.424 1 98.81 20 GLU B N 1
ATOM 2972 C CA . GLU B 1 20 ? -9.336 -15.203 1.329 1 98.81 20 GLU B CA 1
ATOM 2973 C C . GLU B 1 20 ? -8.703 -15.039 2.707 1 98.81 20 GLU B C 1
ATOM 2975 O O . GLU B 1 20 ? -9.289 -15.445 3.717 1 98.81 20 GLU B O 1
ATOM 2980 N N . VAL B 1 21 ? -7.488 -14.469 2.736 1 98.94 21 VAL B N 1
ATOM 2981 C CA . VAL B 1 21 ? -6.883 -14.18 4.031 1 98.94 21 VAL B CA 1
ATOM 2982 C C . VAL B 1 21 ? -7.773 -13.219 4.812 1 98.94 21 VAL B C 1
ATOM 2984 O O . VAL B 1 21 ? -8.094 -13.461 5.98 1 98.94 21 VAL B O 1
ATOM 2987 N N . LEU B 1 22 ? -8.18 -12.117 4.207 1 98.94 22 LEU B N 1
ATOM 2988 C CA . LEU B 1 22 ? -9.023 -11.117 4.848 1 98.94 22 LEU B CA 1
ATOM 2989 C C . LEU B 1 22 ? -10.391 -11.703 5.184 1 98.94 22 LEU B C 1
ATOM 2991 O O . LEU B 1 22 ? -10.953 -11.406 6.242 1 98.94 22 LEU B O 1
ATOM 2995 N N . ALA B 1 23 ? -10.953 -12.539 4.273 1 98.94 23 ALA B N 1
ATOM 2996 C CA . ALA B 1 23 ? -12.227 -13.203 4.539 1 98.94 23 ALA B CA 1
ATOM 2997 C C . ALA B 1 23 ? -12.156 -14.039 5.812 1 98.94 23 ALA B C 1
ATOM 2999 O O . ALA B 1 23 ? -13.047 -13.969 6.66 1 98.94 23 ALA B O 1
ATOM 3000 N N . CYS B 1 24 ? -11.109 -14.781 5.934 1 98.94 24 CYS B N 1
ATOM 3001 C CA . CYS B 1 24 ? -10.938 -15.641 7.098 1 98.94 24 CYS B CA 1
ATOM 3002 C C . CYS B 1 24 ? -10.789 -14.82 8.375 1 98.94 24 CYS B C 1
ATOM 3004 O O . CYS B 1 24 ? -11.312 -15.195 9.422 1 98.94 24 CYS B O 1
ATOM 3006 N N . VAL B 1 25 ? -10.062 -13.695 8.289 1 98.94 25 VAL B N 1
ATOM 3007 C CA . VAL B 1 25 ? -9.938 -12.797 9.43 1 98.94 25 VAL B CA 1
ATOM 3008 C C . VAL B 1 25 ? -11.312 -12.281 9.836 1 98.94 25 VAL B C 1
ATOM 3010 O O . VAL B 1 25 ? -11.695 -12.367 11.008 1 98.94 25 VAL B O 1
ATOM 3013 N N . MET B 1 26 ? -12.062 -11.773 8.859 1 98.94 26 MET B N 1
ATOM 3014 C CA . MET B 1 26 ? -13.367 -11.195 9.141 1 98.94 26 MET B CA 1
ATOM 3015 C C . MET B 1 26 ? -14.289 -12.211 9.812 1 98.94 26 MET B C 1
ATOM 3017 O O . MET B 1 26 ? -14.953 -11.898 10.797 1 98.94 26 MET B O 1
ATOM 3021 N N . LEU B 1 27 ? -14.242 -13.438 9.352 1 98.88 27 LEU B N 1
ATOM 3022 C CA . LEU B 1 27 ? -15.125 -14.484 9.875 1 98.88 27 LEU B CA 1
ATOM 3023 C C . LEU B 1 27 ? -14.672 -14.93 11.266 1 98.88 27 LEU B C 1
ATOM 3025 O O . LEU B 1 27 ? -15.461 -14.914 12.211 1 98.88 27 LEU B O 1
ATOM 3029 N N . SER B 1 28 ? -13.414 -15.281 11.398 1 98.75 28 SER B N 1
ATOM 3030 C CA . SER B 1 28 ? -12.922 -15.953 12.602 1 98.75 28 SER B CA 1
ATOM 3031 C C . SER B 1 28 ? -12.758 -14.977 13.758 1 98.75 28 SER B C 1
ATOM 3033 O O . SER B 1 28 ? -12.797 -15.375 14.922 1 98.75 28 SER B O 1
ATOM 3035 N N . LYS B 1 29 ? -12.609 -13.719 13.484 1 98.62 29 LYS B N 1
ATOM 3036 C CA . LYS B 1 29 ? -12.32 -12.781 14.562 1 98.62 29 LYS B CA 1
ATOM 3037 C C . LYS B 1 29 ? -13.531 -11.891 14.852 1 98.62 29 LYS B C 1
ATOM 3039 O O . LYS B 1 29 ? -13.695 -11.406 15.977 1 98.62 29 LYS B O 1
ATOM 3044 N N . TYR B 1 30 ? -14.438 -11.734 13.859 1 98.62 30 TYR B N 1
ATOM 3045 C CA . TYR B 1 30 ? -15.344 -10.609 14.055 1 98.62 30 TYR B CA 1
ATOM 3046 C C . TYR B 1 30 ? -16.781 -11.023 13.789 1 98.62 30 TYR B C 1
ATOM 3048 O O . TYR B 1 30 ? -17.672 -10.172 13.68 1 98.62 30 TYR B O 1
ATOM 3056 N N . THR B 1 31 ? -17.078 -12.32 13.609 1 98.56 31 THR B N 1
ATOM 3057 C CA . THR B 1 31 ? -18.453 -12.82 13.586 1 98.56 31 THR B CA 1
ATOM 3058 C C . THR B 1 31 ? -18.75 -13.633 14.844 1 98.56 31 THR B C 1
ATOM 3060 O O . THR B 1 31 ? -17.844 -14.211 15.445 1 98.56 31 THR B O 1
ATOM 3063 N N . SER B 1 32 ? -19.969 -13.594 15.234 1 97.19 32 SER B N 1
ATOM 3064 C CA . SER B 1 32 ? -20.375 -14.367 16.406 1 97.19 32 SER B CA 1
ATOM 3065 C C . SER B 1 32 ? -20.391 -15.859 16.094 1 97.19 32 SER B C 1
ATOM 3067 O O . SER B 1 32 ? -19.906 -16.672 16.891 1 97.19 32 SER B O 1
ATOM 3069 N N . GLU B 1 33 ? -20.844 -16.266 14.93 1 97.25 33 GLU B N 1
ATOM 3070 C CA . GLU B 1 33 ? -21.047 -17.656 14.562 1 97.25 33 GLU B CA 1
ATOM 3071 C C . GLU B 1 33 ? -19.719 -18.375 14.328 1 97.25 33 GLU B C 1
ATOM 3073 O O . GLU B 1 33 ? -19.562 -19.547 14.672 1 97.25 33 GLU B O 1
ATOM 3078 N N . PHE B 1 34 ? -18.75 -17.688 13.844 1 98.31 34 PHE B N 1
ATOM 3079 C CA . PHE B 1 34 ? -17.531 -18.344 13.406 1 98.31 34 PHE B CA 1
ATOM 3080 C C . PHE B 1 34 ? -16.344 -17.875 14.227 1 98.31 34 PHE B C 1
ATOM 3082 O O . PHE B 1 34 ? -15.195 -18.188 13.891 1 98.31 34 PHE B O 1
ATOM 3089 N N . LYS B 1 35 ? -16.609 -17.125 15.211 1 97.06 35 LYS B N 1
ATOM 3090 C CA . LYS B 1 35 ? -15.555 -16.609 16.062 1 97.06 35 LYS B CA 1
ATOM 3091 C C . LYS B 1 35 ? -14.641 -17.734 16.547 1 97.06 35 LYS B C 1
ATOM 3093 O O . LYS B 1 35 ? -15.125 -18.781 16.984 1 97.06 35 LYS B O 1
ATOM 3098 N N . ASP B 1 36 ? -13.305 -17.531 16.391 1 96.69 36 ASP B N 1
ATOM 3099 C CA . ASP B 1 36 ? -12.273 -18.484 16.828 1 96.69 36 ASP B CA 1
ATOM 3100 C C . ASP B 1 36 ? -12.398 -19.797 16.078 1 96.69 36 ASP B C 1
ATOM 3102 O O . ASP B 1 36 ? -11.969 -20.844 16.578 1 96.69 36 ASP B O 1
ATOM 3106 N N . GLY B 1 37 ? -13.055 -19.75 14.93 1 96.94 37 GLY B N 1
ATOM 3107 C CA . GLY B 1 37 ? -13.219 -20.938 14.125 1 96.94 37 GLY B CA 1
ATOM 3108 C C . GLY B 1 37 ? -11.898 -21.547 13.672 1 96.94 37 GLY B C 1
ATOM 3109 O O . GLY B 1 37 ? -10.891 -20.844 13.586 1 96.94 37 GLY B O 1
ATOM 3110 N N . ILE B 1 38 ? -11.945 -22.828 13.344 1 97.56 38 ILE B N 1
ATOM 3111 C CA . ILE B 1 38 ? -10.781 -23.547 12.852 1 97.56 38 ILE B CA 1
ATOM 3112 C C . ILE B 1 38 ? -10.68 -23.406 11.336 1 97.56 38 ILE B C 1
ATOM 3114 O O . ILE B 1 38 ? -11.594 -23.781 10.602 1 97.56 38 ILE B O 1
ATOM 3118 N N . ILE B 1 39 ? -9.633 -22.859 10.898 1 98.38 39 ILE B N 1
ATOM 3119 C CA . ILE B 1 39 ? -9.43 -22.641 9.469 1 98.38 39 ILE B CA 1
ATOM 3120 C C . ILE B 1 39 ? -8.773 -23.875 8.852 1 98.38 39 ILE B C 1
ATOM 3122 O O . ILE B 1 39 ? -7.699 -24.297 9.289 1 98.38 39 ILE B O 1
ATOM 3126 N N . THR B 1 40 ? -9.367 -24.422 7.855 1 98.06 40 THR B N 1
ATOM 3127 C CA . THR B 1 40 ? -8.867 -25.562 7.098 1 98.06 40 THR B CA 1
ATOM 3128 C C . THR B 1 40 ? -8.578 -25.172 5.652 1 98.06 40 THR B C 1
ATOM 3130 O O . THR B 1 40 ? -9.469 -24.703 4.938 1 98.06 40 THR B O 1
ATOM 3133 N N . ARG B 1 41 ? -7.355 -25.328 5.277 1 98 41 ARG B N 1
ATOM 3134 C CA . ARG B 1 41 ? -6.98 -25.031 3.9 1 98 41 ARG B CA 1
ATOM 3135 C C . ARG B 1 41 ? -6.801 -26.312 3.086 1 98 41 ARG B C 1
ATOM 3137 O O . ARG B 1 41 ? -5.891 -27.094 3.354 1 98 41 ARG B O 1
ATOM 3144 N N . THR B 1 42 ? -7.66 -26.484 2.133 1 97.06 42 THR B N 1
ATOM 3145 C CA . THR B 1 42 ? -7.656 -27.719 1.346 1 97.06 42 THR B CA 1
ATOM 3146 C C . THR B 1 42 ? -8.414 -27.531 0.034 1 97.06 42 THR B C 1
ATOM 3148 O O . THR B 1 42 ? -9.188 -26.578 -0.106 1 97.06 42 THR B O 1
ATOM 3151 N N . ARG B 1 43 ? -8.164 -28.391 -0.909 1 91.38 43 ARG B N 1
ATOM 3152 C CA . ARG B 1 43 ? -8.93 -28.422 -2.148 1 91.38 43 ARG B CA 1
ATOM 3153 C C . ARG B 1 43 ? -9.742 -29.703 -2.268 1 91.38 43 ARG B C 1
ATOM 3155 O O . ARG B 1 43 ? -10.461 -29.891 -3.25 1 91.38 43 ARG B O 1
ATOM 3162 N N . GLU B 1 44 ? -9.617 -30.5 -1.229 1 94 44 GLU B N 1
ATOM 3163 C CA . GLU B 1 44 ? -10.336 -31.766 -1.238 1 94 44 GLU B CA 1
ATOM 3164 C C . GLU B 1 44 ? -11.812 -31.562 -0.918 1 94 44 GLU B C 1
ATOM 3166 O O . GLU B 1 44 ? -12.164 -31.156 0.197 1 94 44 GLU B O 1
ATOM 3171 N N . GLN B 1 45 ? -12.633 -31.969 -1.831 1 93.25 45 GLN B N 1
ATOM 3172 C CA . GLN B 1 45 ? -14.062 -31.703 -1.719 1 93.25 45 GLN B CA 1
ATOM 3173 C C . GLN B 1 45 ? -14.656 -32.406 -0.498 1 93.25 45 GLN B C 1
ATOM 3175 O O . GLN B 1 45 ? -15.531 -31.844 0.173 1 93.25 45 GLN B O 1
ATOM 3180 N N . GLU B 1 46 ? -14.172 -33.562 -0.24 1 96.62 46 GLU B N 1
ATOM 3181 C CA . GLU B 1 46 ? -14.695 -34.344 0.893 1 96.62 46 GLU B CA 1
ATOM 3182 C C . GLU B 1 46 ? -14.477 -33.594 2.205 1 96.62 46 GLU B C 1
ATOM 3184 O O . GLU B 1 46 ? -15.344 -33.594 3.082 1 96.62 46 GLU B O 1
ATOM 3189 N N . ILE B 1 47 ? -13.336 -32.969 2.352 1 97.56 47 ILE B N 1
ATOM 3190 C CA . ILE B 1 47 ? -13.023 -32.219 3.551 1 97.56 47 ILE B CA 1
ATOM 3191 C C . ILE B 1 47 ? -13.812 -30.906 3.545 1 97.56 47 ILE B C 1
ATOM 3193 O O . ILE B 1 47 ? -14.359 -30.5 4.57 1 97.56 47 ILE B O 1
ATOM 3197 N N . LEU B 1 48 ? -13.898 -30.25 2.408 1 97.25 48 LEU B N 1
ATOM 3198 C CA . LEU B 1 48 ? -14.633 -29 2.264 1 97.25 48 LEU B CA 1
ATOM 3199 C C . LEU B 1 48 ? -16.094 -29.172 2.654 1 97.25 48 LEU B C 1
ATOM 3201 O O . LEU B 1 48 ? -16.688 -28.297 3.291 1 97.25 48 LEU B O 1
ATOM 3205 N N . ASP B 1 49 ? -16.641 -30.344 2.328 1 96.38 49 ASP B N 1
ATOM 3206 C CA . ASP B 1 49 ? -18.047 -30.625 2.598 1 96.38 49 ASP B CA 1
ATOM 3207 C C . ASP B 1 49 ? -18.328 -30.672 4.098 1 96.38 49 ASP B C 1
ATOM 3209 O O . ASP B 1 49 ? -19.469 -30.516 4.531 1 96.38 49 ASP B O 1
ATOM 3213 N N . GLN B 1 50 ? -17.281 -30.844 4.875 1 97.06 50 GLN B N 1
ATOM 3214 C CA . GLN B 1 50 ? -17.438 -30.969 6.324 1 97.06 50 GLN B CA 1
ATOM 3215 C C . GLN B 1 50 ? -17.281 -29.609 7.008 1 97.06 50 GLN B C 1
ATOM 3217 O O . GLN B 1 50 ? -17.469 -29.5 8.219 1 97.06 50 GLN B O 1
ATOM 3222 N N . GLN B 1 51 ? -16.953 -28.609 6.309 1 97.94 51 GLN B N 1
ATOM 3223 C CA . GLN B 1 51 ? -16.766 -27.281 6.875 1 97.94 51 GLN B CA 1
ATOM 3224 C C . GLN B 1 51 ? -18.109 -26.578 7.051 1 97.94 51 GLN B C 1
ATOM 3226 O O . GLN B 1 51 ? -19.047 -26.828 6.293 1 97.94 51 GLN B O 1
ATOM 3231 N N . ASN B 1 52 ? -18.234 -25.75 8.07 1 98.5 52 ASN B N 1
ATOM 3232 C CA . ASN B 1 52 ? -19.453 -24.984 8.32 1 98.5 52 ASN B CA 1
ATOM 3233 C C . ASN B 1 52 ? -19.609 -23.844 7.316 1 98.5 52 ASN B C 1
ATOM 3235 O O . ASN B 1 52 ? -20.734 -23.469 6.973 1 98.5 52 ASN B O 1
ATOM 3239 N N . ILE B 1 53 ? -18.547 -23.25 6.84 1 98.69 53 ILE B N 1
ATOM 3240 C CA . ILE B 1 53 ? -18.5 -22.188 5.844 1 98.69 53 ILE B CA 1
ATOM 3241 C C . ILE B 1 53 ? -17.25 -22.328 4.977 1 98.69 53 ILE B C 1
ATOM 3243 O O . ILE B 1 53 ? -16.203 -22.75 5.461 1 98.69 53 ILE B O 1
ATOM 3247 N N . ILE B 1 54 ? -17.422 -22.094 3.678 1 98.5 54 ILE B N 1
ATOM 3248 C CA . ILE B 1 54 ? -16.297 -22.172 2.74 1 98.5 54 ILE B CA 1
ATOM 3249 C C . ILE B 1 54 ? -16.172 -20.859 1.971 1 98.5 54 ILE B C 1
ATOM 3251 O O . ILE B 1 54 ? -17.188 -20.281 1.567 1 98.5 54 ILE B O 1
ATOM 3255 N N . VAL B 1 55 ? -14.914 -20.406 1.883 1 98.69 55 VAL B N 1
ATOM 3256 C CA . VAL B 1 55 ? -14.672 -19.188 1.126 1 98.69 55 VAL B CA 1
ATOM 3257 C C . VAL B 1 55 ? -13.602 -19.438 0.068 1 98.69 55 VAL B C 1
ATOM 3259 O O . VAL B 1 55 ? -12.656 -20.203 0.297 1 98.69 55 VAL B O 1
ATOM 3262 N N . ASP B 1 56 ? -13.719 -18.891 -1.125 1 97.75 56 ASP B N 1
ATOM 3263 C CA . ASP B 1 56 ? -12.742 -18.766 -2.201 1 97.75 56 ASP B CA 1
ATOM 3264 C C . ASP B 1 56 ? -12.406 -20.141 -2.789 1 97.75 56 ASP B C 1
ATOM 3266 O O . ASP B 1 56 ? -11.336 -20.328 -3.365 1 97.75 56 ASP B O 1
ATOM 3270 N N . VAL B 1 57 ? -13.219 -21.156 -2.539 1 95.5 57 VAL B N 1
ATOM 3271 C CA . VAL B 1 57 ? -13.016 -22.5 -3.057 1 95.5 57 VAL B CA 1
ATOM 3272 C C . VAL B 1 57 ? -14.359 -23.219 -3.166 1 95.5 57 VAL B C 1
ATOM 3274 O O . VAL B 1 57 ? -15.359 -22.781 -2.594 1 95.5 57 VAL B O 1
ATOM 3277 N N . GLY B 1 58 ? -14.445 -24.25 -3.975 1 91.5 58 GLY B N 1
ATOM 3278 C CA . GLY B 1 58 ? -15.641 -25.078 -4.062 1 91.5 58 GLY B CA 1
ATOM 3279 C C . GLY B 1 58 ? -16.484 -24.781 -5.285 1 91.5 58 GLY B C 1
ATOM 3280 O O . GLY B 1 58 ? -17.328 -25.609 -5.68 1 91.5 58 GLY B O 1
ATOM 3281 N N . GLY B 1 59 ? -16.375 -23.5 -5.859 1 90.25 59 GLY B N 1
ATOM 3282 C CA . GLY B 1 59 ? -17.016 -23.188 -7.129 1 90.25 59 GLY B CA 1
ATOM 3283 C C . GLY B 1 59 ? -18.484 -22.859 -7 1 90.25 59 GLY B C 1
ATOM 3284 O O . GLY B 1 59 ? -19.234 -22.938 -7.977 1 90.25 59 GLY B O 1
ATOM 3285 N N . ILE B 1 60 ? -18.938 -22.578 -5.777 1 92.81 60 ILE B N 1
ATOM 3286 C CA . ILE B 1 60 ? -20.344 -22.312 -5.531 1 92.81 60 ILE B CA 1
ATOM 3287 C C . ILE B 1 60 ? -20.516 -21.031 -4.738 1 92.81 60 ILE B C 1
ATOM 3289 O O . ILE B 1 60 ? -19.75 -20.766 -3.795 1 92.81 60 ILE B O 1
ATOM 3293 N N . TYR B 1 61 ? -21.422 -20.203 -5.133 1 96.44 61 TYR B N 1
ATOM 3294 C CA . TYR B 1 61 ? -21.906 -19.078 -4.336 1 96.44 61 TYR B CA 1
ATOM 3295 C C . TYR B 1 61 ? -23.359 -19.312 -3.91 1 96.44 61 TYR B C 1
ATOM 3297 O O . TYR B 1 61 ? -24.266 -19.188 -4.727 1 96.44 61 TYR B O 1
ATOM 3305 N N . ASP B 1 62 ? -23.516 -19.672 -2.701 1 97.12 62 ASP B N 1
ATOM 3306 C CA . ASP B 1 62 ? -24.812 -19.953 -2.09 1 97.12 62 ASP B CA 1
ATOM 3307 C C . ASP B 1 62 ? -24.812 -19.562 -0.61 1 97.12 62 ASP B C 1
ATOM 3309 O O . ASP B 1 62 ? -24.516 -20.406 0.248 1 97.12 62 ASP B O 1
ATOM 3313 N N . PRO B 1 63 ? -25.203 -18.375 -0.276 1 97.25 63 PRO B N 1
ATOM 3314 C CA . PRO B 1 63 ? -25.188 -17.891 1.106 1 97.25 63 PRO B CA 1
ATOM 3315 C C . PRO B 1 63 ? -26 -18.766 2.053 1 97.25 63 PRO B C 1
ATOM 3317 O O . PRO B 1 63 ? -25.656 -18.891 3.23 1 97.25 63 PRO B O 1
ATOM 3320 N N . SER B 1 64 ? -27.047 -19.375 1.566 1 97.5 64 SER B N 1
ATOM 3321 C CA . SER B 1 64 ? -27.891 -20.203 2.424 1 97.5 64 SER B CA 1
ATOM 3322 C C . SER B 1 64 ? -27.141 -21.422 2.945 1 97.5 64 SER B C 1
ATOM 3324 O O . SER B 1 64 ? -27.5 -21.984 3.984 1 97.5 64 SER B O 1
ATOM 3326 N N . LYS B 1 65 ? -26.109 -21.797 2.293 1 97.31 65 LYS B N 1
ATOM 3327 C CA . LYS B 1 65 ? -25.312 -22.938 2.691 1 97.31 65 LYS B CA 1
ATOM 3328 C C . LYS B 1 65 ? -23.906 -22.516 3.121 1 97.31 65 LYS B C 1
ATOM 3330 O O . LYS B 1 65 ? -23.016 -23.359 3.301 1 97.31 65 LYS B O 1
ATOM 3335 N N . HIS B 1 66 ? -23.656 -21.281 3.152 1 98.31 66 HIS B N 1
ATOM 3336 C CA . HIS B 1 66 ? -22.375 -20.688 3.541 1 98.31 66 HIS B CA 1
ATOM 3337 C C . HIS B 1 66 ? -21.25 -21.141 2.605 1 98.31 66 HIS B C 1
ATOM 3339 O O . HIS B 1 66 ? -20.188 -21.562 3.064 1 98.31 66 HIS B O 1
ATOM 3345 N N . ARG B 1 67 ? -21.609 -21.109 1.272 1 98.12 67 ARG B N 1
ATOM 3346 C CA . ARG B 1 67 ? -20.625 -21.297 0.214 1 98.12 67 ARG B CA 1
ATOM 3347 C C . ARG B 1 67 ? -20.328 -20 -0.512 1 98.12 67 ARG B C 1
ATOM 3349 O O . ARG B 1 67 ? -21.203 -19.422 -1.15 1 98.12 67 ARG B O 1
ATOM 3356 N N . TYR B 1 68 ? -19.062 -19.469 -0.372 1 98.25 68 TYR B N 1
ATOM 3357 C CA . TYR B 1 68 ? -18.719 -18.141 -0.885 1 98.25 68 TYR B CA 1
ATOM 3358 C C . TYR B 1 68 ? -17.5 -18.219 -1.814 1 98.25 68 TYR B C 1
ATOM 3360 O O . TYR B 1 68 ? -16.422 -17.75 -1.471 1 98.25 68 TYR B O 1
ATOM 3368 N N . ASP B 1 69 ? -17.703 -18.75 -2.99 1 96.12 69 ASP B N 1
ATOM 3369 C CA . ASP B 1 69 ? -16.703 -18.75 -4.062 1 96.12 69 ASP B CA 1
ATOM 3370 C C . ASP B 1 69 ? -17.125 -17.812 -5.199 1 96.12 69 ASP B C 1
ATOM 3372 O O . ASP B 1 69 ? -18.328 -17.656 -5.473 1 96.12 69 ASP B O 1
ATOM 3376 N N . HIS B 1 70 ? -16.156 -17.188 -5.785 1 94.31 70 HIS B N 1
ATOM 3377 C CA . HIS B 1 70 ? -16.438 -16.203 -6.816 1 94.31 70 HIS B CA 1
ATOM 3378 C C . HIS B 1 70 ? -15.805 -16.578 -8.148 1 94.31 70 HIS B C 1
ATOM 3380 O O . HIS B 1 70 ? -15.875 -15.828 -9.117 1 94.31 70 HIS B O 1
ATOM 3386 N N . HIS B 1 71 ? -15.289 -17.812 -8.312 1 89 71 HIS B N 1
ATOM 3387 C CA . HIS B 1 71 ? -14.438 -18.172 -9.438 1 89 71 HIS B CA 1
ATOM 3388 C C . HIS B 1 71 ? -15.266 -18.688 -10.609 1 89 71 HIS B C 1
ATOM 3390 O O . HIS B 1 71 ? -14.766 -18.781 -11.734 1 89 71 HIS B O 1
ATOM 3396 N N . GLN B 1 72 ? -16.5 -19.047 -10.383 1 84.75 72 GLN B N 1
ATOM 3397 C CA . GLN B 1 72 ? -17.312 -19.594 -11.469 1 84.75 72 GLN B CA 1
ATOM 3398 C C . GLN B 1 72 ? -17.641 -18.516 -12.508 1 84.75 72 GLN B C 1
ATOM 3400 O O . GLN B 1 72 ? -17.828 -17.344 -12.156 1 84.75 72 GLN B O 1
ATOM 3405 N N . ARG B 1 73 ? -17.734 -18.859 -13.688 1 82.5 73 ARG B N 1
ATOM 3406 C CA . ARG B 1 73 ? -18 -17.969 -14.805 1 82.5 73 ARG B CA 1
ATOM 3407 C C . ARG B 1 73 ? -19.328 -17.25 -14.633 1 82.5 73 ARG B C 1
ATOM 3409 O O . ARG B 1 73 ? -19.469 -16.078 -15.031 1 82.5 73 ARG B O 1
ATOM 3416 N N . SER B 1 74 ? -20.203 -17.922 -14.031 1 85.75 74 SER B N 1
ATOM 3417 C CA . SER B 1 74 ? -21.562 -17.375 -13.891 1 85.75 74 SER B CA 1
ATOM 3418 C C . SER B 1 74 ? -21.609 -16.297 -12.82 1 85.75 74 SER B C 1
ATOM 3420 O O . SER B 1 74 ? -22.594 -15.547 -12.734 1 85.75 74 SER B O 1
ATOM 3422 N N . PHE B 1 75 ? -20.578 -16.203 -12.023 1 90.81 75 PHE B N 1
ATOM 3423 C CA . PHE B 1 75 ? -20.594 -15.234 -10.938 1 90.81 75 PHE B CA 1
ATOM 3424 C C . PHE B 1 75 ? -20.25 -13.844 -11.445 1 90.81 75 PHE B C 1
ATOM 3426 O O . PHE B 1 75 ? -19.156 -13.617 -11.969 1 90.81 75 PHE B O 1
ATOM 3433 N N . VAL B 1 76 ? -21.156 -12.914 -11.25 1 91.88 76 VAL B N 1
ATOM 3434 C CA . VAL B 1 76 ? -20.938 -11.562 -11.75 1 91.88 76 VAL B CA 1
ATOM 3435 C C . VAL B 1 76 ? -21.406 -10.547 -10.711 1 91.88 76 VAL B C 1
ATOM 3437 O O . VAL B 1 76 ? -21.547 -9.359 -11.016 1 91.88 76 VAL B O 1
ATOM 3440 N N . ASP B 1 77 ? -21.531 -10.953 -9.484 1 95.56 77 ASP B N 1
ATOM 3441 C CA . ASP B 1 77 ? -22.141 -10.102 -8.469 1 95.56 77 ASP B CA 1
ATOM 3442 C C . ASP B 1 77 ? -21.172 -9.023 -8.008 1 95.56 77 ASP B C 1
ATOM 3444 O O . ASP B 1 77 ? -19.953 -9.242 -7.965 1 95.56 77 ASP B O 1
ATOM 3448 N N . THR B 1 78 ? -21.766 -7.898 -7.668 1 97.94 78 THR B N 1
ATOM 3449 C CA . THR B 1 78 ? -21.062 -6.746 -7.105 1 97.94 78 THR B CA 1
ATOM 3450 C C . THR B 1 78 ? -21.625 -6.406 -5.723 1 97.94 78 THR B C 1
ATOM 3452 O O . THR B 1 78 ? -22.531 -7.074 -5.234 1 97.94 78 THR B O 1
ATOM 3455 N N . PHE B 1 79 ? -21.016 -5.465 -5.039 1 98.25 79 PHE B N 1
ATOM 3456 C CA . PHE B 1 79 ? -21.406 -5.121 -3.68 1 98.25 79 PHE B CA 1
ATOM 3457 C C . PHE B 1 79 ? -22.844 -4.586 -3.645 1 98.25 79 PHE B C 1
ATOM 3459 O O . PHE B 1 79 ? -23.625 -4.957 -2.773 1 98.25 79 PHE B O 1
ATOM 3466 N N . SER B 1 80 ? -23.188 -3.717 -4.547 1 97.25 80 SER B N 1
ATOM 3467 C CA . SER B 1 80 ? -24.516 -3.131 -4.73 1 97.25 80 SER B CA 1
ATOM 3468 C C . SER B 1 80 ? -24.703 -2.643 -6.164 1 97.25 80 SER B C 1
ATOM 3470 O O . SER B 1 80 ? -23.781 -2.725 -6.98 1 97.25 80 SER B O 1
ATOM 3472 N N . SER B 1 81 ? -25.844 -2.135 -6.473 1 95.81 81 SER B N 1
ATOM 3473 C CA . SER B 1 81 ? -26.156 -1.635 -7.809 1 95.81 81 SER B CA 1
ATOM 3474 C C . SER B 1 81 ? -25.297 -0.428 -8.156 1 95.81 81 SER B C 1
ATOM 3476 O O . SER B 1 81 ? -25.172 -0.065 -9.328 1 95.81 81 SER B O 1
ATOM 3478 N N . GLN B 1 82 ? -24.641 0.127 -7.129 1 95.19 82 GLN B N 1
ATOM 3479 C CA . GLN B 1 82 ? -23.812 1.31 -7.352 1 95.19 82 GLN B CA 1
ATOM 3480 C C . GLN B 1 82 ? -22.359 0.928 -7.59 1 95.19 82 GLN B C 1
ATOM 3482 O O . GLN B 1 82 ? -21.5 1.797 -7.805 1 95.19 82 GLN B O 1
ATOM 3487 N N . HIS B 1 83 ? -22.062 -0.305 -7.523 1 97.12 83 HIS B N 1
ATOM 3488 C CA . HIS B 1 83 ? -20.688 -0.788 -7.668 1 97.12 83 HIS B CA 1
ATOM 3489 C C . HIS B 1 83 ? -20.547 -1.656 -8.914 1 97.12 83 HIS B C 1
ATOM 3491 O O . HIS B 1 83 ? -21.484 -2.346 -9.312 1 97.12 83 HIS B O 1
ATOM 3497 N N . ASN B 1 84 ? -19.391 -1.651 -9.531 1 96.31 84 ASN B N 1
ATOM 3498 C CA . ASN B 1 84 ? -19.203 -2.363 -10.789 1 96.31 84 ASN B CA 1
ATOM 3499 C C . ASN B 1 84 ? -18.078 -3.387 -10.688 1 96.31 84 ASN B C 1
ATOM 3501 O O . ASN B 1 84 ? -17.797 -4.113 -11.648 1 96.31 84 ASN B O 1
ATOM 3505 N N . ILE B 1 85 ? -17.453 -3.42 -9.531 1 97.25 85 ILE B N 1
ATOM 3506 C CA . ILE B 1 85 ? -16.359 -4.371 -9.375 1 97.25 85 ILE B CA 1
ATOM 3507 C C . ILE B 1 85 ? -16.906 -5.68 -8.789 1 97.25 85 ILE B C 1
ATOM 3509 O O . ILE B 1 85 ? -17.609 -5.668 -7.781 1 97.25 85 ILE B O 1
ATOM 3513 N N . ARG B 1 86 ? -16.562 -6.734 -9.547 1 96.62 86 ARG B N 1
ATOM 3514 C CA . ARG B 1 86 ? -16.953 -8.07 -9.102 1 96.62 86 ARG B CA 1
ATOM 3515 C C . ARG B 1 86 ? -16.391 -8.367 -7.711 1 96.62 86 ARG B C 1
ATOM 3517 O O . ARG B 1 86 ? -15.25 -7.996 -7.402 1 96.62 86 ARG B O 1
ATOM 3524 N N . LEU B 1 87 ? -17.219 -9.062 -6.91 1 98.38 87 LEU B N 1
ATOM 3525 C CA . LEU B 1 87 ? -16.781 -9.359 -5.547 1 98.38 87 LEU B CA 1
ATOM 3526 C C . LEU B 1 87 ? -15.781 -10.5 -5.527 1 98.38 87 LEU B C 1
ATOM 3528 O O . LEU B 1 87 ? -15.867 -11.422 -6.344 1 98.38 87 LEU B O 1
ATOM 3532 N N . SER B 1 88 ? -14.789 -10.414 -4.684 1 98.12 88 SER B N 1
ATOM 3533 C CA . SER B 1 88 ? -13.953 -11.539 -4.281 1 98.12 88 SER B CA 1
ATOM 3534 C C . SER B 1 88 ? -14.5 -12.211 -3.025 1 98.12 88 SER B C 1
ATOM 3536 O O . SER B 1 88 ? -15.609 -11.906 -2.582 1 98.12 88 SER B O 1
ATOM 3538 N N . SER B 1 89 ? -13.742 -13.156 -2.48 1 98.38 89 SER B N 1
ATOM 3539 C CA . SER B 1 89 ? -14.234 -13.805 -1.27 1 98.38 89 SER B CA 1
ATOM 3540 C C . SER B 1 89 ? -14.305 -12.828 -0.104 1 98.38 89 SER B C 1
ATOM 3542 O O . SER B 1 89 ? -15.18 -12.938 0.752 1 98.38 89 SER B O 1
ATOM 3544 N N . ALA B 1 90 ? -13.383 -11.852 -0.032 1 98.81 90 ALA B N 1
ATOM 3545 C CA . ALA B 1 90 ? -13.438 -10.812 0.991 1 98.81 90 ALA B CA 1
ATOM 3546 C C . ALA B 1 90 ? -14.719 -9.984 0.857 1 98.81 90 ALA B C 1
ATOM 3548 O O . ALA B 1 90 ? -15.422 -9.758 1.843 1 98.81 90 ALA B O 1
ATOM 3549 N N . GLY B 1 91 ? -14.961 -9.555 -0.36 1 98.81 91 GLY B N 1
ATOM 3550 C CA . GLY B 1 91 ? -16.188 -8.797 -0.605 1 98.81 91 GLY B CA 1
ATOM 3551 C C . GLY B 1 91 ? -17.438 -9.578 -0.293 1 98.81 91 GLY B C 1
ATOM 3552 O O . GLY B 1 91 ? -18.406 -9.031 0.25 1 98.81 91 GLY B O 1
ATOM 3553 N N . LEU B 1 92 ? -17.469 -10.875 -0.646 1 98.81 92 LEU B N 1
ATOM 3554 C CA . LEU B 1 92 ? -18.625 -11.719 -0.382 1 98.81 92 LEU B CA 1
ATOM 3555 C C . LEU B 1 92 ? -18.891 -11.828 1.117 1 98.81 92 LEU B C 1
ATOM 3557 O O . LEU B 1 92 ? -20.016 -11.672 1.57 1 98.81 92 LEU B O 1
ATOM 3561 N N . VAL B 1 93 ? -17.812 -12.109 1.858 1 98.81 93 VAL B N 1
ATOM 3562 C CA . VAL B 1 93 ? -17.969 -12.211 3.307 1 98.81 93 VAL B CA 1
ATOM 3563 C C . VAL B 1 93 ? -18.422 -10.867 3.871 1 98.81 93 VAL B C 1
ATOM 3565 O O . VAL B 1 93 ? -19.312 -10.812 4.727 1 98.81 93 VAL B O 1
ATOM 3568 N N . TYR B 1 94 ? -17.875 -9.773 3.398 1 98.88 94 TYR B N 1
ATOM 3569 C CA . TYR B 1 94 ? -18.234 -8.438 3.863 1 98.88 94 TYR B CA 1
ATOM 3570 C C . TYR B 1 94 ? -19.688 -8.125 3.539 1 98.88 94 TYR B C 1
ATOM 3572 O O . TYR B 1 94 ? -20.406 -7.523 4.352 1 98.88 94 TYR B O 1
ATOM 3580 N N . LYS B 1 95 ? -20.109 -8.5 2.359 1 98.56 95 LYS B N 1
ATOM 3581 C CA . LYS B 1 95 ? -21.484 -8.242 1.924 1 98.56 95 LYS B CA 1
ATOM 3582 C C . LYS B 1 95 ? -22.484 -8.922 2.848 1 98.56 95 LYS B C 1
ATOM 3584 O O . LYS B 1 95 ? -23.516 -8.328 3.207 1 98.56 95 LYS B O 1
ATOM 3589 N N . HIS B 1 96 ? -22.203 -10.125 3.289 1 98.5 96 HIS B N 1
ATOM 3590 C CA . HIS B 1 96 ? -23.188 -10.922 4.012 1 98.5 96 HIS B CA 1
ATOM 3591 C C . HIS B 1 96 ? -23.016 -10.766 5.52 1 98.5 96 HIS B C 1
ATOM 3593 O O . HIS B 1 96 ? -23.984 -10.883 6.273 1 98.5 96 HIS B O 1
ATOM 3599 N N . PHE B 1 97 ? -21.781 -10.492 5.992 1 98.62 97 PHE B N 1
ATOM 3600 C CA . PHE B 1 97 ? -21.516 -10.445 7.426 1 98.62 97 PHE B CA 1
ATOM 3601 C C . PHE B 1 97 ? -21 -9.07 7.84 1 98.62 97 PHE B C 1
ATOM 3603 O O . PHE B 1 97 ? -20.703 -8.836 9.016 1 98.62 97 PHE B O 1
ATOM 3610 N N . GLY B 1 98 ? -20.859 -8.141 6.898 1 98.56 98 GLY B N 1
ATOM 3611 C CA . GLY B 1 98 ? -20.125 -6.891 7.074 1 98.56 98 GLY B CA 1
ATOM 3612 C C . GLY B 1 98 ? -20.688 -6.027 8.188 1 98.56 98 GLY B C 1
ATOM 3613 O O . GLY B 1 98 ? -19.938 -5.363 8.906 1 98.56 98 GLY B O 1
ATOM 3614 N N . GLN B 1 99 ? -22.031 -5.992 8.32 1 97.94 99 GLN B N 1
ATOM 3615 C CA . GLN B 1 99 ? -22.641 -5.195 9.383 1 97.94 99 GLN B CA 1
ATOM 3616 C C . GLN B 1 99 ? -22.188 -5.68 10.758 1 97.94 99 GLN B C 1
ATOM 3618 O O . GLN B 1 99 ? -21.812 -4.871 11.617 1 97.94 99 GLN B O 1
ATOM 3623 N N . GLU B 1 100 ? -22.203 -6.949 10.922 1 98.44 100 GLU B N 1
ATOM 3624 C CA . GLU B 1 100 ? -21.766 -7.539 12.188 1 98.44 100 GLU B CA 1
ATOM 3625 C C . GLU B 1 100 ? -20.266 -7.336 12.383 1 98.44 100 GLU B C 1
ATOM 3627 O O . GLU B 1 100 ? -19.812 -7.012 13.484 1 98.44 100 GLU B O 1
ATOM 3632 N N . ILE B 1 101 ? -19.516 -7.566 11.336 1 98.81 101 ILE B N 1
ATOM 3633 C CA . ILE B 1 101 ? -18.062 -7.438 11.383 1 98.81 101 ILE B CA 1
ATOM 3634 C C . ILE B 1 101 ? -17.688 -6.02 11.805 1 98.81 101 ILE B C 1
ATOM 3636 O O . ILE B 1 101 ? -16.891 -5.828 12.727 1 98.81 101 ILE B O 1
ATOM 3640 N N . ILE B 1 102 ? -18.25 -4.996 11.156 1 98.75 102 ILE B N 1
ATOM 3641 C CA . ILE B 1 102 ? -17.953 -3.598 11.43 1 98.75 102 ILE B CA 1
ATOM 3642 C C . ILE B 1 102 ? -18.344 -3.254 12.867 1 98.75 102 ILE B C 1
ATOM 3644 O O . ILE B 1 102 ? -17.594 -2.57 13.57 1 98.75 102 ILE B O 1
ATOM 3648 N N . LYS B 1 103 ? -19.484 -3.705 13.258 1 98.62 103 LYS B N 1
ATOM 3649 C CA . LYS B 1 103 ? -19.938 -3.463 14.625 1 98.62 103 LYS B CA 1
ATOM 3650 C C . LYS B 1 103 ? -18.938 -4.004 15.641 1 98.62 103 LYS B C 1
ATOM 3652 O O . LYS B 1 103 ? -18.562 -3.303 16.578 1 98.62 103 LYS B O 1
ATOM 3657 N N . ASN B 1 104 ? -18.5 -5.23 15.445 1 98.69 104 ASN B N 1
ATOM 3658 C CA . ASN B 1 104 ? -17.609 -5.879 16.391 1 98.69 104 ASN B CA 1
ATOM 3659 C C . ASN B 1 104 ? -16.219 -5.25 16.375 1 98.69 104 ASN B C 1
ATOM 3661 O O . ASN B 1 104 ? -15.609 -5.062 17.438 1 98.69 104 ASN B O 1
ATOM 3665 N N . VAL B 1 105 ? -15.688 -4.941 15.203 1 98.75 105 VAL B N 1
ATOM 3666 C CA . VAL B 1 105 ? -14.406 -4.25 15.109 1 98.75 105 VAL B CA 1
ATOM 3667 C C . VAL B 1 105 ? -14.5 -2.895 15.805 1 98.75 105 VAL B C 1
ATOM 3669 O O . VAL B 1 105 ? -13.625 -2.531 16.594 1 98.75 105 VAL B O 1
ATOM 3672 N N . ALA B 1 106 ? -15.602 -2.154 15.5 1 98.62 106 ALA B N 1
ATOM 3673 C CA . ALA B 1 106 ? -15.789 -0.816 16.047 1 98.62 106 ALA B CA 1
ATOM 3674 C C . ALA B 1 106 ? -15.875 -0.859 17.578 1 98.62 106 ALA B C 1
ATOM 3676 O O . ALA B 1 106 ? -15.242 -0.055 18.266 1 98.62 106 ALA B O 1
ATOM 3677 N N . GLN B 1 107 ? -16.641 -1.789 18.078 1 97.94 107 GLN B N 1
ATOM 3678 C CA . GLN B 1 107 ? -16.781 -1.917 19.531 1 97.94 107 GLN B CA 1
ATOM 3679 C C . GLN B 1 107 ? -15.438 -2.219 20.188 1 97.94 107 GLN B C 1
ATOM 3681 O O . GLN B 1 107 ? -15.102 -1.636 21.219 1 97.94 107 GLN B O 1
ATOM 3686 N N . SER B 1 108 ? -14.742 -3.143 19.594 1 97.94 108 SER B N 1
ATOM 3687 C CA . SER B 1 108 ? -13.422 -3.475 20.125 1 97.94 108 SER B CA 1
ATOM 3688 C C . SER B 1 108 ? -12.516 -2.248 20.141 1 97.94 108 SER B C 1
ATOM 3690 O O . SER B 1 108 ? -11.797 -2.021 21.125 1 97.94 108 SER B O 1
ATOM 3692 N N . LEU B 1 109 ? -12.531 -1.456 19.156 1 97.94 109 LEU B N 1
ATOM 3693 C CA . LEU B 1 109 ? -11.703 -0.263 19.047 1 97.94 109 LEU B CA 1
ATOM 3694 C C . LEU B 1 109 ? -12.102 0.781 20.078 1 97.94 109 LEU B C 1
ATOM 3696 O O . LEU B 1 109 ? -11.25 1.441 20.672 1 97.94 109 LEU B O 1
ATOM 3700 N N . ILE B 1 110 ? -13.391 0.965 20.266 1 97.12 110 ILE B N 1
ATOM 3701 C CA . ILE B 1 110 ? -13.867 1.907 21.266 1 97.12 110 ILE B CA 1
ATOM 3702 C C . ILE B 1 110 ? -13.383 1.476 22.656 1 97.12 110 ILE B C 1
ATOM 3704 O O . ILE B 1 110 ? -12.859 2.289 23.422 1 97.12 110 ILE B O 1
ATOM 3708 N N . ASP B 1 111 ? -13.5 0.165 22.922 1 96.81 111 ASP B N 1
ATOM 3709 C CA . ASP B 1 111 ? -13.094 -0.369 24.219 1 96.81 111 ASP B CA 1
ATOM 3710 C C . ASP B 1 111 ? -11.586 -0.193 24.422 1 96.81 111 ASP B C 1
ATOM 3712 O O . ASP B 1 111 ? -11.148 0.142 25.531 1 96.81 111 ASP B O 1
ATOM 3716 N N . GLU B 1 112 ? -10.852 -0.399 23.422 1 96.38 112 GLU B N 1
ATOM 3717 C CA . GLU B 1 112 ? -9.398 -0.353 23.5 1 96.38 112 GLU B CA 1
ATOM 3718 C C . GLU B 1 112 ? -8.898 1.081 23.641 1 96.38 112 GLU B C 1
ATOM 3720 O O . GLU B 1 112 ? -7.793 1.311 24.156 1 96.38 112 GLU B O 1
ATOM 3725 N N . ASN B 1 113 ? -9.727 2.092 23.203 1 95.69 113 ASN B N 1
ATOM 3726 C CA . ASN B 1 113 ? -9.211 3.453 23.094 1 95.69 113 ASN B CA 1
ATOM 3727 C C . ASN B 1 113 ? -9.984 4.418 24 1 95.69 113 ASN B C 1
ATOM 3729 O O . ASN B 1 113 ? -9.625 5.594 24.109 1 95.69 113 ASN B O 1
ATOM 3733 N N . LYS B 1 114 ? -11 3.965 24.656 1 93.31 114 LYS B N 1
ATOM 3734 C CA . LYS B 1 114 ? -11.953 4.805 25.375 1 93.31 114 LYS B CA 1
ATOM 3735 C C . LYS B 1 114 ? -11.234 5.727 26.359 1 93.31 114 LYS B C 1
ATOM 3737 O O . LYS B 1 114 ? -11.586 6.902 26.484 1 93.31 114 LYS B O 1
ATOM 3742 N N . ASP B 1 115 ? -10.203 5.293 27.016 1 94.19 115 ASP B N 1
ATOM 3743 C CA . ASP B 1 115 ? -9.523 6.059 28.047 1 94.19 115 ASP B CA 1
ATOM 3744 C C . ASP B 1 115 ? -8.617 7.129 27.438 1 94.19 115 ASP B C 1
ATOM 3746 O O . ASP B 1 115 ? -8.188 8.055 28.141 1 94.19 115 ASP B O 1
ATOM 3750 N N . ASN B 1 116 ? -8.359 7.031 26.188 1 94.94 116 ASN B N 1
ATOM 3751 C CA . ASN B 1 116 ? -7.422 7.934 25.531 1 94.94 116 ASN B CA 1
ATOM 3752 C C . ASN B 1 116 ? -8.125 8.859 24.547 1 94.94 116 ASN B C 1
ATOM 3754 O O . ASN B 1 116 ? -7.473 9.547 23.75 1 94.94 116 ASN B O 1
ATOM 3758 N N . LEU B 1 117 ? -9.422 8.914 24.562 1 96.06 117 LEU B N 1
ATOM 3759 C CA . LEU B 1 117 ? -10.188 9.773 23.672 1 96.06 117 LEU B CA 1
ATOM 3760 C C . LEU B 1 117 ? -10.688 11.016 24.406 1 96.06 117 LEU B C 1
ATOM 3762 O O . LEU B 1 117 ? -11.078 10.93 25.578 1 96.06 117 LEU B O 1
ATOM 3766 N N . ASN B 1 118 ? -10.688 12.125 23.734 1 94.5 118 ASN B N 1
ATOM 3767 C CA . ASN B 1 118 ? -11.195 13.367 24.312 1 94.5 118 ASN B CA 1
ATOM 3768 C C . ASN B 1 118 ? -12.625 13.648 23.891 1 94.5 118 ASN B C 1
ATOM 3770 O O . ASN B 1 118 ? -13.172 14.719 24.172 1 94.5 118 ASN B O 1
ATOM 3774 N N . ILE B 1 119 ? -13.172 12.664 23.125 1 93.94 119 ILE B N 1
ATOM 3775 C CA . ILE B 1 119 ? -14.562 12.758 22.703 1 93.94 119 ILE B CA 1
ATOM 3776 C C . ILE B 1 119 ? -15.281 11.438 22.969 1 93.94 119 ILE B C 1
ATOM 3778 O O . ILE B 1 119 ? -14.633 10.414 23.219 1 93.94 119 ILE B O 1
ATOM 3782 N N . GLU B 1 120 ? -16.594 11.539 22.922 1 93.06 120 GLU B N 1
ATOM 3783 C CA . GLU B 1 120 ? -17.406 10.328 23.031 1 93.06 120 GLU B CA 1
ATOM 3784 C C . GLU B 1 120 ? -17.766 9.773 21.656 1 93.06 120 GLU B C 1
ATOM 3786 O O . GLU B 1 120 ? -18.203 10.523 20.781 1 93.06 120 GLU B O 1
ATOM 3791 N N . ILE B 1 121 ? -17.5 8.539 21.516 1 93.69 121 ILE B N 1
ATOM 3792 C CA . ILE B 1 121 ? -17.875 7.852 20.281 1 93.69 121 ILE B CA 1
ATOM 3793 C C . ILE B 1 121 ? -19.125 7.008 20.516 1 93.69 121 ILE B C 1
ATOM 3795 O O . ILE B 1 121 ? -19.141 6.152 21.406 1 93.69 121 ILE B O 1
ATOM 3799 N N . THR B 1 122 ? -20.156 7.324 19.797 1 87.25 122 THR B N 1
ATOM 3800 C CA . THR B 1 122 ? -21.406 6.559 19.891 1 87.25 122 THR B CA 1
ATOM 3801 C C . THR B 1 122 ? -21.562 5.648 18.672 1 87.25 122 THR B C 1
ATOM 3803 O O . THR B 1 122 ? -21.453 6.105 17.531 1 87.25 122 THR B O 1
ATOM 3806 N N . LEU B 1 123 ? -21.828 4.43 18.969 1 93.75 123 LEU B N 1
ATOM 3807 C CA . LEU B 1 123 ? -22.047 3.455 17.906 1 93.75 123 LEU B CA 1
ATOM 3808 C C . LEU B 1 123 ? -23.531 3.225 17.672 1 93.75 123 LEU B C 1
ATOM 3810 O O . LEU B 1 123 ? -24.062 2.186 18.062 1 93.75 123 LEU B O 1
ATOM 3814 N N . ASN B 1 124 ? -24.203 4.152 17.016 1 94.62 124 ASN B N 1
ATOM 3815 C CA . ASN B 1 124 ? -25.609 3.951 16.641 1 94.62 124 ASN B CA 1
ATOM 3816 C C . ASN B 1 124 ? -25.719 3.41 15.219 1 94.62 124 ASN B C 1
ATOM 3818 O O . ASN B 1 124 ? -24.703 3.188 14.547 1 94.62 124 ASN B O 1
ATOM 3822 N N . GLN B 1 125 ? -26.906 3.172 14.805 1 95.88 125 GLN B N 1
ATOM 3823 C CA . GLN B 1 125 ? -27.125 2.535 13.508 1 95.88 125 GLN B CA 1
ATOM 3824 C C . GLN B 1 125 ? -26.625 3.42 12.367 1 95.88 125 GLN B C 1
ATOM 3826 O O . GLN B 1 125 ? -26.094 2.92 11.375 1 95.88 125 GLN B O 1
ATOM 3831 N N . GLU B 1 126 ? -26.766 4.656 12.5 1 94.25 126 GLU B N 1
ATOM 3832 C CA . GLU B 1 126 ? -26.328 5.594 11.477 1 94.25 126 GLU B CA 1
ATOM 3833 C C . GLU B 1 126 ? -24.812 5.527 11.289 1 94.25 126 GLU B C 1
ATOM 3835 O O . GLU B 1 126 ? -24.312 5.516 10.164 1 94.25 126 GLU B O 1
ATOM 3840 N N . THR B 1 127 ? -24.141 5.539 12.438 1 95.5 127 THR B N 1
ATOM 3841 C CA . THR B 1 127 ? -22.688 5.438 12.406 1 95.5 127 THR B CA 1
ATOM 3842 C C . THR B 1 127 ? -22.25 4.117 11.781 1 95.5 127 THR B C 1
ATOM 3844 O O . THR B 1 127 ? -21.328 4.082 10.953 1 95.5 127 THR B O 1
ATOM 3847 N N . LEU B 1 128 ? -22.922 3.047 12.164 1 97.69 128 LEU B N 1
ATOM 3848 C CA . LEU B 1 128 ? -22.578 1.719 11.672 1 97.69 128 LEU B CA 1
ATOM 3849 C C . LEU B 1 128 ? -22.828 1.612 10.172 1 97.69 128 LEU B C 1
ATOM 3851 O O . LEU B 1 128 ? -22.016 1.03 9.438 1 97.69 128 LEU B O 1
ATOM 3855 N N . ASP B 1 129 ? -23.922 2.197 9.734 1 97.25 129 ASP B N 1
ATOM 3856 C CA . ASP B 1 129 ? -24.234 2.195 8.305 1 97.25 129 ASP B CA 1
ATOM 3857 C C . ASP B 1 129 ? -23.203 2.984 7.516 1 97.25 129 ASP B C 1
ATOM 3859 O O . ASP B 1 129 ? -22.797 2.564 6.43 1 97.25 129 ASP B O 1
ATOM 3863 N N . SER B 1 130 ? -22.797 4.102 8.062 1 95.69 130 SER B N 1
ATOM 3864 C CA . SER B 1 130 ? -21.781 4.918 7.414 1 95.69 130 SER B CA 1
ATOM 3865 C C . SER B 1 130 ? -20.438 4.18 7.344 1 95.69 130 SER B C 1
ATOM 3867 O O . SER B 1 130 ? -19.781 4.188 6.305 1 95.69 130 SER B O 1
ATOM 3869 N N . LEU B 1 131 ? -20.109 3.57 8.445 1 98.12 131 LEU B N 1
ATOM 3870 C CA . LEU B 1 131 ? -18.875 2.795 8.477 1 98.12 131 LEU B CA 1
ATOM 3871 C C . LEU B 1 131 ? -18.922 1.663 7.453 1 98.12 131 LEU B C 1
ATOM 3873 O O . LEU B 1 131 ? -17.953 1.45 6.719 1 98.12 131 LEU B O 1
ATOM 3877 N N . TYR B 1 132 ? -20.016 0.953 7.445 1 98.5 132 TYR B N 1
ATOM 3878 C CA . TYR B 1 132 ? -20.203 -0.179 6.543 1 98.5 132 TYR B CA 1
ATOM 3879 C C . TYR B 1 132 ? -19.938 0.228 5.102 1 98.5 132 TYR B C 1
ATOM 3881 O O . TYR B 1 132 ? -19.188 -0.443 4.387 1 98.5 132 TYR B O 1
ATOM 3889 N N . GLN B 1 133 ? -20.453 1.336 4.695 1 97.44 133 GLN B N 1
ATOM 3890 C CA . GLN B 1 133 ? -20.312 1.814 3.322 1 97.44 133 GLN B CA 1
ATOM 3891 C C . GLN B 1 133 ? -18.906 2.357 3.078 1 97.44 133 GLN B C 1
ATOM 3893 O O . GLN B 1 133 ? -18.297 2.066 2.049 1 97.44 133 GLN B O 1
ATOM 3898 N N . ARG B 1 134 ? -18.375 3.107 4.012 1 96.62 134 ARG B N 1
ATOM 3899 C CA . ARG B 1 134 ? -17.078 3.756 3.852 1 96.62 134 ARG B CA 1
ATOM 3900 C C . ARG B 1 134 ? -15.945 2.725 3.793 1 96.62 134 ARG B C 1
ATOM 3902 O O . ARG B 1 134 ? -14.992 2.885 3.031 1 96.62 134 ARG B O 1
ATOM 3909 N N . ILE B 1 135 ? -16.125 1.699 4.59 1 98.56 135 ILE B N 1
ATOM 3910 C CA . ILE B 1 135 ? -15.07 0.687 4.637 1 98.56 135 ILE B CA 1
ATOM 3911 C C . ILE B 1 135 ? -15.07 -0.122 3.342 1 98.56 135 ILE B C 1
ATOM 3913 O O . ILE B 1 135 ? -14.016 -0.463 2.812 1 98.56 135 ILE B O 1
ATOM 3917 N N . TYR B 1 136 ? -16.219 -0.442 2.812 1 98.69 136 TYR B N 1
ATOM 3918 C CA . TYR B 1 136 ? -16.219 -1.13 1.527 1 98.69 136 TYR B CA 1
ATOM 3919 C C . TYR B 1 136 ? -15.586 -0.267 0.444 1 98.69 136 TYR B C 1
ATOM 3921 O O . TYR B 1 136 ? -14.664 -0.708 -0.249 1 98.69 136 TYR B O 1
ATOM 3929 N N . ASP B 1 137 ? -16.016 0.997 0.346 1 97.12 137 ASP B N 1
ATOM 3930 C CA . ASP B 1 137 ? -15.594 1.89 -0.728 1 97.12 137 ASP B CA 1
ATOM 3931 C C . ASP B 1 137 ? -14.117 2.236 -0.598 1 97.12 137 ASP B C 1
ATOM 3933 O O . ASP B 1 137 ? -13.414 2.387 -1.604 1 97.12 137 ASP B O 1
ATOM 3937 N N . GLY B 1 138 ? -13.711 2.271 0.592 1 96.81 138 GLY B N 1
ATOM 3938 C CA . GLY B 1 138 ? -12.375 2.785 0.824 1 96.81 138 GLY B CA 1
ATOM 3939 C C . GLY B 1 138 ? -11.336 1.691 0.996 1 96.81 138 GLY B C 1
ATOM 3940 O O . GLY B 1 138 ? -10.133 1.971 1.067 1 96.81 138 GLY B O 1
ATOM 3941 N N . PHE B 1 139 ? -11.75 0.426 1.145 1 98.38 139 PHE B N 1
ATOM 3942 C CA . PHE B 1 139 ? -10.781 -0.603 1.504 1 98.38 139 PHE B CA 1
ATOM 3943 C C . PHE B 1 139 ? -11.125 -1.928 0.834 1 98.38 139 PHE B C 1
ATOM 3945 O O . PHE B 1 139 ? -10.414 -2.381 -0.063 1 98.38 139 PHE B O 1
ATOM 3952 N N . ILE B 1 140 ? -12.328 -2.52 1.079 1 98.81 140 ILE B N 1
ATOM 3953 C CA . ILE B 1 140 ? -12.695 -3.863 0.643 1 98.81 140 ILE B CA 1
ATOM 3954 C C . ILE B 1 140 ? -12.781 -3.906 -0.881 1 98.81 140 ILE B C 1
ATOM 3956 O O . ILE B 1 140 ? -12.406 -4.902 -1.502 1 98.81 140 ILE B O 1
ATOM 3960 N N . GLN B 1 141 ? -13.305 -2.857 -1.5 1 98.69 141 GLN B N 1
ATOM 3961 C CA . GLN B 1 141 ? -13.414 -2.787 -2.953 1 98.69 141 GLN B CA 1
ATOM 3962 C C . GLN B 1 141 ? -12.055 -2.941 -3.621 1 98.69 141 GLN B C 1
ATOM 3964 O O . GLN B 1 141 ? -11.945 -3.555 -4.684 1 98.69 141 GLN B O 1
ATOM 3969 N N . GLY B 1 142 ? -11.047 -2.311 -2.994 1 98.12 142 GLY B N 1
ATOM 3970 C CA . GLY B 1 142 ? -9.703 -2.471 -3.514 1 98.12 142 GLY B CA 1
ATOM 3971 C C . GLY B 1 142 ? -9.227 -3.912 -3.5 1 98.12 142 GLY B C 1
ATOM 3972 O O . GLY B 1 142 ? -8.547 -4.355 -4.426 1 98.12 142 GLY B O 1
ATOM 3973 N N . VAL B 1 143 ? -9.562 -4.664 -2.449 1 98.62 143 VAL B N 1
ATOM 3974 C CA . VAL B 1 143 ? -9.227 -6.078 -2.35 1 98.62 143 VAL B CA 1
ATOM 3975 C C . VAL B 1 143 ? -9.961 -6.863 -3.438 1 98.62 143 VAL B C 1
ATOM 3977 O O . VAL B 1 143 ? -9.367 -7.715 -4.102 1 98.62 143 VAL B O 1
ATOM 3980 N N . ASP B 1 144 ? -11.242 -6.52 -3.66 1 98.38 144 ASP B N 1
ATOM 3981 C CA . ASP B 1 144 ? -12.039 -7.148 -4.711 1 98.38 144 ASP B CA 1
ATOM 3982 C C . ASP B 1 144 ? -11.43 -6.887 -6.086 1 98.38 144 ASP B C 1
ATOM 3984 O O . ASP B 1 144 ? -11.273 -7.809 -6.891 1 98.38 144 ASP B O 1
ATOM 3988 N N . GLY B 1 145 ? -11.148 -5.602 -6.32 1 96.88 145 GLY B N 1
ATOM 3989 C CA . GLY B 1 145 ? -10.586 -5.23 -7.609 1 96.88 145 GLY B CA 1
ATOM 3990 C C . GLY B 1 145 ? -9.273 -5.926 -7.91 1 96.88 145 GLY B C 1
ATOM 3991 O O . GLY B 1 145 ? -9.094 -6.488 -8.992 1 96.88 145 GLY B O 1
ATOM 3992 N N . SER B 1 146 ? -8.414 -5.922 -6.969 1 94.69 146 SER B N 1
ATOM 3993 C CA . SER B 1 146 ? -7.102 -6.539 -7.148 1 94.69 146 SER B CA 1
ATOM 3994 C C . SER B 1 146 ? -7.227 -8.031 -7.406 1 94.69 146 SER B C 1
ATOM 3996 O O . SER B 1 146 ? -6.574 -8.57 -8.305 1 94.69 146 SER B O 1
ATOM 3998 N N . ASP B 1 147 ? -8.031 -8.695 -6.688 1 95.12 147 ASP B N 1
ATOM 3999 C CA . ASP B 1 147 ? -8.172 -10.141 -6.812 1 95.12 147 ASP B CA 1
ATOM 4000 C C . ASP B 1 147 ? -8.781 -10.523 -8.156 1 95.12 147 ASP B C 1
ATOM 4002 O O . ASP B 1 147 ? -8.445 -11.562 -8.727 1 95.12 147 ASP B O 1
ATOM 4006 N N . ASN B 1 148 ? -9.664 -9.695 -8.633 1 93.38 148 ASN B N 1
ATOM 4007 C CA . ASN B 1 148 ? -10.367 -10 -9.875 1 93.38 148 ASN B CA 1
ATOM 4008 C C . ASN B 1 148 ? -9.633 -9.438 -11.086 1 93.38 148 ASN B C 1
ATOM 4010 O O . ASN B 1 148 ? -10.164 -9.43 -12.195 1 93.38 148 ASN B O 1
ATOM 4014 N N . GLY B 1 149 ? -8.469 -8.898 -10.859 1 90.75 149 GLY B N 1
ATOM 4015 C CA . GLY B 1 149 ? -7.641 -8.461 -11.969 1 90.75 149 GLY B CA 1
ATOM 4016 C C . GLY B 1 149 ? -8.07 -7.129 -12.547 1 90.75 149 GLY B C 1
ATOM 4017 O O . GLY B 1 149 ? -7.836 -6.848 -13.727 1 90.75 149 GLY B O 1
ATOM 4018 N N . VAL B 1 150 ? -8.758 -6.297 -11.758 1 93.12 150 VAL B N 1
ATOM 4019 C CA . VAL B 1 150 ? -9.141 -4.957 -12.195 1 93.12 150 VAL B CA 1
ATOM 4020 C C . VAL B 1 150 ? -7.984 -3.992 -11.977 1 93.12 150 VAL B C 1
ATOM 4022 O O . VAL B 1 150 ? -7.531 -3.797 -10.852 1 93.12 150 VAL B O 1
ATOM 4025 N N . GLU B 1 151 ? -7.543 -3.422 -13.086 1 91.69 151 GLU B N 1
ATOM 4026 C CA . GLU B 1 151 ? -6.484 -2.422 -12.969 1 91.69 151 GLU B CA 1
ATOM 4027 C C . GLU B 1 151 ? -6.973 -1.185 -12.227 1 91.69 151 GLU B C 1
ATOM 4029 O O . GLU B 1 151 ? -8.016 -0.625 -12.555 1 91.69 151 GLU B O 1
ATOM 4034 N N . GLN B 1 152 ? -6.234 -0.75 -11.258 1 92.81 152 GLN B N 1
ATOM 4035 C CA . GLN B 1 152 ? -6.598 0.458 -10.523 1 92.81 152 GLN B CA 1
ATOM 4036 C C . GLN B 1 152 ? -6.559 1.685 -11.43 1 92.81 152 GLN B C 1
ATOM 4038 O O . GLN B 1 152 ? -7.371 2.602 -11.281 1 92.81 152 GLN B O 1
ATOM 4043 N N . TYR B 1 153 ? -5.598 1.726 -12.344 1 92.44 153 TYR B N 1
ATOM 4044 C CA . TYR B 1 153 ? -5.453 2.762 -13.367 1 92.44 153 TYR B CA 1
ATOM 4045 C C . TYR B 1 153 ? -5.289 2.148 -14.75 1 92.44 153 TYR B C 1
ATOM 4047 O O . TYR B 1 153 ? -4.812 1.019 -14.883 1 92.44 153 TYR B O 1
ATOM 4055 N N . PRO B 1 154 ? -5.656 2.934 -15.773 1 90.19 154 PRO B N 1
ATOM 4056 C CA . PRO B 1 154 ? -5.512 2.396 -17.125 1 90.19 154 PRO B CA 1
ATOM 4057 C C . PRO B 1 154 ? -4.074 1.984 -17.453 1 90.19 154 PRO B C 1
ATOM 4059 O O . PRO B 1 154 ? -3.131 2.674 -17.062 1 90.19 154 PRO B O 1
ATOM 4062 N N . VAL B 1 155 ? -3.924 0.92 -18.109 1 85.69 155 VAL B N 1
ATOM 4063 C CA . VAL B 1 155 ? -2.637 0.288 -18.375 1 85.69 155 VAL B CA 1
ATOM 4064 C C . VAL B 1 155 ? -1.771 1.223 -19.219 1 85.69 155 VAL B C 1
ATOM 4066 O O . VAL B 1 155 ? -0.541 1.184 -19.125 1 85.69 155 VAL B O 1
ATOM 4069 N N . GLU B 1 156 ? -2.404 2.037 -20 1 86.81 156 GLU B N 1
ATOM 4070 C CA . GLU B 1 156 ? -1.688 2.934 -20.906 1 86.81 156 GLU B CA 1
ATOM 4071 C C . GLU B 1 156 ? -1.007 4.062 -20.125 1 86.81 156 GLU B C 1
ATOM 4073 O O . GLU B 1 156 ? -0.118 4.734 -20.656 1 86.81 156 GLU B O 1
ATOM 4078 N N . VAL B 1 157 ? -1.481 4.219 -18.938 1 89.44 157 VAL B N 1
ATOM 4079 C CA . VAL B 1 157 ? -0.923 5.293 -18.125 1 89.44 157 VAL B CA 1
ATOM 4080 C C . VAL B 1 157 ? 0.247 4.766 -17.297 1 89.44 157 VAL B C 1
ATOM 4082 O O . VAL B 1 157 ? 0.074 3.877 -16.453 1 89.44 157 VAL B O 1
ATOM 4085 N N . LYS B 1 158 ? 1.362 5.312 -17.531 1 87.31 158 LYS B N 1
ATOM 4086 C CA . LYS B 1 158 ? 2.568 4.891 -16.828 1 87.31 158 LYS B CA 1
ATOM 4087 C C . LYS B 1 158 ? 2.656 5.547 -15.453 1 87.31 158 LYS B C 1
ATOM 4089 O O . LYS B 1 158 ? 2.408 6.746 -15.32 1 87.31 158 LYS B O 1
ATOM 4094 N N . SER B 1 159 ? 2.986 4.742 -14.492 1 91.94 159 SER B N 1
ATOM 4095 C CA . SER B 1 159 ? 3.205 5.266 -13.148 1 91.94 159 SER B CA 1
ATOM 4096 C C . SER B 1 159 ? 4.504 6.059 -13.07 1 91.94 159 SER B C 1
ATOM 4098 O O . SER B 1 159 ? 5.508 5.684 -13.68 1 91.94 159 SER B O 1
ATOM 4100 N N . ALA B 1 160 ? 4.551 7.164 -12.289 1 94.38 160 ALA B N 1
ATOM 4101 C CA . ALA B 1 160 ? 5.746 7.984 -12.117 1 94.38 160 ALA B CA 1
ATOM 4102 C C . ALA B 1 160 ? 6.797 7.25 -11.289 1 94.38 160 ALA B C 1
ATOM 4104 O O . ALA B 1 160 ? 7.992 7.523 -11.406 1 94.38 160 ALA B O 1
ATOM 4105 N N . TYR B 1 161 ? 6.414 6.34 -10.5 1 95.38 161 TYR B N 1
ATOM 4106 C CA . TYR B 1 161 ? 7.301 5.547 -9.648 1 95.38 161 TYR B CA 1
ATOM 4107 C C . TYR B 1 161 ? 6.594 4.297 -9.141 1 95.38 161 TYR B C 1
ATOM 4109 O O . TYR B 1 161 ? 5.363 4.223 -9.156 1 95.38 161 TYR B O 1
ATOM 4117 N N . SER B 1 162 ? 7.398 3.348 -8.703 1 93.44 162 SER B N 1
ATOM 4118 C CA . SER B 1 162 ? 6.891 2.117 -8.109 1 93.44 162 SER B CA 1
ATOM 4119 C C . SER B 1 162 ? 6.637 2.291 -6.613 1 93.44 162 SER B C 1
ATOM 4121 O O . SER B 1 162 ? 7.367 3.018 -5.934 1 93.44 162 SER B O 1
ATOM 4123 N N . ASN B 1 163 ? 5.574 1.663 -6.078 1 93 163 ASN B N 1
ATOM 4124 C CA . ASN B 1 163 ? 5.277 1.614 -4.652 1 93 163 ASN B CA 1
ATOM 4125 C C . ASN B 1 163 ? 4.602 0.302 -4.266 1 93 163 ASN B C 1
ATOM 4127 O O . ASN B 1 163 ? 3.41 0.284 -3.947 1 93 163 ASN B O 1
ATOM 4131 N N . PRO B 1 164 ? 5.367 -0.782 -4.285 1 94.19 164 PRO B N 1
ATOM 4132 C CA . PRO B 1 164 ? 4.805 -2.105 -4.016 1 94.19 164 PRO B CA 1
ATOM 4133 C C . PRO B 1 164 ? 4.66 -2.393 -2.521 1 94.19 164 PRO B C 1
ATOM 4135 O O . PRO B 1 164 ? 5.164 -3.408 -2.033 1 94.19 164 PRO B O 1
ATOM 4138 N N . THR B 1 165 ? 3.914 -1.543 -1.791 1 97.88 165 THR B N 1
ATOM 4139 C CA . THR B 1 165 ? 3.82 -1.666 -0.341 1 97.88 165 THR B CA 1
ATOM 4140 C C . THR B 1 165 ? 2.365 -1.812 0.097 1 97.88 165 THR B C 1
ATOM 4142 O O . THR B 1 165 ? 2.049 -1.657 1.278 1 97.88 165 THR B O 1
ATOM 4145 N N . GLN B 1 166 ? 1.463 -2.117 -0.866 1 97.31 166 GLN B N 1
ATOM 4146 C CA . GLN B 1 166 ? 0.044 -2.268 -0.559 1 97.31 166 GLN B CA 1
ATOM 4147 C C . GLN B 1 166 ? -0.226 -3.588 0.158 1 97.31 166 GLN B C 1
ATOM 4149 O O . GLN B 1 166 ? 0.662 -4.438 0.26 1 97.31 166 GLN B O 1
ATOM 4154 N N . LEU B 1 167 ? -1.409 -3.701 0.683 1 98.5 167 LEU B N 1
ATOM 4155 C CA . LEU B 1 167 ? -1.779 -4.867 1.479 1 98.5 167 LEU B CA 1
ATOM 4156 C C . LEU B 1 167 ? -1.596 -6.152 0.68 1 98.5 167 LEU B C 1
ATOM 4158 O O . LEU B 1 167 ? -1.06 -7.137 1.193 1 98.5 167 LEU B O 1
ATOM 4162 N N . GLN B 1 168 ? -2.023 -6.152 -0.609 1 97.38 168 GLN B N 1
ATOM 4163 C CA . GLN B 1 168 ? -1.95 -7.348 -1.443 1 97.38 168 GLN B CA 1
ATOM 4164 C C . GLN B 1 168 ? -0.506 -7.812 -1.613 1 97.38 168 GLN B C 1
ATOM 4166 O O . GLN B 1 168 ? -0.225 -9.008 -1.572 1 97.38 168 GLN B O 1
ATOM 4171 N N . GLN B 1 169 ? 0.379 -6.844 -1.753 1 96.25 169 GLN B N 1
ATOM 4172 C CA . GLN B 1 169 ? 1.793 -7.176 -1.884 1 96.25 169 GLN B CA 1
ATOM 4173 C C . GLN B 1 169 ? 2.359 -7.699 -0.567 1 96.25 169 GLN B C 1
ATOM 4175 O O . GLN B 1 169 ? 3.162 -8.633 -0.559 1 96.25 169 GLN B O 1
ATOM 4180 N N . ARG B 1 170 ? 1.956 -7.082 0.546 1 98.19 170 ARG B N 1
ATOM 4181 C CA . ARG B 1 170 ? 2.439 -7.484 1.862 1 98.19 170 ARG B CA 1
ATOM 4182 C C . ARG B 1 170 ? 2.002 -8.906 2.193 1 98.19 170 ARG B C 1
ATOM 4184 O O . ARG B 1 170 ? 2.771 -9.68 2.77 1 98.19 170 ARG B O 1
ATOM 4191 N N . ILE B 1 171 ? 0.816 -9.219 1.812 1 98.56 171 ILE B N 1
ATOM 4192 C CA . ILE B 1 171 ? 0.313 -10.57 2.037 1 98.56 171 ILE B CA 1
ATOM 4193 C C . ILE B 1 171 ? 0.987 -11.547 1.069 1 98.56 171 ILE B C 1
ATOM 4195 O O . ILE B 1 171 ? 1.411 -12.633 1.467 1 98.56 171 ILE B O 1
ATOM 4199 N N . GLY B 1 172 ? 1.096 -11.148 -0.211 1 97.31 172 GLY B N 1
ATOM 4200 C CA . GLY B 1 172 ? 1.701 -11.992 -1.229 1 97.31 172 GLY B CA 1
ATOM 4201 C C . GLY B 1 172 ? 3.125 -12.398 -0.899 1 97.31 172 GLY B C 1
ATOM 4202 O O . GLY B 1 172 ? 3.541 -13.523 -1.191 1 97.31 172 GLY B O 1
ATOM 4203 N N . ARG B 1 173 ? 3.861 -11.516 -0.276 1 96.88 173 ARG B N 1
ATOM 4204 C CA . ARG B 1 173 ? 5.277 -11.773 -0.026 1 96.88 173 ARG B CA 1
ATOM 4205 C C . ARG B 1 173 ? 5.457 -12.781 1.103 1 96.88 173 ARG B C 1
ATOM 4207 O O . ARG B 1 173 ? 6.57 -13.258 1.34 1 96.88 173 ARG B O 1
ATOM 4214 N N . LEU B 1 174 ? 4.375 -13.172 1.784 1 97.56 174 LEU B N 1
ATOM 4215 C CA . LEU B 1 174 ? 4.461 -14.148 2.861 1 97.56 174 LEU B CA 1
ATOM 4216 C C . LEU B 1 174 ? 4.344 -15.57 2.314 1 97.56 174 LEU B C 1
ATOM 4218 O O . LEU B 1 174 ? 4.613 -16.531 3.027 1 97.56 174 LEU B O 1
ATOM 4222 N N . ASN B 1 175 ? 3.898 -15.703 1.011 1 96.88 175 ASN B N 1
ATOM 4223 C CA . ASN B 1 175 ? 3.969 -17.031 0.402 1 96.88 175 ASN B CA 1
ATOM 4224 C C . ASN B 1 175 ? 5.402 -17.547 0.351 1 96.88 175 ASN B C 1
ATOM 4226 O O . ASN B 1 175 ? 6.348 -16.766 0.261 1 96.88 175 ASN B O 1
ATOM 4230 N N . PRO B 1 176 ? 5.578 -18.828 0.439 1 94.69 176 PRO B N 1
ATOM 4231 C CA . PRO B 1 176 ? 6.938 -19.359 0.366 1 94.69 176 PRO B CA 1
ATOM 4232 C C . PRO B 1 176 ? 7.664 -18.969 -0.917 1 94.69 176 PRO B C 1
ATOM 4234 O O . PRO B 1 176 ? 7.059 -18.953 -1.991 1 94.69 176 PRO B O 1
ATOM 4237 N N . LEU B 1 177 ? 8.953 -18.562 -0.799 1 94.44 177 LEU B N 1
ATOM 4238 C CA . LEU B 1 177 ? 9.805 -18.312 -1.958 1 94.44 177 LEU B CA 1
ATOM 4239 C C . LEU B 1 177 ? 10.281 -19.625 -2.574 1 94.44 177 LEU B C 1
ATOM 4241 O O . LEU B 1 177 ? 10.383 -20.641 -1.883 1 94.44 177 LEU B O 1
ATOM 4245 N N . TRP B 1 178 ? 10.625 -19.562 -3.883 1 93.44 178 TRP B N 1
ATOM 4246 C CA . TRP B 1 178 ? 11.117 -20.75 -4.57 1 93.44 178 TRP B CA 1
ATOM 4247 C C . TRP B 1 178 ? 12.469 -21.188 -4.008 1 93.44 178 TRP B C 1
ATOM 4249 O O . TRP B 1 178 ? 12.867 -22.344 -4.164 1 93.44 178 TRP B O 1
ATOM 4259 N N . THR B 1 179 ? 13.133 -20.25 -3.309 1 95.88 179 THR B N 1
ATOM 4260 C CA . THR B 1 179 ? 14.461 -20.531 -2.766 1 95.88 179 THR B CA 1
ATOM 4261 C C . THR B 1 179 ? 14.359 -21.078 -1.347 1 95.88 179 THR B C 1
ATOM 4263 O O . THR B 1 179 ? 15.367 -21.469 -0.751 1 95.88 179 THR B O 1
ATOM 4266 N N . GLU B 1 180 ? 13.203 -21.062 -0.786 1 95.06 180 GLU B N 1
ATOM 4267 C CA . GLU B 1 180 ? 13.023 -21.5 0.596 1 95.06 180 GLU B CA 1
ATOM 4268 C C . GLU B 1 180 ? 12.711 -22.984 0.667 1 95.06 180 GLU B C 1
ATOM 4270 O O . GLU B 1 180 ? 12.016 -23.516 -0.2 1 95.06 180 GLU B O 1
ATOM 4275 N N . LYS B 1 181 ? 13.211 -23.562 1.718 1 92.69 181 LYS B N 1
ATOM 4276 C CA . LYS B 1 181 ? 12.875 -24.953 1.996 1 92.69 181 LYS B CA 1
ATOM 4277 C C . LYS B 1 181 ? 12.18 -25.094 3.346 1 92.69 181 LYS B C 1
ATOM 4279 O O . LYS B 1 181 ? 12.234 -24.172 4.176 1 92.69 181 LYS B O 1
ATOM 4284 N N . ASN B 1 182 ? 11.383 -26.141 3.539 1 88.06 182 ASN B N 1
ATOM 4285 C CA . ASN B 1 182 ? 10.734 -26.484 4.793 1 88.06 182 ASN B CA 1
ATOM 4286 C C . ASN B 1 182 ? 9.781 -25.391 5.262 1 88.06 182 ASN B C 1
ATOM 4288 O O . ASN B 1 182 ? 9.773 -25.031 6.441 1 88.06 182 ASN B O 1
ATOM 4292 N N . THR B 1 183 ? 9.156 -24.812 4.336 1 91.56 183 THR B N 1
ATOM 4293 C CA . THR B 1 183 ? 8.188 -23.781 4.703 1 91.56 183 THR B CA 1
ATOM 4294 C C . THR B 1 183 ? 6.84 -24.406 5.051 1 91.56 183 THR B C 1
ATOM 4296 O O . THR B 1 183 ? 6.43 -25.391 4.441 1 91.56 183 THR B O 1
ATOM 4299 N N . ASP B 1 184 ? 6.242 -23.922 6.102 1 94.19 184 ASP B N 1
ATOM 4300 C CA . ASP B 1 184 ? 4.875 -24.266 6.469 1 94.19 184 ASP B CA 1
ATOM 4301 C C . ASP B 1 184 ? 3.889 -23.203 6.008 1 94.19 184 ASP B C 1
ATOM 4303 O O . ASP B 1 184 ? 3.775 -22.141 6.637 1 94.19 184 ASP B O 1
ATOM 4307 N N . GLU B 1 185 ? 3.189 -23.484 5.004 1 94.19 185 GLU B N 1
ATOM 4308 C CA . GLU B 1 185 ? 2.279 -22.547 4.367 1 94.19 185 GLU B CA 1
ATOM 4309 C C . GLU B 1 185 ? 1.215 -22.062 5.348 1 94.19 185 GLU B C 1
ATOM 4311 O O . GLU B 1 185 ? 0.782 -20.906 5.277 1 94.19 185 GLU B O 1
ATOM 4316 N N . ASN B 1 186 ? 0.802 -22.891 6.215 1 95.88 186 ASN B N 1
ATOM 4317 C CA . ASN B 1 186 ? -0.251 -22.516 7.152 1 95.88 186 ASN B CA 1
ATOM 4318 C C . ASN B 1 186 ? 0.247 -21.516 8.188 1 95.88 186 ASN B C 1
ATOM 4320 O O . ASN B 1 186 ? -0.509 -20.656 8.633 1 95.88 186 ASN B O 1
ATOM 4324 N N . VAL B 1 187 ? 1.49 -21.719 8.609 1 97.06 187 VAL B N 1
ATOM 4325 C CA . VAL B 1 187 ? 2.082 -20.75 9.516 1 97.06 187 VAL B CA 1
ATOM 4326 C C . VAL B 1 187 ? 2.172 -19.391 8.82 1 97.06 187 VAL B C 1
ATOM 4328 O O . VAL B 1 187 ? 1.868 -18.359 9.422 1 97.06 187 VAL B O 1
ATOM 4331 N N . ARG B 1 188 ? 2.582 -19.453 7.551 1 97.81 188 ARG B N 1
ATOM 4332 C CA . ARG B 1 188 ? 2.66 -18.219 6.766 1 97.81 188 ARG B CA 1
ATOM 4333 C C . ARG B 1 188 ? 1.28 -17.594 6.578 1 97.81 188 ARG B C 1
ATOM 4335 O O . ARG B 1 188 ? 1.132 -16.375 6.633 1 97.81 188 ARG B O 1
ATOM 4342 N N . PHE B 1 189 ? 0.286 -18.469 6.375 1 98.56 189 PHE B N 1
ATOM 4343 C CA . PHE B 1 189 ? -1.089 -18 6.227 1 98.56 189 PHE B CA 1
ATOM 4344 C C . PHE B 1 189 ? -1.554 -17.281 7.488 1 98.56 189 PHE B C 1
ATOM 4346 O O . PHE B 1 189 ? -2.17 -16.219 7.406 1 98.56 189 PHE B O 1
ATOM 4353 N N . ARG B 1 190 ? -1.244 -17.781 8.625 1 98.31 190 ARG B N 1
ATOM 4354 C CA . ARG B 1 190 ? -1.619 -17.156 9.891 1 98.31 190 ARG B CA 1
ATOM 4355 C C . ARG B 1 190 ? -0.931 -15.812 10.062 1 98.31 190 ARG B C 1
ATOM 4357 O O . ARG B 1 190 ? -1.533 -14.867 10.562 1 98.31 190 ARG B O 1
ATOM 4364 N N . SER B 1 191 ? 0.302 -15.773 9.641 1 98.31 191 SER B N 1
ATOM 4365 C CA . SER B 1 191 ? 1.01 -14.5 9.672 1 98.31 191 SER B CA 1
ATOM 4366 C C . SER B 1 191 ? 0.339 -13.477 8.766 1 98.31 191 SER B C 1
ATOM 4368 O O . SER B 1 191 ? 0.251 -12.297 9.109 1 98.31 191 SER B O 1
ATOM 4370 N N . ALA B 1 192 ? -0.091 -13.953 7.605 1 98.75 192 ALA B N 1
ATOM 4371 C CA . ALA B 1 192 ? -0.813 -13.086 6.676 1 98.75 192 ALA B CA 1
ATOM 4372 C C . ALA B 1 192 ? -2.111 -12.578 7.297 1 98.75 192 ALA B C 1
ATOM 4374 O O . ALA B 1 192 ? -2.479 -11.414 7.117 1 98.75 192 ALA B O 1
ATOM 4375 N N . MET B 1 193 ? -2.756 -13.438 8.047 1 98.81 193 MET B N 1
ATOM 4376 C CA . MET B 1 193 ? -4 -13.055 8.711 1 98.81 193 MET B CA 1
ATOM 4377 C C . MET B 1 193 ? -3.76 -11.93 9.719 1 98.81 193 MET B C 1
ATOM 4379 O O . MET B 1 193 ? -4.594 -11.039 9.867 1 98.81 193 MET B O 1
ATOM 4383 N N . GLU B 1 194 ? -2.637 -11.969 10.391 1 98.69 194 GLU B N 1
ATOM 4384 C CA . GLU B 1 194 ? -2.311 -10.914 11.344 1 98.69 194 GLU B CA 1
ATOM 4385 C C . GLU B 1 194 ? -2.164 -9.562 10.641 1 98.69 194 GLU B C 1
ATOM 4387 O O . GLU B 1 194 ? -2.635 -8.539 11.148 1 98.69 194 GLU B O 1
ATOM 4392 N N . ILE B 1 195 ? -1.526 -9.586 9.531 1 98.62 195 ILE B N 1
ATOM 4393 C CA . ILE B 1 195 ? -1.327 -8.367 8.758 1 98.62 195 ILE B CA 1
ATOM 4394 C C . ILE B 1 195 ? -2.674 -7.844 8.258 1 98.62 195 ILE B C 1
ATOM 4396 O O . ILE B 1 195 ? -2.953 -6.648 8.336 1 98.62 195 ILE B O 1
ATOM 4400 N N . ALA B 1 196 ? -3.506 -8.75 7.742 1 98.88 196 ALA B N 1
ATOM 4401 C CA . ALA B 1 196 ? -4.824 -8.383 7.242 1 98.88 196 ALA B CA 1
ATOM 4402 C C . ALA B 1 196 ? -5.695 -7.812 8.359 1 98.88 196 ALA B C 1
ATOM 4404 O O . ALA B 1 196 ? -6.422 -6.836 8.156 1 98.88 196 ALA B O 1
ATOM 4405 N N . ASP B 1 197 ? -5.609 -8.438 9.508 1 98.81 197 ASP B N 1
ATOM 4406 C CA . ASP B 1 197 ? -6.375 -7.977 10.656 1 98.81 197 ASP B CA 1
ATOM 4407 C C . ASP B 1 197 ? -5.969 -6.559 11.062 1 98.81 197 ASP B C 1
ATOM 4409 O O . ASP B 1 197 ? -6.824 -5.703 11.289 1 98.81 197 ASP B O 1
ATOM 4413 N N . MET B 1 198 ? -4.699 -6.371 11.141 1 98.31 198 MET B N 1
ATOM 4414 C CA . MET B 1 198 ? -4.184 -5.055 11.508 1 98.31 198 MET B CA 1
ATOM 4415 C C . MET B 1 198 ? -4.668 -3.99 10.531 1 98.31 198 MET B C 1
ATOM 4417 O O . MET B 1 198 ? -5.086 -2.908 10.945 1 98.31 198 MET B O 1
ATOM 4421 N N . GLU B 1 199 ? -4.609 -4.305 9.258 1 98.62 199 GLU B N 1
ATOM 4422 C CA . GLU B 1 199 ? -5.031 -3.348 8.242 1 98.62 199 GLU B CA 1
ATOM 4423 C C . GLU B 1 199 ? -6.527 -3.057 8.344 1 98.62 199 GLU B C 1
ATOM 4425 O O . GLU B 1 199 ? -6.945 -1.898 8.289 1 98.62 199 GLU B O 1
ATOM 4430 N N . LEU B 1 200 ? -7.363 -4.098 8.539 1 98.88 200 LEU B N 1
ATOM 4431 C CA . LEU B 1 200 ? -8.805 -3.912 8.688 1 98.88 200 LEU B CA 1
ATOM 4432 C C . LEU B 1 200 ? -9.109 -3.01 9.875 1 98.88 200 LEU B C 1
ATOM 4434 O O . LEU B 1 200 ? -9.898 -2.07 9.758 1 98.88 200 LEU B O 1
ATOM 4438 N N . ARG B 1 201 ? -8.477 -3.297 10.945 1 98.69 201 ARG B N 1
ATOM 4439 C CA . ARG B 1 201 ? -8.711 -2.527 12.164 1 98.69 201 ARG B CA 1
ATOM 4440 C C . ARG B 1 201 ? -8.328 -1.064 11.969 1 98.69 201 ARG B C 1
ATOM 4442 O O . ARG B 1 201 ? -9.039 -0.165 12.422 1 98.69 201 ARG B O 1
ATOM 4449 N N . TRP B 1 202 ? -7.246 -0.842 11.305 1 98.12 202 TRP B N 1
ATOM 4450 C CA . TRP B 1 202 ? -6.801 0.528 11.078 1 98.12 202 TRP B CA 1
ATOM 4451 C C . TRP B 1 202 ? -7.781 1.275 10.18 1 98.12 202 TRP B C 1
ATOM 4453 O O . TRP B 1 202 ? -8.055 2.457 10.398 1 98.12 202 TRP B O 1
ATOM 4463 N N . GLN B 1 203 ? -8.273 0.583 9.133 1 98.31 203 GLN B N 1
ATOM 4464 C CA . GLN B 1 203 ? -9.234 1.207 8.234 1 98.31 203 GLN B CA 1
ATOM 4465 C C . GLN B 1 203 ? -10.492 1.64 8.984 1 98.31 203 GLN B C 1
ATOM 4467 O O . GLN B 1 203 ? -11.023 2.729 8.75 1 98.31 203 GLN B O 1
ATOM 4472 N N . VAL B 1 204 ? -10.914 0.813 9.883 1 98.75 204 VAL B N 1
ATOM 4473 C CA . VAL B 1 204 ? -12.102 1.13 10.664 1 98.75 204 VAL B CA 1
ATOM 4474 C C . VAL B 1 204 ? -11.781 2.217 11.688 1 98.75 204 VAL B C 1
ATOM 4476 O O . VAL B 1 204 ? -12.562 3.146 11.883 1 98.75 204 VAL B O 1
ATOM 4479 N N . LYS B 1 205 ? -10.656 2.113 12.297 1 98.38 205 LYS B N 1
ATOM 4480 C CA . LYS B 1 205 ? -10.258 3.029 13.367 1 98.38 205 LYS B CA 1
ATOM 4481 C C . LYS B 1 205 ? -10.227 4.473 12.867 1 98.38 205 LYS B C 1
ATOM 4483 O O . LYS B 1 205 ? -10.766 5.367 13.516 1 98.38 205 LYS B O 1
ATOM 4488 N N . ILE B 1 206 ? -9.656 4.719 11.734 1 97.38 206 ILE B N 1
ATOM 4489 C CA . ILE B 1 206 ? -9.508 6.066 11.195 1 97.38 206 ILE B CA 1
ATOM 4490 C C . ILE B 1 206 ? -10.883 6.664 10.914 1 97.38 206 ILE B C 1
ATOM 4492 O O . ILE B 1 206 ? -11.148 7.82 11.266 1 97.38 206 ILE B O 1
ATOM 4496 N N . GLN B 1 207 ? -11.75 5.863 10.312 1 97.44 207 GLN B N 1
ATOM 4497 C CA . GLN B 1 207 ? -13.094 6.348 10.023 1 97.44 207 GLN B CA 1
ATOM 4498 C C . GLN B 1 207 ? -13.875 6.598 11.312 1 97.44 207 GLN B C 1
ATOM 4500 O O . GLN B 1 207 ? -14.531 7.633 11.461 1 97.44 207 GLN B O 1
ATOM 4505 N N . LEU B 1 208 ? -13.719 5.711 12.25 1 98 208 LEU B N 1
ATOM 4506 C CA . LEU B 1 208 ? -14.523 5.703 13.469 1 98 208 LEU B CA 1
ATOM 4507 C C . LEU B 1 208 ? -14.07 6.805 14.422 1 98 208 LEU B C 1
ATOM 4509 O O . LEU B 1 208 ? -14.898 7.527 14.984 1 98 208 LEU B O 1
ATOM 4513 N N . LEU B 1 209 ? -12.82 6.941 14.594 1 97.31 209 LEU B N 1
ATOM 4514 C CA . LEU B 1 209 ? -12.305 7.773 15.672 1 97.31 209 LEU B CA 1
ATOM 4515 C C . LEU B 1 209 ? -11.898 9.148 15.156 1 97.31 209 LEU B C 1
ATOM 4517 O O . LEU B 1 209 ? -11.648 10.062 15.938 1 97.31 209 LEU B O 1
ATOM 4521 N N . SER B 1 210 ? -11.812 9.305 13.891 1 96.56 210 SER B N 1
ATOM 4522 C CA . SER B 1 210 ? -11.266 10.57 13.398 1 96.56 210 SER B CA 1
ATOM 4523 C C . SER B 1 210 ? -12.188 11.195 12.352 1 96.56 210 SER B C 1
ATOM 4525 O O . SER B 1 210 ? -12.672 12.312 12.539 1 96.56 210 SER B O 1
ATOM 4527 N N . VAL B 1 211 ? -12.57 10.492 11.328 1 96.25 211 VAL B N 1
ATOM 4528 C CA . VAL B 1 211 ? -13.234 11.07 10.164 1 96.25 211 VAL B CA 1
ATOM 4529 C C . VAL B 1 211 ? -14.703 11.344 10.484 1 96.25 211 VAL B C 1
ATOM 4531 O O . VAL B 1 211 ? -15.18 12.477 10.367 1 96.25 211 VAL B O 1
ATOM 4534 N N . LEU B 1 212 ? -15.398 10.312 10.938 1 96.5 212 LEU B N 1
ATOM 4535 C CA . LEU B 1 212 ? -16.844 10.445 11.133 1 96.5 212 LEU B CA 1
ATOM 4536 C C . LEU B 1 212 ? -17.141 11.516 12.18 1 96.5 212 LEU B C 1
ATOM 4538 O O . LEU B 1 212 ? -18 12.375 11.961 1 96.5 212 LEU B O 1
ATOM 4542 N N . PRO B 1 213 ? -16.406 11.555 13.281 1 95.69 213 PRO B N 1
ATOM 4543 C CA . PRO B 1 213 ? -16.703 12.57 14.289 1 95.69 213 PRO B CA 1
ATOM 4544 C C . PRO B 1 213 ? -16.406 13.992 13.805 1 95.69 213 PRO B C 1
ATOM 4546 O O . PRO B 1 213 ? -16.891 14.961 14.398 1 95.69 213 PRO B O 1
ATOM 4549 N N . ALA B 1 214 ? -15.617 14.148 12.781 1 96.25 214 ALA B N 1
ATOM 4550 C CA . ALA B 1 214 ? -15.219 15.469 12.289 1 96.25 214 ALA B CA 1
ATOM 4551 C C . ALA B 1 214 ? -16.328 16.094 11.445 1 96.25 214 ALA B C 1
ATOM 4553 O O . ALA B 1 214 ? -16.281 17.297 11.156 1 96.25 214 ALA B O 1
ATOM 4554 N N . TYR B 1 215 ? -17.312 15.32 11.039 1 95.25 215 TYR B N 1
ATOM 4555 C CA . TYR B 1 215 ? -18.297 15.742 10.047 1 95.25 215 TYR B CA 1
ATOM 4556 C C . TYR B 1 215 ? -19.031 17 10.5 1 95.25 215 TYR B C 1
ATOM 4558 O O . TYR B 1 215 ? -19.094 17.984 9.758 1 95.25 215 TYR B O 1
ATOM 4566 N N . ASP B 1 216 ? -19.531 16.984 11.672 1 94.75 216 ASP B N 1
ATOM 4567 C CA . ASP B 1 216 ? -20.328 18.109 12.156 1 94.75 216 ASP B CA 1
ATOM 4568 C C . ASP B 1 216 ? -19.484 19.375 12.297 1 94.75 216 ASP B C 1
ATOM 4570 O O . ASP B 1 216 ? -19.984 20.484 12.078 1 94.75 216 ASP B O 1
ATOM 4574 N N . ILE B 1 217 ? -18.266 19.172 12.695 1 95.81 217 ILE B N 1
ATOM 4575 C CA . ILE B 1 217 ? -17.359 20.297 12.836 1 95.81 217 ILE B CA 1
ATOM 4576 C C . ILE B 1 217 ? -17.141 20.969 11.477 1 95.81 217 ILE B C 1
ATOM 4578 O O . ILE B 1 217 ? -17.25 22.188 11.344 1 95.81 217 ILE B O 1
ATOM 4582 N N . VAL B 1 218 ? -16.891 20.156 10.492 1 97.12 218 VAL B N 1
ATOM 4583 C CA . VAL B 1 218 ? -16.656 20.641 9.141 1 97.12 218 VAL B CA 1
ATOM 4584 C C . VAL B 1 218 ? -17.938 21.266 8.578 1 97.12 218 VAL B C 1
ATOM 4586 O O . VAL B 1 218 ? -17.906 22.359 8 1 97.12 218 VAL B O 1
ATOM 4589 N N . LYS B 1 219 ? -19.031 20.609 8.797 1 97.19 219 LYS B N 1
ATOM 4590 C CA . LYS B 1 219 ? -20.312 21.109 8.312 1 97.19 219 LYS B CA 1
ATOM 4591 C C . LYS B 1 219 ? -20.625 22.484 8.891 1 97.19 219 LYS B C 1
ATOM 4593 O O . LYS B 1 219 ? -21 23.406 8.148 1 97.19 219 LYS B O 1
ATOM 4598 N N . GLN B 1 220 ? -20.453 22.609 10.109 1 97.25 220 GLN B N 1
ATOM 4599 C CA . GLN B 1 220 ? -20.734 23.875 10.758 1 97.25 220 GLN B CA 1
ATOM 4600 C C . GLN B 1 220 ? -19.797 24.969 10.234 1 97.25 220 GLN B C 1
ATOM 4602 O O . GLN B 1 220 ? -20.234 26.109 10.016 1 97.25 220 GLN B O 1
ATOM 4607 N N . SER B 1 221 ? -18.562 24.625 10.094 1 97.31 221 SER B N 1
ATOM 4608 C CA . SER B 1 221 ? -17.594 25.578 9.562 1 97.31 221 SER B CA 1
ATOM 4609 C C . SER B 1 221 ? -17.984 26.047 8.156 1 97.31 221 SER B C 1
ATOM 4611 O O . SER B 1 221 ? -17.891 27.234 7.84 1 97.31 221 SER B O 1
ATOM 4613 N N . VAL B 1 222 ? -18.438 25.125 7.34 1 97.69 222 VAL B N 1
ATOM 4614 C CA . VAL B 1 222 ? -18.844 25.406 5.969 1 97.69 222 VAL B CA 1
ATOM 4615 C C . VAL B 1 222 ? -20.094 26.297 5.973 1 97.69 222 VAL B C 1
ATOM 4617 O O . VAL B 1 222 ? -20.156 27.281 5.227 1 97.69 222 VAL B O 1
ATOM 4620 N N . LEU B 1 223 ? -21.016 26 6.828 1 97.25 223 LEU B N 1
ATOM 4621 C CA . LEU B 1 223 ? -22.25 26.766 6.898 1 97.25 223 LEU B CA 1
ATOM 4622 C C . LEU B 1 223 ? -22 28.172 7.43 1 97.25 223 LEU B C 1
ATOM 4624 O O . LEU B 1 223 ? -22.688 29.125 7.051 1 97.25 223 LEU B O 1
ATOM 4628 N N . ASN B 1 224 ? -20.984 28.344 8.211 1 97.12 224 ASN B N 1
ATOM 4629 C CA . ASN B 1 224 ? -20.688 29.625 8.844 1 97.12 224 ASN B CA 1
ATOM 4630 C C . ASN B 1 224 ? -19.641 30.406 8.062 1 97.12 224 ASN B C 1
ATOM 4632 O O . ASN B 1 224 ? -19.141 31.438 8.539 1 97.12 224 ASN B O 1
ATOM 4636 N N . ARG B 1 225 ? -19.312 29.969 6.934 1 97.75 225 ARG B N 1
ATOM 4637 C CA . ARG B 1 225 ? -18.172 30.531 6.199 1 97.75 225 ARG B CA 1
ATOM 4638 C C . ARG B 1 225 ? -18.422 31.984 5.828 1 97.75 225 ARG B C 1
ATOM 4640 O O . ARG B 1 225 ? -17.484 32.75 5.676 1 97.75 225 ARG B O 1
ATOM 4647 N N . PHE B 1 226 ? -19.672 32.406 5.754 1 97.81 226 PHE B N 1
ATOM 4648 C CA . PHE B 1 226 ? -19.984 33.781 5.395 1 97.81 226 PHE B CA 1
ATOM 4649 C C . PHE B 1 226 ? -19.688 34.75 6.551 1 97.81 226 PHE B C 1
ATOM 4651 O O . PHE B 1 226 ? -19.609 35.969 6.363 1 97.81 226 PHE B O 1
ATOM 4658 N N . ASN B 1 227 ? -19.5 34.188 7.734 1 97.06 227 ASN B N 1
ATOM 4659 C CA . ASN B 1 227 ? -19.062 35 8.875 1 97.06 227 ASN B CA 1
ATOM 4660 C C . ASN B 1 227 ? -17.547 35.25 8.828 1 97.06 227 ASN B C 1
ATOM 4662 O O . ASN B 1 227 ? -17.047 36.156 9.5 1 97.06 227 ASN B O 1
ATOM 4666 N N . VAL B 1 228 ? -16.828 34.469 8.148 1 96.5 228 VAL B N 1
ATOM 4667 C CA . VAL B 1 228 ? -15.398 34.625 7.957 1 96.5 228 VAL B CA 1
ATOM 4668 C C . VAL B 1 228 ? -15.141 35.719 6.91 1 96.5 228 VAL B C 1
ATOM 4670 O O . VAL B 1 228 ? -14.359 36.625 7.141 1 96.5 228 VAL B O 1
ATOM 4673 N N . HIS B 1 229 ? -15.812 35.594 5.84 1 96.88 229 HIS B N 1
ATOM 4674 C CA . HIS B 1 229 ? -15.773 36.531 4.75 1 96.88 229 HIS B CA 1
ATOM 4675 C C . HIS B 1 229 ? -17.031 36.438 3.885 1 96.88 229 HIS B C 1
ATOM 4677 O O . HIS B 1 229 ? -17.516 35.344 3.609 1 96.88 229 HIS B O 1
ATOM 4683 N N . PRO B 1 230 ? -17.469 37.469 3.393 1 97.19 230 PRO B N 1
ATOM 4684 C CA . PRO B 1 230 ? -18.734 37.469 2.65 1 97.19 230 PRO B CA 1
ATOM 4685 C C . PRO B 1 230 ? -18.656 36.688 1.358 1 97.19 230 PRO B C 1
ATOM 4687 O O . PRO B 1 230 ? -19.688 36.219 0.849 1 97.19 230 PRO B O 1
ATOM 4690 N N . SER B 1 231 ? -17.5 36.531 0.823 1 95.88 231 SER B N 1
ATOM 4691 C CA . SER B 1 231 ? -17.359 35.781 -0.417 1 95.88 231 SER B CA 1
ATOM 4692 C C . SER B 1 231 ? -17.719 34.312 -0.22 1 95.88 231 SER B C 1
ATOM 4694 O O . SER B 1 231 ? -18.031 33.594 -1.184 1 95.88 231 SER B O 1
ATOM 4696 N N . GLY B 1 232 ? -17.578 33.812 1.025 1 97.5 232 GLY B N 1
ATOM 4697 C CA . GLY B 1 232 ? -17.828 32.406 1.314 1 97.5 232 GLY B CA 1
ATOM 4698 C C . GLY B 1 232 ? -16.719 31.5 0.83 1 97.5 232 GLY B C 1
ATOM 4699 O O . GLY B 1 232 ? -16.906 30.281 0.773 1 97.5 232 GLY B O 1
ATOM 4700 N N . GLU B 1 233 ? -15.586 32.031 0.462 1 98.06 233 GLU B N 1
ATOM 4701 C CA . GLU B 1 233 ? -14.508 31.25 -0.153 1 98.06 233 GLU B CA 1
ATOM 4702 C C . GLU B 1 233 ? -13.531 30.734 0.898 1 98.06 233 GLU B C 1
ATOM 4704 O O . GLU B 1 233 ? -12.648 29.922 0.59 1 98.06 233 GLU B O 1
ATOM 4709 N N . ILE B 1 234 ? -13.734 31.156 2.098 1 98.44 234 ILE B N 1
ATOM 4710 C CA . ILE B 1 234 ? -12.789 30.828 3.166 1 98.44 234 ILE B CA 1
ATOM 4711 C C . ILE B 1 234 ? -13.547 30.234 4.352 1 98.44 234 ILE B C 1
ATOM 4713 O O . ILE B 1 234 ? -14.57 30.766 4.777 1 98.44 234 ILE B O 1
ATOM 4717 N N . VAL B 1 235 ? -13.062 29.094 4.836 1 98.06 235 VAL B N 1
ATOM 4718 C CA . VAL B 1 235 ? -13.641 28.406 5.988 1 98.06 235 VAL B CA 1
ATOM 4719 C C . VAL B 1 235 ? -12.648 28.422 7.148 1 98.06 235 VAL B C 1
ATOM 4721 O O . VAL B 1 235 ? -11.43 28.438 6.934 1 98.06 235 VAL B O 1
ATOM 4724 N N . ILE B 1 236 ? -13.195 28.469 8.344 1 97.25 236 ILE B N 1
ATOM 4725 C CA . ILE B 1 236 ? -12.352 28.391 9.531 1 97.25 236 ILE B CA 1
ATOM 4726 C C . ILE B 1 236 ? -12.672 27.109 10.297 1 97.25 236 ILE B C 1
ATOM 4728 O O . ILE B 1 236 ? -13.836 26.719 10.422 1 97.25 236 ILE B O 1
ATOM 4732 N N . LEU B 1 237 ? -11.648 26.359 10.641 1 95.81 237 LEU B N 1
ATOM 4733 C CA . LEU B 1 237 ? -11.758 25.25 11.57 1 95.81 237 LEU B CA 1
ATOM 4734 C C . LEU B 1 237 ? -11.164 25.609 12.93 1 95.81 237 LEU B C 1
ATOM 4736 O O . LEU B 1 237 ? -9.945 25.734 13.055 1 95.81 237 LEU B O 1
ATOM 4740 N N . GLU B 1 238 ? -11.992 25.688 13.883 1 88.69 238 GLU B N 1
ATOM 4741 C CA . GLU B 1 238 ? -11.508 26.016 15.227 1 88.69 238 GLU B CA 1
ATOM 4742 C C . GLU B 1 238 ? -10.703 24.859 15.812 1 88.69 238 GLU B C 1
ATOM 4744 O O . GLU B 1 238 ? -9.828 25.078 16.656 1 88.69 238 GLU B O 1
ATOM 4749 N N . THR B 1 239 ? -11.109 23.703 15.414 1 88.06 239 THR B N 1
ATOM 4750 C CA . THR B 1 239 ? -10.383 22.484 15.75 1 88.06 239 THR B CA 1
ATOM 4751 C C . THR B 1 239 ? -9.836 21.812 14.492 1 88.06 239 THR B C 1
ATOM 4753 O O . THR B 1 239 ? -10.547 21.672 13.5 1 88.06 239 THR B O 1
ATOM 4756 N N . VAL B 1 240 ? -8.547 21.5 14.625 1 89.81 240 VAL B N 1
ATOM 4757 C CA . VAL B 1 240 ? -7.93 20.859 13.461 1 89.81 240 VAL B CA 1
ATOM 4758 C C . VAL B 1 240 ? -8.445 19.438 13.328 1 89.81 240 VAL B C 1
ATOM 4760 O O . VAL B 1 240 ? -8.156 18.578 14.164 1 89.81 240 VAL B O 1
ATOM 4763 N N . VAL B 1 241 ? -9.25 19.172 12.344 1 94.44 241 VAL B N 1
ATOM 4764 C CA . VAL B 1 241 ? -9.852 17.859 12.078 1 94.44 241 VAL B CA 1
ATOM 4765 C C . VAL B 1 241 ? -9.648 17.5 10.609 1 94.44 241 VAL B C 1
ATOM 4767 O O . VAL B 1 241 ? -9.312 18.344 9.789 1 94.44 241 VAL B O 1
ATOM 4770 N N . PRO B 1 242 ? -9.742 16.188 10.281 1 94.06 242 PRO B N 1
ATOM 4771 C CA . PRO B 1 242 ? -9.789 15.852 8.859 1 94.06 242 PRO B CA 1
ATOM 4772 C C . PRO B 1 242 ? -11 16.453 8.148 1 94.06 242 PRO B C 1
ATOM 4774 O O . PRO B 1 242 ? -12.141 16.156 8.508 1 94.06 242 PRO B O 1
ATOM 4777 N N . TRP B 1 243 ? -10.727 17.312 7.18 1 95.81 243 TRP B N 1
ATOM 4778 C CA . TRP B 1 243 ? -11.836 18.109 6.652 1 95.81 243 TRP B CA 1
ATOM 4779 C C . TRP B 1 243 ? -11.992 17.891 5.148 1 95.81 243 TRP B C 1
ATOM 4781 O O . TRP B 1 243 ? -13.055 18.141 4.586 1 95.81 243 TRP B O 1
ATOM 4791 N N . LYS B 1 244 ? -11.039 17.344 4.48 1 92.94 244 LYS B N 1
ATOM 4792 C CA . LYS B 1 244 ? -11 17.391 3.02 1 92.94 244 LYS B CA 1
ATOM 4793 C C . LYS B 1 244 ? -12.109 16.531 2.414 1 92.94 244 LYS B C 1
ATOM 4795 O O . LYS B 1 244 ? -12.852 17 1.546 1 92.94 244 LYS B O 1
ATOM 4800 N N . SER B 1 245 ? -12.18 15.281 2.889 1 91.12 245 SER B N 1
ATOM 4801 C CA . SER B 1 245 ? -13.211 14.398 2.336 1 91.12 245 SER B CA 1
ATOM 4802 C C . SER B 1 245 ? -14.609 14.914 2.664 1 91.12 245 SER B C 1
ATOM 4804 O O . SER B 1 245 ? -15.508 14.867 1.819 1 91.12 245 SER B O 1
ATOM 4806 N N . HIS B 1 246 ? -14.797 15.453 3.855 1 94.88 246 HIS B N 1
ATOM 4807 C CA . HIS B 1 246 ? -16.094 15.992 4.254 1 94.88 246 HIS B CA 1
ATOM 4808 C C . HIS B 1 246 ? -16.438 17.25 3.445 1 94.88 246 HIS B C 1
ATOM 4810 O O . HIS B 1 246 ? -17.594 17.438 3.066 1 94.88 246 HIS B O 1
ATOM 4816 N N . LEU B 1 247 ? -15.438 18.031 3.229 1 96 247 LEU B N 1
ATOM 4817 C CA . LEU B 1 247 ? -15.672 19.234 2.436 1 96 247 LEU B CA 1
ATOM 4818 C C . LEU B 1 247 ? -16.188 18.875 1.043 1 96 247 LEU B C 1
ATOM 4820 O O . LEU B 1 247 ? -17.141 19.469 0.555 1 96 247 LEU B O 1
ATOM 4824 N N . GLU B 1 248 ? -15.523 17.906 0.44 1 93.38 248 GLU B N 1
ATOM 4825 C CA . GLU B 1 248 ? -15.945 17.469 -0.887 1 93.38 248 GLU B CA 1
ATOM 4826 C C . GLU B 1 248 ? -17.391 16.953 -0.869 1 93.38 248 GLU B C 1
ATOM 4828 O O . GLU B 1 248 ? -18.172 17.297 -1.752 1 93.38 248 GLU B O 1
ATOM 4833 N N . ASP B 1 249 ? -17.703 16.203 0.107 1 92.06 249 ASP B N 1
ATOM 4834 C CA . ASP B 1 249 ? -19.047 15.664 0.247 1 92.06 249 ASP B CA 1
ATOM 4835 C C . ASP B 1 249 ? -20.062 16.781 0.451 1 92.06 249 ASP B C 1
ATOM 4837 O O . ASP B 1 249 ? -21.156 16.766 -0.131 1 92.06 249 ASP B O 1
ATOM 4841 N N . LEU B 1 250 ? -19.719 17.672 1.271 1 95.62 250 LEU B N 1
ATOM 4842 C CA . LEU B 1 250 ? -20.594 18.781 1.6 1 95.62 250 LEU B CA 1
ATOM 4843 C C . LEU B 1 250 ? -20.797 19.703 0.392 1 95.62 250 LEU B C 1
ATOM 4845 O O . LEU B 1 250 ? -21.891 20.203 0.171 1 95.62 250 LEU B O 1
ATOM 4849 N N . GLU B 1 251 ? -19.75 19.906 -0.313 1 95.94 251 GLU B N 1
ATOM 4850 C CA . GLU B 1 251 ? -19.859 20.703 -1.528 1 95.94 251 GLU B CA 1
ATOM 4851 C C . GLU B 1 251 ? -20.859 20.094 -2.504 1 95.94 251 GLU B C 1
ATOM 4853 O O . GLU B 1 251 ? -21.656 20.812 -3.125 1 95.94 251 GLU B O 1
ATOM 4858 N N . LYS B 1 252 ? -20.859 18.797 -2.625 1 93.5 252 LYS B N 1
ATOM 4859 C CA . LYS B 1 252 ? -21.797 18.094 -3.492 1 93.5 252 LYS B CA 1
ATOM 4860 C C . LYS B 1 252 ? -23.219 18.172 -2.949 1 93.5 252 LYS B C 1
ATOM 4862 O O . LYS B 1 252 ? -24.141 18.531 -3.676 1 93.5 252 LYS B O 1
ATOM 4867 N N . SER B 1 253 ? -23.391 17.938 -1.714 1 94.62 253 SER B N 1
ATOM 4868 C CA . SER B 1 253 ? -24.719 17.844 -1.11 1 94.62 253 SER B CA 1
ATOM 4869 C C . SER B 1 253 ? -25.375 19.219 -1.039 1 94.62 253 SER B C 1
ATOM 4871 O O . SER B 1 253 ? -26.594 19.344 -1.146 1 94.62 253 SER B O 1
ATOM 4873 N N . LEU B 1 254 ? -24.562 20.234 -0.903 1 95.75 254 LEU B N 1
ATOM 4874 C CA . LEU B 1 254 ? -25.078 21.578 -0.764 1 95.75 254 LEU B CA 1
ATOM 4875 C C . LEU B 1 254 ? -24.984 22.344 -2.08 1 95.75 254 LEU B C 1
ATOM 4877 O O . LEU B 1 254 ? -25.312 23.531 -2.143 1 95.75 254 LEU B O 1
ATOM 4881 N N . ASN B 1 255 ? -24.484 21.672 -3.115 1 95.25 255 ASN B N 1
ATOM 4882 C CA . ASN B 1 255 ? -24.344 22.25 -4.449 1 95.25 255 ASN B CA 1
ATOM 4883 C C . ASN B 1 255 ? -23.547 23.547 -4.422 1 95.25 255 ASN B C 1
ATOM 4885 O O . ASN B 1 255 ? -23.984 24.578 -4.938 1 95.25 255 ASN B O 1
ATOM 4889 N N . LEU B 1 256 ? -22.391 23.438 -3.779 1 95.75 256 LEU B N 1
ATOM 4890 C CA . LEU B 1 256 ? -21.547 24.625 -3.613 1 95.75 256 LEU B CA 1
ATOM 4891 C C . LEU B 1 256 ? -20.516 24.719 -4.727 1 95.75 256 LEU B C 1
ATOM 4893 O O . LEU B 1 256 ? -19.859 25.75 -4.891 1 95.75 256 LEU B O 1
ATOM 4897 N N . GLY B 1 257 ? -20.375 23.625 -5.52 1 92.94 257 GLY B N 1
ATOM 4898 C CA . GLY B 1 257 ? -19.25 23.594 -6.441 1 92.94 257 GLY B CA 1
ATOM 4899 C C . GLY B 1 257 ? -17.906 23.688 -5.746 1 92.94 257 GLY B C 1
ATOM 4900 O O . GLY B 1 257 ? -17.734 23.172 -4.641 1 92.94 257 GLY B O 1
ATOM 4901 N N . LYS B 1 258 ? -16.891 24.266 -6.359 1 93.75 258 LYS B N 1
ATOM 4902 C CA . LYS B 1 258 ? -15.57 24.438 -5.781 1 93.75 258 LYS B CA 1
ATOM 4903 C C . LYS B 1 258 ? -15.359 25.875 -5.293 1 93.75 258 LYS B C 1
ATOM 4905 O O . LYS B 1 258 ? -14.328 26.484 -5.57 1 93.75 258 LYS B O 1
ATOM 4910 N N . GLN B 1 259 ? -16.328 26.359 -4.551 1 94.94 259 GLN B N 1
ATOM 4911 C CA . GLN B 1 259 ? -16.344 27.734 -4.078 1 94.94 259 GLN B CA 1
ATOM 4912 C C . GLN B 1 259 ? -15.312 27.953 -2.982 1 94.94 259 GLN B C 1
ATOM 4914 O O . GLN B 1 259 ? -14.695 29.031 -2.916 1 94.94 259 GLN B O 1
ATOM 4919 N N . ILE B 1 260 ? -15.164 27.016 -2.127 1 97.5 260 ILE B N 1
ATOM 4920 C CA . ILE B 1 260 ? -14.273 27.156 -0.981 1 97.5 260 ILE B CA 1
ATOM 4921 C C . ILE B 1 260 ? -12.82 26.969 -1.428 1 97.5 260 ILE B C 1
ATOM 4923 O O . ILE B 1 260 ? -12.484 25.953 -2.037 1 97.5 260 ILE B O 1
ATOM 4927 N N . LYS B 1 261 ? -11.977 27.938 -1.103 1 98 261 LYS B N 1
ATOM 4928 C CA . LYS B 1 261 ? -10.609 27.953 -1.626 1 98 261 LYS B CA 1
ATOM 4929 C C . LYS B 1 261 ? -9.594 27.703 -0.518 1 98 261 LYS B C 1
ATOM 4931 O O . LYS B 1 261 ? -8.539 27.109 -0.757 1 98 261 LYS B O 1
ATOM 4936 N N . PHE B 1 262 ? -9.906 28.172 0.664 1 98.44 262 PHE B N 1
ATOM 4937 C CA . PHE B 1 262 ? -8.938 28.078 1.749 1 98.44 262 PHE B CA 1
ATOM 4938 C C . PHE B 1 262 ? -9.617 27.656 3.045 1 98.44 262 PHE B C 1
ATOM 4940 O O . PHE B 1 262 ? -10.805 27.906 3.244 1 98.44 262 PHE B O 1
ATOM 4947 N N . VAL B 1 263 ? -8.867 27.016 3.857 1 98.12 263 VAL B N 1
ATOM 4948 C CA . VAL B 1 263 ? -9.25 26.656 5.215 1 98.12 263 VAL B CA 1
ATOM 4949 C C . VAL B 1 263 ? -8.227 27.203 6.207 1 98.12 263 VAL B C 1
ATOM 4951 O O . VAL B 1 263 ? -7.023 27 6.039 1 98.12 263 VAL B O 1
ATOM 4954 N N . LEU B 1 264 ? -8.719 27.953 7.184 1 98.06 264 LEU B N 1
ATOM 4955 C CA . LEU B 1 264 ? -7.879 28.484 8.25 1 98.06 264 LEU B CA 1
ATOM 4956 C C . LEU B 1 264 ? -8.039 27.672 9.531 1 98.06 264 LEU B C 1
ATOM 4958 O O . LEU B 1 264 ? -9.148 27.25 9.867 1 98.06 264 LEU B O 1
ATOM 4962 N N . PHE B 1 265 ? -6.938 27.375 10.203 1 96.44 265 PHE B N 1
ATOM 4963 C CA . PHE B 1 265 ? -7.027 26.656 11.469 1 96.44 265 PHE B CA 1
ATOM 4964 C C . PHE B 1 265 ? -5.828 26.953 12.359 1 96.44 265 PHE B C 1
ATOM 4966 O O . PHE B 1 265 ? -4.762 27.344 11.867 1 96.44 265 PHE B O 1
ATOM 4973 N N . PRO B 1 266 ? -6.039 26.906 13.672 1 94.38 266 PRO B N 1
ATOM 4974 C CA . PRO B 1 266 ? -4.91 27.109 14.586 1 94.38 266 PRO B CA 1
ATOM 4975 C C . PRO B 1 266 ? -3.896 25.969 14.547 1 94.38 266 PRO B C 1
ATOM 4977 O O . PRO B 1 266 ? -4.266 24.812 14.312 1 94.38 266 PRO B O 1
ATOM 4980 N N . GLU B 1 267 ? -2.693 26.297 14.703 1 87.56 267 GLU B N 1
ATOM 4981 C CA . GLU B 1 267 ? -1.648 25.281 14.727 1 87.56 267 GLU B CA 1
ATOM 4982 C C . GLU B 1 267 ? -1.817 24.344 15.922 1 87.56 267 GLU B C 1
ATOM 4984 O O . GLU B 1 267 ? -1.452 23.156 15.852 1 87.56 267 GLU B O 1
ATOM 4989 N N . SER B 1 268 ? -2.227 24.953 17.031 1 80.38 268 SER B N 1
ATOM 4990 C CA . SER B 1 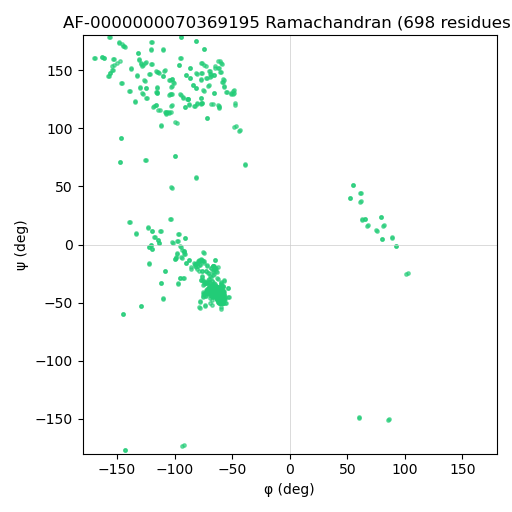268 ? -2.469 24.203 18.266 1 80.38 268 SER B CA 1
ATOM 4991 C C . SER B 1 268 ? -3.662 24.766 19.031 1 80.38 268 SER B C 1
ATOM 4993 O O . SER B 1 268 ? -4.191 25.812 18.672 1 80.38 268 SER B O 1
ATOM 4995 N N . SER B 1 269 ? -4.008 24 19.984 1 75.12 269 SER B N 1
ATOM 4996 C CA . SER B 1 269 ? -5.125 24.453 20.812 1 75.12 269 SER B CA 1
ATOM 4997 C C . SER B 1 269 ? -4.789 25.75 21.531 1 75.12 269 SER B C 1
ATOM 4999 O O . SER B 1 269 ? -5.688 26.5 21.922 1 75.12 269 SER B O 1
ATOM 5001 N N . ALA B 1 270 ? -3.488 26.062 21.641 1 73.62 270 ALA B N 1
ATOM 5002 C CA . ALA B 1 270 ? -3.053 27.281 22.297 1 73.62 270 ALA B CA 1
ATOM 5003 C C . ALA B 1 270 ? -3.248 28.5 21.391 1 73.62 270 ALA B C 1
ATOM 5005 O O . ALA B 1 270 ? -3.252 29.641 21.859 1 73.62 270 ALA B O 1
ATOM 5006 N N . LYS B 1 271 ? -3.51 28.297 20.141 1 79.44 271 LYS B N 1
ATOM 5007 C CA . LYS B 1 271 ? -3.789 29.312 19.125 1 79.44 271 LYS B CA 1
ATOM 5008 C C . LYS B 1 271 ? -2.703 30.375 19.109 1 79.44 271 LYS B C 1
ATOM 5010 O O . LYS B 1 271 ? -3.002 31.578 19.047 1 79.44 271 LYS B O 1
ATOM 5015 N N . LYS B 1 272 ? -1.434 29.906 19.266 1 83.25 272 LYS B N 1
ATOM 5016 C CA . LYS B 1 272 ? -0.285 30.812 19.203 1 83.25 272 LYS B CA 1
ATOM 5017 C C . LYS B 1 272 ? 0.129 31.078 17.766 1 83.25 272 LYS B C 1
ATOM 5019 O O . LYS B 1 272 ? 0.868 32.031 17.484 1 83.25 272 LYS B O 1
ATOM 5024 N N . ALA B 1 273 ? -0.311 30.281 16.906 1 92.19 273 ALA B N 1
ATOM 5025 C CA . ALA B 1 273 ? -0.079 30.422 15.469 1 92.19 273 ALA B CA 1
ATOM 5026 C C . ALA B 1 273 ? -1.24 29.844 14.664 1 92.19 273 ALA B C 1
ATOM 5028 O O . ALA B 1 273 ? -2.037 29.062 15.188 1 92.19 273 ALA B O 1
ATOM 5029 N N . TRP B 1 274 ? -1.356 30.328 13.5 1 95.94 274 TRP B N 1
ATOM 5030 C CA . TRP B 1 274 ? -2.439 29.906 12.617 1 95.94 274 TRP B CA 1
ATOM 5031 C C . TRP B 1 274 ? -1.897 29.453 11.266 1 95.94 274 TRP B C 1
ATOM 5033 O O . TRP B 1 274 ? -0.807 29.859 10.859 1 95.94 274 TRP B O 1
ATOM 5043 N N . ARG B 1 275 ? -2.678 28.609 10.664 1 97.06 275 ARG B N 1
ATOM 5044 C CA . ARG B 1 275 ? -2.322 28.078 9.352 1 97.06 275 ARG B CA 1
ATOM 5045 C C . ARG B 1 275 ? -3.408 28.391 8.32 1 97.06 275 ARG B C 1
ATOM 5047 O O . ARG B 1 275 ? -4.578 28.531 8.68 1 97.06 275 ARG B O 1
ATOM 5054 N N . VAL B 1 276 ? -2.971 28.594 7.164 1 98.06 276 VAL B N 1
ATOM 5055 C CA . VAL B 1 276 ? -3.848 28.703 6 1 98.06 276 VAL B CA 1
ATOM 5056 C C . VAL B 1 276 ? -3.531 27.594 5.004 1 98.06 276 VAL B C 1
ATOM 5058 O O . VAL B 1 276 ? -2.387 27.453 4.566 1 98.06 276 VAL B O 1
ATOM 5061 N N . SER B 1 277 ? -4.543 26.75 4.75 1 97.06 277 SER B N 1
ATOM 5062 C CA . SER B 1 277 ? -4.383 25.641 3.812 1 97.06 277 SER B CA 1
ATOM 5063 C C . SER B 1 277 ? -5.289 25.812 2.598 1 97.06 277 SER B C 1
ATOM 5065 O O . SER B 1 277 ? -6.445 26.219 2.732 1 97.06 277 SER B O 1
ATOM 5067 N N . THR B 1 278 ? -4.73 25.562 1.474 1 96.88 278 THR B N 1
ATOM 5068 C CA . THR B 1 278 ? -5.527 25.562 0.253 1 96.88 278 THR B CA 1
ATOM 5069 C C . THR B 1 278 ? -6.395 24.312 0.181 1 96.88 278 THR B C 1
ATOM 5071 O O . THR B 1 278 ? -6.125 23.328 0.863 1 96.88 278 THR B O 1
ATOM 5074 N N . VAL B 1 279 ? -7.477 24.391 -0.523 1 96 279 VAL B N 1
ATOM 5075 C CA . VAL B 1 279 ? -8.328 23.234 -0.804 1 96 279 VAL B CA 1
ATOM 5076 C C . VAL B 1 279 ? -7.863 22.547 -2.088 1 96 279 VAL B C 1
ATOM 5078 O O . VAL B 1 279 ? -7.703 23.203 -3.123 1 96 279 VAL B O 1
ATOM 5081 N N . PRO B 1 280 ? -7.602 21.25 -1.933 1 91.94 280 PRO B N 1
ATOM 5082 C CA . PRO B 1 280 ? -7.211 20.531 -3.154 1 91.94 280 PRO B CA 1
ATOM 5083 C C . PRO B 1 280 ? -8.336 20.484 -4.191 1 91.94 280 PRO B C 1
ATOM 5085 O O . PRO B 1 280 ? -9.516 20.578 -3.834 1 91.94 280 PRO B O 1
ATOM 5088 N N . GLU B 1 281 ? -7.914 20.406 -5.469 1 89.38 281 GLU B N 1
ATOM 5089 C CA . GLU B 1 281 ? -8.906 20.266 -6.531 1 89.38 281 GLU B CA 1
ATOM 5090 C C . GLU B 1 281 ? -9.812 19.062 -6.285 1 89.38 281 GLU B C 1
ATOM 5092 O O . GLU B 1 281 ? -11.031 19.156 -6.441 1 89.38 281 GLU B O 1
ATOM 5097 N N . ASN B 1 282 ? -9.18 17.938 -6.02 1 82.81 282 ASN B N 1
ATOM 5098 C CA . ASN B 1 282 ? -9.883 16.734 -5.602 1 82.81 282 ASN B CA 1
ATOM 5099 C C . ASN B 1 282 ? -9.227 16.094 -4.387 1 82.81 282 ASN B C 1
ATOM 5101 O O . ASN B 1 282 ? -8 16.125 -4.25 1 82.81 282 ASN B O 1
ATOM 5105 N N . TRP B 1 283 ? -10.078 15.562 -3.615 1 79.44 283 TRP B N 1
ATOM 5106 C CA . TRP B 1 283 ? -9.562 14.891 -2.426 1 79.44 283 TRP B CA 1
ATOM 5107 C C . TRP B 1 283 ? -8.523 13.844 -2.801 1 79.44 283 TRP B C 1
ATOM 5109 O O . TRP B 1 283 ? -8.719 13.07 -3.742 1 79.44 283 TRP B O 1
ATOM 5119 N N . GLY B 1 284 ? -7.414 13.906 -2.119 1 77.62 284 GLY B N 1
ATOM 5120 C CA . GLY B 1 284 ? -6.391 12.891 -2.33 1 77.62 284 GLY B CA 1
ATOM 5121 C C . GLY B 1 284 ? -5.375 13.289 -3.387 1 77.62 284 GLY B C 1
ATOM 5122 O O . GLY B 1 284 ? -4.453 12.523 -3.684 1 77.62 284 GLY B O 1
ATOM 5123 N N . THR B 1 285 ? -5.523 14.445 -4.008 1 79.06 285 THR B N 1
ATOM 5124 C CA . THR B 1 285 ? -4.582 14.898 -5.027 1 79.06 285 THR B CA 1
ATOM 5125 C C . THR B 1 285 ? -3.77 16.078 -4.52 1 79.06 285 THR B C 1
ATOM 5127 O O . THR B 1 285 ? -4.105 16.688 -3.496 1 79.06 285 THR B O 1
ATOM 5130 N N . TYR B 1 286 ? -2.754 16.391 -5.242 1 82.94 286 TYR B N 1
ATOM 5131 C CA . TYR B 1 286 ? -1.886 17.5 -4.844 1 82.94 286 TYR B CA 1
ATOM 5132 C C . TYR B 1 286 ? -2.256 18.781 -5.586 1 82.94 286 TYR B C 1
ATOM 5134 O O . TYR B 1 286 ? -1.784 19.859 -5.234 1 82.94 286 TYR B O 1
ATOM 5142 N N . ASP B 1 287 ? -3.135 18.656 -6.539 1 87 287 ASP B N 1
ATOM 5143 C CA . ASP B 1 287 ? -3.557 19.844 -7.277 1 87 287 ASP B CA 1
ATOM 5144 C C . ASP B 1 287 ? -4.406 20.766 -6.402 1 87 287 ASP B C 1
ATOM 5146 O O . ASP B 1 287 ? -5.25 20.297 -5.637 1 87 287 ASP B O 1
ATOM 5150 N N . LEU B 1 288 ? -4.082 22.016 -6.559 1 91.94 288 LEU B N 1
ATOM 5151 C CA . LEU B 1 288 ? -4.758 23 -5.723 1 91.94 288 LEU B CA 1
ATOM 5152 C C . LEU B 1 288 ? -5.805 23.766 -6.523 1 91.94 288 LEU B C 1
ATOM 5154 O O . LEU B 1 288 ? -5.586 24.094 -7.695 1 91.94 288 LEU B O 1
ATOM 5158 N N . ARG B 1 289 ? -6.918 24.047 -5.898 1 94.69 289 ARG B N 1
ATOM 5159 C CA . ARG B 1 289 ? -7.852 24.984 -6.508 1 94.69 289 ARG B CA 1
ATOM 5160 C C . ARG B 1 289 ? -7.203 26.359 -6.715 1 94.69 289 ARG B C 1
ATOM 5162 O O . ARG B 1 289 ? -7.289 26.922 -7.805 1 94.69 289 ARG B O 1
ATOM 5169 N N . ILE B 1 290 ? -6.676 26.875 -5.641 1 95.31 290 ILE B N 1
ATOM 5170 C CA . ILE B 1 290 ? -5.863 28.094 -5.598 1 95.31 290 ILE B CA 1
ATOM 5171 C C . ILE B 1 290 ? -4.699 27.891 -4.625 1 95.31 290 ILE B C 1
ATOM 5173 O O . ILE B 1 290 ? -4.879 27.344 -3.535 1 95.31 290 ILE B O 1
ATOM 5177 N N . GLY B 1 291 ? -3.52 28.25 -5.078 1 96.12 291 GLY B N 1
ATOM 5178 C CA . GLY B 1 291 ? -2.381 28.219 -4.176 1 96.12 291 GLY B CA 1
ATOM 5179 C C . GLY B 1 291 ? -2.096 29.562 -3.533 1 96.12 291 GLY B C 1
ATOM 5180 O O . GLY B 1 291 ? -2.607 30.594 -3.98 1 96.12 291 GLY B O 1
ATOM 5181 N N . LEU B 1 292 ? -1.371 29.484 -2.451 1 97.88 292 LEU B N 1
ATOM 5182 C CA . LEU B 1 292 ? -0.865 30.734 -1.905 1 97.88 292 LEU B CA 1
ATOM 5183 C C . LEU B 1 292 ? 0.014 31.453 -2.922 1 97.88 292 LEU B C 1
ATOM 5185 O O . LEU B 1 292 ? 0.568 30.828 -3.826 1 97.88 292 LEU B O 1
ATOM 5189 N N . LYS B 1 293 ? 0.133 32.719 -2.795 1 96.5 293 LYS B N 1
ATOM 5190 C CA . LYS B 1 293 ? 0.837 33.531 -3.773 1 96.5 293 LYS B CA 1
ATOM 5191 C C . LYS B 1 293 ? 2.201 32.938 -4.113 1 96.5 293 LYS B C 1
ATOM 5193 O O . LYS B 1 293 ? 2.965 32.594 -3.215 1 96.5 293 LYS B O 1
ATOM 5198 N N . GLU B 1 294 ? 2.479 32.875 -5.379 1 93.38 294 GLU B N 1
ATOM 5199 C CA . GLU B 1 294 ? 3.693 32.219 -5.879 1 93.38 294 GLU B CA 1
ATOM 5200 C C . GLU B 1 294 ? 4.941 32.938 -5.348 1 93.38 294 GLU B C 1
ATOM 5202 O O . GLU B 1 294 ? 5.93 32.281 -5.008 1 93.38 294 GLU B O 1
ATOM 5207 N N . GLU B 1 295 ? 4.891 34.219 -5.234 1 94 295 GLU B N 1
ATOM 5208 C CA . GLU B 1 295 ? 6.043 35 -4.832 1 94 295 GLU B CA 1
ATOM 5209 C C . GLU B 1 295 ? 6.414 34.75 -3.375 1 94 295 GLU B C 1
ATOM 5211 O O . GLU B 1 295 ? 7.516 35.094 -2.938 1 94 295 GLU B O 1
ATOM 5216 N N . TRP B 1 296 ? 5.414 34.219 -2.604 1 96.06 296 TRP B N 1
ATOM 5217 C CA . TRP B 1 296 ? 5.637 33.969 -1.182 1 96.06 296 TRP B CA 1
ATOM 5218 C C . TRP B 1 296 ? 6.285 32.594 -0.958 1 96.06 296 TRP B C 1
ATOM 5220 O O . TRP B 1 296 ? 6.844 32.344 0.112 1 96.06 296 TRP B O 1
ATOM 5230 N N . ARG B 1 297 ? 6.211 31.719 -1.859 1 92.75 297 ARG B N 1
ATOM 5231 C CA . ARG B 1 297 ? 6.41 30.281 -1.647 1 92.75 297 ARG B CA 1
ATOM 5232 C C . ARG B 1 297 ? 7.891 29.953 -1.479 1 92.75 297 ARG B C 1
ATOM 5234 O O . ARG B 1 297 ? 8.734 30.5 -2.182 1 92.75 297 ARG B O 1
ATOM 5241 N N . GLY B 1 298 ? 8.211 29.188 -0.503 1 86.56 298 GLY B N 1
ATOM 5242 C CA . GLY B 1 298 ? 9.516 28.562 -0.357 1 86.56 298 GLY B CA 1
ATOM 5243 C C . GLY B 1 298 ? 10.57 29.5 0.199 1 86.56 298 GLY B C 1
ATOM 5244 O O . GLY B 1 298 ? 11.758 29.172 0.233 1 86.56 298 GLY B O 1
ATOM 5245 N N . ILE B 1 299 ? 10.18 30.734 0.581 1 87.94 299 ILE B N 1
ATOM 5246 C CA . ILE B 1 299 ? 11.141 31.672 1.133 1 87.94 299 ILE B CA 1
ATOM 5247 C C . ILE B 1 299 ? 11.461 31.297 2.576 1 87.94 299 ILE B C 1
ATOM 5249 O O . ILE B 1 299 ? 10.578 31.297 3.438 1 87.94 299 ILE B O 1
ATOM 5253 N N . LYS B 1 300 ? 12.711 31.047 2.887 1 84.06 300 LYS B N 1
ATOM 5254 C CA . LYS B 1 300 ? 13.109 30.594 4.215 1 84.06 300 LYS B CA 1
ATOM 5255 C C . LYS B 1 300 ? 13.602 31.75 5.07 1 84.06 300 LYS B C 1
ATOM 5257 O O . LYS B 1 300 ? 13.438 31.75 6.289 1 84.06 300 LYS B O 1
ATOM 5262 N N . ASP B 1 301 ? 14.219 32.688 4.363 1 86.94 301 ASP B N 1
ATOM 5263 C CA . ASP B 1 301 ? 14.688 33.844 5.09 1 86.94 301 ASP B CA 1
ATOM 5264 C C . ASP B 1 301 ? 13.508 34.688 5.602 1 86.94 301 ASP B C 1
ATOM 5266 O O . ASP B 1 301 ? 12.742 35.219 4.812 1 86.94 301 ASP B O 1
ATOM 5270 N N . MET B 1 302 ? 13.477 34.844 6.863 1 90.19 302 MET B N 1
ATOM 5271 C CA . MET B 1 302 ? 12.328 35.5 7.492 1 90.19 302 MET B CA 1
ATOM 5272 C C . MET B 1 302 ? 12.258 36.969 7.113 1 90.19 302 MET B C 1
ATOM 5274 O O . MET B 1 302 ? 11.172 37.5 6.93 1 90.19 302 MET B O 1
ATOM 5278 N N . THR B 1 303 ? 13.328 37.531 7.016 1 94.12 303 THR B N 1
ATOM 5279 C CA . THR B 1 303 ? 13.352 38.938 6.629 1 94.12 303 THR B CA 1
ATOM 5280 C C . THR B 1 303 ? 12.844 39.125 5.199 1 94.12 303 THR B C 1
ATOM 5282 O O . THR B 1 303 ? 12.023 40 4.934 1 94.12 303 THR B O 1
ATOM 5285 N N . GLU B 1 304 ? 13.32 38.281 4.398 1 94 304 GLU B N 1
ATOM 5286 C CA . GLU B 1 304 ? 12.875 38.312 3.008 1 94 304 GLU B CA 1
ATOM 5287 C C . GLU B 1 304 ? 11.383 38.031 2.896 1 94 304 GLU B C 1
ATOM 5289 O O . GLU B 1 304 ? 10.664 38.688 2.16 1 94 304 GLU B O 1
ATOM 5294 N N . LEU B 1 305 ? 10.93 37.062 3.6 1 95.06 305 LEU B N 1
ATOM 5295 C CA . LEU B 1 305 ? 9.523 36.656 3.566 1 95.06 305 LEU B CA 1
ATOM 5296 C C . LEU B 1 305 ? 8.625 37.781 4.051 1 95.06 305 LEU B C 1
ATOM 5298 O O . LEU B 1 305 ? 7.605 38.094 3.43 1 95.06 305 LEU B O 1
ATOM 5302 N N . LYS B 1 306 ? 8.984 38.5 5.055 1 96.69 306 LYS B N 1
ATOM 5303 C CA . LYS B 1 306 ? 8.227 39.625 5.586 1 96.69 306 LYS B CA 1
ATOM 5304 C C . LYS B 1 306 ? 8.188 40.781 4.582 1 96.69 306 LYS B C 1
ATOM 5306 O O . LYS B 1 306 ? 7.148 41.406 4.398 1 96.69 306 LYS B O 1
ATOM 5311 N N . ASN B 1 307 ? 9.297 40.938 3.945 1 96.38 307 ASN B N 1
ATOM 5312 C CA . ASN B 1 307 ? 9.391 42.031 2.986 1 96.38 307 ASN B CA 1
ATOM 5313 C C . ASN B 1 307 ? 8.5 41.781 1.769 1 96.38 307 ASN B C 1
ATOM 5315 O O . ASN B 1 307 ? 7.859 42.688 1.268 1 96.38 307 ASN B O 1
ATOM 5319 N N . VAL B 1 308 ? 8.523 40.562 1.341 1 96.12 308 VAL B N 1
ATOM 5320 C CA . VAL B 1 308 ? 7.793 40.219 0.122 1 96.12 308 VAL B CA 1
ATOM 5321 C C . VAL B 1 308 ? 6.297 40.156 0.413 1 96.12 308 VAL B C 1
ATOM 5323 O O . VAL B 1 308 ? 5.477 40.562 -0.421 1 96.12 308 VAL B O 1
ATOM 5326 N N . THR B 1 309 ? 5.91 39.719 1.573 1 96.56 309 THR B N 1
ATOM 5327 C CA . THR B 1 309 ? 4.504 39.531 1.906 1 96.56 309 THR B CA 1
ATOM 5328 C C . THR B 1 309 ? 3.916 40.781 2.555 1 96.56 309 THR B C 1
ATOM 5330 O O . THR B 1 309 ? 2.699 40.969 2.537 1 96.56 309 THR B O 1
ATOM 5333 N N . LYS B 1 310 ? 4.75 41.531 3.219 1 96.94 310 LYS B N 1
ATOM 5334 C CA . LYS B 1 310 ? 4.363 42.688 4.02 1 96.94 310 LYS B CA 1
ATOM 5335 C C . LYS B 1 310 ? 3.52 42.281 5.219 1 96.94 310 LYS B C 1
ATOM 5337 O O . LYS B 1 310 ? 2.641 43.031 5.66 1 96.94 310 LYS B O 1
ATOM 5342 N N . ILE B 1 311 ? 3.633 41.031 5.629 1 97.56 311 ILE B N 1
ATOM 5343 C CA . ILE B 1 311 ? 3 40.5 6.824 1 97.56 311 ILE B CA 1
ATOM 5344 C C . ILE B 1 311 ? 4.055 40.25 7.902 1 97.56 311 ILE B C 1
ATOM 5346 O O . ILE B 1 311 ? 4.859 39.312 7.793 1 97.56 311 ILE B O 1
ATOM 5350 N N . ASP B 1 312 ? 3.969 40.969 8.922 1 96 312 ASP B N 1
ATOM 5351 C CA . ASP B 1 312 ? 5.039 41.031 9.914 1 96 312 ASP B CA 1
ATOM 5352 C C . ASP B 1 312 ? 5.145 39.719 10.688 1 96 312 ASP B C 1
ATOM 5354 O O . ASP B 1 312 ? 6.246 39.281 11.031 1 96 312 ASP B O 1
ATOM 5358 N N . ASP B 1 313 ? 4.004 39.125 10.938 1 96.94 313 ASP B N 1
ATOM 5359 C CA . ASP B 1 313 ? 4.055 37.938 11.82 1 96.94 313 ASP B CA 1
ATOM 5360 C C . ASP B 1 313 ? 3.943 36.656 11.023 1 96.94 313 ASP B C 1
ATOM 5362 O O . ASP B 1 313 ? 3.52 35.625 11.562 1 96.94 313 ASP B O 1
ATOM 5366 N N . ILE B 1 314 ? 4.266 36.719 9.727 1 97.06 314 ILE B N 1
ATOM 5367 C CA . ILE B 1 314 ? 4.25 35.5 8.891 1 97.06 314 ILE B CA 1
ATOM 5368 C C . ILE B 1 314 ? 5.332 34.531 9.359 1 97.06 314 ILE B C 1
ATOM 5370 O O . ILE B 1 314 ? 6.387 34.969 9.844 1 97.06 314 ILE B O 1
ATOM 5374 N N . VAL B 1 315 ? 5.047 33.312 9.258 1 92.94 315 VAL B N 1
ATOM 5375 C CA . VAL B 1 315 ? 5.973 32.281 9.742 1 92.94 315 VAL B CA 1
ATOM 5376 C C . VAL B 1 315 ? 6.578 31.531 8.562 1 92.94 315 VAL B C 1
ATOM 5378 O O . VAL B 1 315 ? 7.777 31.234 8.555 1 92.94 315 VAL B O 1
ATOM 5381 N N . PHE B 1 316 ? 5.789 31.109 7.613 1 91.69 316 PHE B N 1
ATOM 5382 C CA . PHE B 1 316 ? 6.305 30.359 6.473 1 91.69 316 PHE B CA 1
ATOM 5383 C C . PHE B 1 316 ? 5.238 30.219 5.395 1 91.69 316 PHE B C 1
ATOM 5385 O O . PHE B 1 316 ? 4.059 30.453 5.645 1 91.69 316 PHE B O 1
ATOM 5392 N N . VAL B 1 317 ? 5.652 29.938 4.25 1 94.25 317 VAL B N 1
ATOM 5393 C CA . VAL B 1 317 ? 4.832 29.484 3.131 1 94.25 317 VAL B CA 1
ATOM 5394 C C . VAL B 1 317 ? 5.504 28.297 2.441 1 94.25 317 VAL B C 1
ATOM 5396 O O . VAL B 1 317 ? 6.664 28.391 2.027 1 94.25 317 VAL B O 1
ATOM 5399 N N . HIS B 1 318 ? 4.762 27.25 2.389 1 91 318 HIS B N 1
ATOM 5400 C CA . HIS B 1 318 ? 5.312 26.047 1.775 1 91 318 HIS B CA 1
ATOM 5401 C C . HIS B 1 318 ? 5.648 26.281 0.307 1 91 318 HIS B C 1
ATOM 5403 O O . HIS B 1 318 ? 4.961 27.031 -0.379 1 91 318 HIS B O 1
ATOM 5409 N N . ASN B 1 319 ? 6.598 25.594 -0.232 1 86.31 319 ASN B N 1
ATOM 5410 C CA . ASN B 1 319 ? 7.105 25.75 -1.592 1 86.31 319 ASN B CA 1
ATOM 5411 C C . ASN B 1 319 ? 6.012 25.5 -2.629 1 86.31 319 ASN B C 1
ATOM 5413 O O . ASN B 1 319 ? 5.961 26.188 -3.656 1 86.31 319 ASN B O 1
ATOM 5417 N N . SER B 1 320 ? 5.148 24.547 -2.33 1 86.06 320 SER B N 1
ATOM 5418 C CA . SER B 1 320 ? 4.109 24.188 -3.289 1 86.06 320 SER B CA 1
ATOM 5419 C C . SER B 1 320 ? 2.926 25.141 -3.203 1 86.06 320 SER B C 1
ATOM 5421 O O . SER B 1 320 ? 2.066 25.156 -4.086 1 86.06 320 SER B O 1
ATOM 5423 N N . GLY B 1 321 ? 2.875 25.875 -2.102 1 92.88 321 GLY B N 1
ATOM 5424 C CA . GLY B 1 321 ? 1.807 26.844 -1.921 1 92.88 321 GLY B CA 1
ATOM 5425 C C . GLY B 1 321 ? 0.573 26.266 -1.26 1 92.88 321 GLY B C 1
ATOM 5426 O O . GLY B 1 321 ? -0.438 26.953 -1.103 1 92.88 321 GLY B O 1
ATOM 5427 N N . PHE B 1 322 ? 0.596 25.031 -0.788 1 94.19 322 PHE B N 1
ATOM 5428 C CA . PHE B 1 322 ? -0.625 24.391 -0.305 1 94.19 322 PHE B CA 1
ATOM 5429 C C . PHE B 1 322 ? -0.919 24.797 1.131 1 94.19 322 PHE B C 1
ATOM 5431 O O . PHE B 1 322 ? -2.047 24.656 1.607 1 94.19 322 PHE B O 1
ATOM 5438 N N . ILE B 1 323 ? 0.145 25.375 1.809 1 95.56 323 ILE B N 1
ATOM 5439 C CA . ILE B 1 323 ? -0.072 25.734 3.209 1 95.56 323 ILE B CA 1
ATOM 5440 C C . ILE B 1 323 ? 0.902 26.828 3.623 1 95.56 323 ILE B C 1
ATOM 5442 O O . ILE B 1 323 ? 2.002 26.938 3.074 1 95.56 323 ILE B O 1
ATOM 5446 N N . GLY B 1 324 ? 0.513 27.672 4.496 1 96.25 324 GLY B N 1
ATOM 5447 C CA . GLY B 1 324 ? 1.311 28.703 5.133 1 96.25 324 GLY B CA 1
ATOM 5448 C C . GLY B 1 324 ? 0.875 29.016 6.555 1 96.25 324 GLY B C 1
ATOM 5449 O O . GLY B 1 324 ? -0.068 28.406 7.062 1 96.25 324 GLY B O 1
ATOM 5450 N N . GLY B 1 325 ? 1.649 29.812 7.137 1 96.88 325 GLY B N 1
ATOM 5451 C CA . GLY B 1 325 ? 1.312 30.109 8.523 1 96.88 325 GLY B CA 1
ATOM 5452 C C . GLY B 1 325 ? 1.797 31.469 8.984 1 96.88 325 GLY B C 1
ATOM 5453 O O . GLY B 1 325 ? 2.73 32.031 8.406 1 96.88 325 GLY B O 1
ATOM 5454 N N . ALA B 1 326 ? 1.09 32 9.984 1 97.31 326 ALA B N 1
ATOM 5455 C CA . ALA B 1 326 ? 1.407 33.25 10.672 1 97.31 326 ALA B CA 1
ATOM 5456 C C . ALA B 1 326 ? 1.03 33.156 12.148 1 97.31 326 ALA B C 1
ATOM 5458 O O . ALA B 1 326 ? 0.443 32.156 12.594 1 97.31 326 ALA B O 1
ATOM 5459 N N . LYS B 1 327 ? 1.385 34.125 12.922 1 95.81 327 LYS B N 1
ATOM 5460 C CA . LYS B 1 327 ? 1.16 34.094 14.359 1 95.81 327 LYS B CA 1
ATOM 5461 C C . LYS B 1 327 ? -0.272 34.5 14.703 1 95.81 327 LYS B C 1
ATOM 5463 O O . LYS B 1 327 ? -0.77 34.156 15.789 1 95.81 327 LYS B O 1
ATOM 5468 N N . SER B 1 328 ? -0.918 35.188 13.75 1 95.94 328 SER B N 1
ATOM 5469 C CA . SER B 1 328 ? -2.256 35.656 14.07 1 95.94 328 SER B CA 1
ATOM 5470 C C . SER B 1 328 ? -3.281 35.188 13.047 1 95.94 328 SER B C 1
ATOM 5472 O O . SER B 1 328 ? -2.934 34.906 11.898 1 95.94 328 SER B O 1
ATOM 5474 N N . TYR B 1 329 ? -4.523 35.156 13.492 1 95.88 329 TYR B N 1
ATOM 5475 C CA . TYR B 1 329 ? -5.656 34.844 12.625 1 95.88 329 TYR B CA 1
ATOM 5476 C C . TYR B 1 329 ? -5.797 35.844 11.5 1 95.88 329 TYR B C 1
ATOM 5478 O O . TYR B 1 329 ? -6.031 35.469 10.352 1 95.88 329 TYR B O 1
ATOM 5486 N N . GLU B 1 330 ? -5.652 37.094 11.82 1 96.94 330 GLU B N 1
ATOM 5487 C CA . GLU B 1 330 ? -5.809 38.156 10.852 1 96.94 330 GLU B CA 1
ATOM 5488 C C . GLU B 1 330 ? -4.812 38.031 9.703 1 96.94 330 GLU B C 1
ATOM 5490 O O . GLU B 1 330 ? -5.16 38.25 8.539 1 96.94 330 GLU B O 1
ATOM 5495 N N . SER B 1 331 ? -3.68 37.625 10.039 1 97.94 331 SER B N 1
ATOM 5496 C CA . SER B 1 331 ? -2.627 37.5 9.039 1 97.94 331 SER B CA 1
ATOM 5497 C C . SER B 1 331 ? -2.898 36.344 8.078 1 97.94 331 SER B C 1
ATOM 5499 O O . SER B 1 331 ? -2.691 36.5 6.871 1 97.94 331 SER B O 1
ATOM 5501 N N . VAL B 1 332 ? -3.359 35.219 8.609 1 98 332 VAL B N 1
ATOM 5502 C CA . VAL B 1 332 ? -3.613 34.094 7.711 1 98 332 VAL B CA 1
ATOM 5503 C C . VAL B 1 332 ? -4.852 34.375 6.867 1 98 332 VAL B C 1
ATOM 5505 O O . VAL B 1 332 ? -4.934 33.938 5.711 1 98 332 VAL B O 1
ATOM 5508 N N . LEU B 1 333 ? -5.812 35.094 7.441 1 98 333 LEU B N 1
ATOM 5509 C CA . LEU B 1 333 ? -6.945 35.531 6.637 1 98 333 LEU B CA 1
ATOM 5510 C C . LEU B 1 333 ? -6.477 36.406 5.488 1 98 333 LEU B C 1
ATOM 5512 O O . LEU B 1 333 ? -6.922 36.25 4.348 1 98 333 LEU B O 1
ATOM 5516 N N . ARG B 1 334 ? -5.629 37.312 5.836 1 98.06 334 ARG B N 1
ATOM 5517 C CA . ARG B 1 334 ? -5.059 38.188 4.812 1 98.06 334 ARG B CA 1
ATOM 5518 C C . ARG B 1 334 ? -4.328 37.375 3.746 1 98.06 334 ARG B C 1
ATOM 5520 O O . ARG B 1 334 ? -4.438 37.656 2.555 1 98.06 334 ARG B O 1
ATOM 5527 N N . MET B 1 335 ? -3.574 36.375 4.148 1 98.5 335 MET B N 1
ATOM 5528 C CA . MET B 1 335 ? -2.869 35.5 3.213 1 98.5 335 MET B CA 1
ATOM 5529 C C . MET B 1 335 ? -3.842 34.875 2.227 1 98.5 335 MET B C 1
ATOM 5531 O O . MET B 1 335 ? -3.58 34.844 1.023 1 98.5 335 MET B O 1
ATOM 5535 N N . ALA B 1 336 ? -4.922 34.375 2.762 1 98.44 336 ALA B N 1
ATOM 5536 C CA . ALA B 1 336 ? -5.941 33.75 1.922 1 98.44 336 ALA B CA 1
ATOM 5537 C C . ALA B 1 336 ? -6.547 34.781 0.952 1 98.44 336 ALA B C 1
ATOM 5539 O O . ALA B 1 336 ? -6.609 34.531 -0.254 1 98.44 336 ALA B O 1
ATOM 5540 N N . LEU B 1 337 ? -6.906 35.938 1.446 1 98.06 337 LEU B N 1
ATOM 5541 C CA . LEU B 1 337 ? -7.598 36.938 0.656 1 98.06 337 LEU B CA 1
ATOM 5542 C C . LEU B 1 337 ? -6.691 37.469 -0.453 1 98.06 337 LEU B C 1
ATOM 5544 O O . LEU B 1 337 ? -7.125 37.594 -1.602 1 98.06 337 LEU B O 1
ATOM 5548 N N . GLU B 1 338 ? -5.48 37.719 -0.101 1 97.75 338 GLU B N 1
ATOM 5549 C CA . GLU B 1 338 ? -4.551 38.219 -1.104 1 97.75 338 GLU B CA 1
ATOM 5550 C C . GLU B 1 338 ? -4.273 37.188 -2.182 1 97.75 338 GLU B C 1
ATOM 5552 O O . GLU B 1 338 ? -4.07 37.531 -3.348 1 97.75 338 GLU B O 1
ATOM 5557 N N . SER B 1 339 ? -4.219 35.938 -1.745 1 98 339 SER B N 1
ATOM 5558 C CA . SER B 1 339 ? -3.986 34.875 -2.711 1 98 339 SER B CA 1
ATOM 5559 C C . SER B 1 339 ? -5.172 34.719 -3.656 1 98 339 SER B C 1
ATOM 5561 O O . SER B 1 339 ? -4.992 34.5 -4.855 1 98 339 SER B O 1
ATOM 5563 N N . ILE B 1 340 ? -6.363 34.875 -3.15 1 97.38 340 ILE B N 1
ATOM 5564 C CA . ILE B 1 340 ? -7.57 34.812 -3.971 1 97.38 340 ILE B CA 1
ATOM 5565 C C . ILE B 1 340 ? -7.578 35.969 -4.965 1 97.38 340 ILE B C 1
ATOM 5567 O O . ILE B 1 340 ? -7.863 35.781 -6.148 1 97.38 340 ILE B O 1
ATOM 5571 N N . GLU B 1 341 ? -7.234 37.094 -4.465 1 96.19 341 GLU B N 1
ATOM 5572 C CA . GLU B 1 341 ? -7.191 38.281 -5.312 1 96.19 341 GLU B CA 1
ATOM 5573 C C . GLU B 1 341 ? -6.176 38.125 -6.438 1 96.19 341 GLU B C 1
ATOM 5575 O O . GLU B 1 341 ? -6.453 38.469 -7.586 1 96.19 341 GLU B O 1
ATOM 5580 N N . ALA B 1 342 ? -5.051 37.688 -6.098 1 95.31 342 ALA B N 1
ATOM 5581 C CA . ALA B 1 342 ? -3.998 37.469 -7.09 1 95.31 342 ALA B CA 1
ATOM 5582 C C . ALA B 1 342 ? -4.434 36.469 -8.148 1 95.31 342 ALA B C 1
ATOM 5584 O O . ALA B 1 342 ? -4.152 36.656 -9.336 1 95.31 342 ALA B O 1
ATOM 5585 N N . HIS B 1 343 ? -5.043 35.438 -7.727 1 94.56 343 HIS B N 1
ATOM 5586 C CA . HIS B 1 343 ? -5.527 34.406 -8.648 1 94.56 343 HIS B CA 1
ATOM 5587 C C . HIS B 1 343 ? -6.566 34.969 -9.609 1 94.56 343 HIS B C 1
ATOM 5589 O O . HIS B 1 343 ? -6.508 34.719 -10.812 1 94.56 343 HIS B O 1
ATOM 5595 N N . ASN B 1 344 ? -7.488 35.781 -9.055 1 93.75 344 ASN B N 1
ATOM 5596 C CA . ASN B 1 344 ? -8.539 36.406 -9.867 1 93.75 344 ASN B CA 1
ATOM 5597 C C . ASN B 1 344 ? -7.973 37.406 -10.859 1 93.75 344 ASN B C 1
ATOM 5599 O O . ASN B 1 344 ? -8.461 37.531 -11.984 1 93.75 344 ASN B O 1
ATOM 5603 N N . ALA B 1 345 ? -7.008 38.062 -10.391 1 91.94 345 ALA B N 1
ATOM 5604 C CA . ALA B 1 345 ? -6.359 39.031 -11.266 1 91.94 345 ALA B CA 1
ATOM 5605 C C . ALA B 1 345 ? -5.684 38.344 -12.445 1 91.94 345 ALA B C 1
ATOM 5607 O O . ALA B 1 345 ? -5.73 38.844 -13.578 1 91.94 345 ALA B O 1
ATOM 5608 N N . LYS B 1 346 ? -5.016 37.219 -12.211 1 88.12 346 LYS B N 1
ATOM 5609 C CA . LYS B 1 346 ? -4.352 36.469 -13.266 1 88.12 346 LYS B CA 1
ATOM 5610 C C . LYS B 1 346 ? -5.363 35.906 -14.266 1 88.12 346 LYS B C 1
ATOM 5612 O O . LYS B 1 346 ? -5.09 35.875 -15.469 1 88.12 346 LYS B O 1
ATOM 5617 N N . LEU B 1 347 ? -6.531 35.5 -13.828 1 86.5 347 LEU B N 1
ATOM 5618 C CA . LEU B 1 347 ? -7.582 34.969 -14.688 1 86.5 347 LEU B CA 1
ATOM 5619 C C . LEU B 1 347 ? -8.172 36.062 -15.57 1 86.5 347 LEU B C 1
ATOM 5621 O O . LEU B 1 347 ? -8.516 35.812 -16.734 1 86.5 347 LEU B O 1
ATOM 5625 N N . ASN B 1 348 ? -8.227 37.156 -15.031 1 87.5 348 ASN B N 1
ATOM 5626 C CA . ASN B 1 348 ? -8.773 38.281 -15.781 1 87.5 348 ASN B CA 1
ATOM 5627 C C . ASN B 1 348 ? -7.781 38.812 -16.828 1 87.5 348 ASN B C 1
ATOM 5629 O O . ASN B 1 348 ? -8.18 39.312 -17.859 1 87.5 348 ASN B O 1
ATOM 5633 N N . ASN B 1 349 ? -6.562 38.656 -16.484 1 77.19 349 ASN B N 1
ATOM 5634 C CA . ASN B 1 349 ? -5.551 39.094 -17.453 1 77.19 349 ASN B CA 1
ATOM 5635 C C . ASN B 1 349 ? -5.414 38.094 -18.594 1 77.19 349 ASN B C 1
ATOM 5637 O O . ASN B 1 349 ? -4.938 38.438 -19.672 1 77.19 349 ASN B O 1
ATOM 5641 N N . LYS B 1 350 ? -5.68 36.875 -18.375 1 72.94 350 LYS B N 1
ATOM 5642 C CA . LYS B 1 350 ? -5.605 35.875 -19.438 1 72.94 350 LYS B CA 1
ATOM 5643 C C . LYS B 1 350 ? -6.832 35.938 -20.344 1 72.94 350 LYS B C 1
ATOM 5645 O O . LYS B 1 350 ? -6.848 35.312 -21.406 1 72.94 350 LYS B O 1
ATOM 5650 N N . GLN B 1 351 ? -8.016 36.562 -20.031 1 54.53 351 GLN B N 1
ATOM 5651 C CA . GLN B 1 351 ? -9.164 36.812 -20.891 1 54.53 351 GLN B CA 1
ATOM 5652 C C . GLN B 1 351 ? -9.031 38.125 -21.641 1 54.53 351 GLN B C 1
ATOM 5654 O O . GLN B 1 351 ? -9.445 38.25 -22.797 1 54.53 351 GLN B O 1
#

Solvent-accessible surface area (backbone atoms only — not comparable to full-atom values): 37549 Å² total; per-residue (Å²): 128,80,76,76,74,69,33,33,37,25,30,49,49,79,86,69,54,50,31,50,37,40,26,50,36,46,37,25,69,27,32,86,80,30,41,72,28,49,74,42,64,43,82,51,62,76,62,53,70,70,31,64,29,30,35,54,36,90,64,39,68,38,75,94,67,33,28,36,18,49,77,38,69,85,55,72,55,42,85,46,97,88,44,86,52,46,42,29,27,29,34,47,46,40,70,76,43,28,68,54,25,50,51,45,53,50,49,52,49,47,68,76,40,55,90,40,39,78,63,86,85,74,88,46,68,69,51,49,53,50,47,47,52,48,46,36,57,45,39,43,46,28,46,10,26,55,74,70,61,46,64,48,53,65,84,87,59,71,63,72,50,36,67,79,44,29,58,57,47,61,35,46,68,49,48,82,53,78,36,50,44,93,73,58,67,65,62,33,46,52,52,36,26,52,54,40,45,52,52,53,51,49,59,49,44,47,42,63,62,40,42,60,71,22,44,64,60,46,49,50,24,60,72,45,8,52,77,74,36,80,83,41,31,39,30,54,34,89,60,70,58,69,43,61,68,51,47,55,51,47,24,62,77,66,67,50,66,84,52,57,35,35,40,33,30,40,72,44,95,80,52,68,27,20,28,30,29,38,31,51,64,43,78,94,50,80,51,56,66,43,46,43,47,73,90,53,30,32,46,76,52,64,68,57,40,28,65,74,67,70,39,84,55,56,70,45,29,38,66,85,14,52,35,32,31,13,44,38,65,69,54,27,51,46,50,50,52,51,19,52,49,52,53,52,51,53,56,53,66,74,99,127,81,76,76,74,69,32,32,38,25,30,51,50,79,85,68,53,50,31,52,38,40,27,49,36,47,38,25,71,27,33,85,82,30,40,72,29,48,75,43,64,43,82,50,62,77,62,52,71,70,32,65,30,32,35,54,38,91,64,37,70,38,75,94,67,33,28,36,20,49,76,36,67,84,55,72,56,42,85,45,95,88,43,87,52,46,41,29,27,28,34,49,47,39,71,77,43,26,68,53,26,48,50,45,51,50,51,51,50,46,70,76,39,54,91,38,39,77,60,86,84,74,87,47,68,68,52,48,52,51,47,48,54,49,46,38,59,47,40,42,45,27,45,10,26,55,74,69,61,46,63,48,52,64,84,89,58,70,62,72,50,36,68,79,44,30,58,55,48,59,37,46,67,50,48,82,52,78,37,50,44,91,73,54,66,66,61,34,48,52,53,35,25,53,54,41,44,53,52,52,52,49,59,48,45,47,43,63,61,39,42,60,70,22,44,62,59,45,50,51,24,59,74,45,9,53,78,74,36,80,85,40,31,39,30,54,33,91,61,71,57,68,42,59,67,51,48,54,52,47,24,61,76,65,68,52,67,84,52,58,34,34,40,34,27,41,73,42,96,80,52,68,28,21,30,30,30,39,30,50,64,43,78,94,51,78,51,55,68,44,45,42,47,75,89,54,31,32,45,77,51,63,67,58,42,26,64,74,66,71,37,86,55,56,70,46,30,37,64,84,15,52,36,31,30,13,45,38,65,68,54,29,50,48,50,50,50,53,19,52,50,52,53,53,51,54,55,58,69,75,106

Secondary structure (DSSP, 8-state):
----PPPEEEE--SS--HHHHHHHHHHHHH-SSSTTPEEEE---HHHHTTSSEEES-SS-EEGGGTEE---STT---BSSTT--SBP-HHHHHHHHHHHHHHHHHHHHHHHHHGGGBSS-----HHHHHHHHHHHIIIIIHHHHHHHTT--SS-TTSPPSS----SHHHHHHTTSPPTTB-S--HHHHHHHHHHHHHHHHHHHHHHIIIIIHHHHHHHHHHHHTHHHH-TTS-EEE-SS----HHHHHHHHHHTT-TT---EEEEESSTT-SSEEEEEPBSSTT-S-BSSPSPGGGTT---HHHHHHHH--TTEEEE-TTSSEEEESSHHHHHHHHHHHHHHHHHHHHHH-/----PPPEEEE--SS--HHHHHHHHHHHHH-SSSTTPEEEE---HHHHTTSSEEES-SS-EEGGGTEE---STT---BSSTT--SBP-HHHHHHHHHHHHHHHHHHHHHHHHHGGGBSS-----HHHHHHHHHHHIIIIIHHHHHHHTT--SS-TTSPPSS----SHHHHHHTTSPPTTB-S--HHHHHHHHHHHHHHHHHHHHHHIIIIIHHHHHHHHHHHHTHHHH-TTS-EEE-SS----HHHHHHHHHHTT-TT---EEEEESSTT-SSEEEEEPBSSTT-S-BSSPSPGGGTT---HHHHHHHH--TTEEEE-TTSSEEEESSHHHHHHHHHHHHHHHHHHHHHH-

Sequence (702 aa):
MAEVALKKIGTHSGVFHCDEVLACVMLSKYTSEFKDGIITRTREQEILDQQNIIVDVGGIYDPSKHRYDHHQRSFVDTFSSQHNIRLSSAGLVYKHFGQEIIKNVAQSLIDENKDNLNIEITLNQETLDSLYQRIYDGFIQGVDGSDNGVEQYPVEVKSAYSNPTQLQQRIGRLNPLWTEKNTDENVRFRSAMEIADMELRWQVKIQLLSVLPAYDIVKQSVLNRFNVHPSGEIVILETVVPWKSHLEDLEKSLNLGKQIKFVLFPESSAKKAWRVSTVPENWGTYDLRIGLKEEWRGIKDMTELKNVTKIDDIVFVHNSGFIGGAKSYESVLRMALESIEAHNAKLNNKQMAEVALKKIGTHSGVFHCDEVLACVMLSKYTSEFKDGIITRTREQEILDQQNIIVDVGGIYDPSKHRYDHHQRSFVDTFSSQHNIRLSSAGLVYKHFGQEIIKNVAQSLIDENKDNLNIEITLNQETLDSLYQRIYDGFIQGVDGSDNGVEQYPVEVKSAYSNPTQLQQRIGRLNPLWTEKNTDENVRFRSAMEIADMELRWQVKIQLLSVLPAYDIVKQSVLNRFNVHPSGEIVILETVVPWKSHLEDLEKSLNLGKQIKFVLFPESSAKKAWRVSTVPENWGTYDLRIGLKEEWRGIKDMTELKNVTKIDDIVFVHNSGFIGGAKSYESVLRMALESIEAHNAKLNNKQ

pLDDT: mean 94.32, std 7.63, range [29.34, 98.94]